Protein AF-0000000083604319 (afdb_homodimer)

Radius of gyration: 26.03 Å; Cα contacts (8 Å, |Δi|>4): 1119; chains: 2; bounding box: 72×64×85 Å

Sequence (550 aa):
MPCGKKTILCTVLVLCVCGFLLTYVRRVKETTIFVITPTYSRSTQQAELVRLCTVFNLAGNIHWIVIEDAMRSNKGLNDFLKSCGIPYTLLSAQTPSSNGRNTRHNVRGSAQRNAALTWLRQNYRPFQTKGVVFFGDDDNTYHPQLFNEMRSIKRGGTWPVGLLTNSQWEGCMTSVANRRKIAGFWTNWKPTRRFPIDMAAFAINLDIVLTHPNALFDYETVGEQEGLILSKLGFTNAFDLEPKADGCTKLLVWHTRSVQPDTSVSPPKTVANLIMPCGKKTILCTVLVLCVCGFLLTYVRRVKETTIFVITPTYSRSTQQAELVRLCTVFNLAGNIHWIVIEDAMRSNKGLNDFLKSCGIPYTLLSAQTPSSNGRNTRHNVRGSAQRNAALTWLRQNYRPFQTKGVVFFGDDDNTYHPQLFNEMRSIKRGGTWPVGLLTNSQWEGCMTSVANRRKIAGFWTNWKPTRRFPIDMAAFAINLDIVLTHPNALFDYETVGEQEGLILSKLGFTNAFDLEPKADGCTKLLVWHTRSVQPDTSVSPPKTVANLI

Foldseek 3Di:
DDDDDPPPDPPPPQPPDPPDRPPPPVPPAFAAEEEQEEDEDAPCLLVLQVLVLVLDVVLDRYEYEYEYQDPDDDPVVVVSVVVSPHRYHYHYFHQDQPPDDPSPFWDPPQRRVQVVLLVLLVPDAAPPHRYKYFYDYSNKHFASVVSVFRRPWDFKAFAKEADDVPDRIWTFADDPVDLFFTPAIDDPPPRPDQERHDSRTMMGTSNLSNVLSPQGFDGPDGPCSVVSSCVSSPDDGPRSHTYDPSSRPDHGMYPDHDDRDPPVDDDDPVVVVVD/DDDDPPPPCPPPPQPPDPPDRPPPPVPPAFAAEEEQEEDEDAPCLLVLQVLVLVLDVVLDRYEYEYEYQDPDDDPVVVVSVVVSPHHYHYHYFHQDQPPDDPSPFWDPPQRSVQVVLLVLLVPDAAPPHRYKYFYDYSNKHFASVVSVFRRPWDFKAFAKEADDVPDRIWTFADDPVDLFFTPAIDDPPPRPDQERHDRRTMMGTSNLSNVLSPQGFDGPDGPCSVVRSVVSSPDDGPRSHTYDPSSRPDHGMYPDHDDRDPPVDDPDPVVVVVD

Structure (mmCIF, N/CA/C/O backbone):
data_AF-0000000083604319-model_v1
#
loop_
_entity.id
_entity.type
_entity.pdbx_description
1 polymer 'Galactosylgalactosylxylosylprotein 3-beta-glucuronosyltransferase'
#
loop_
_atom_site.group_PDB
_atom_site.id
_atom_site.type_symbol
_atom_site.label_atom_id
_atom_site.label_alt_id
_atom_site.label_comp_id
_atom_site.label_asym_id
_atom_site.label_entity_id
_atom_site.label_seq_id
_atom_site.pdbx_PDB_ins_code
_atom_site.Cartn_x
_atom_site.Cartn_y
_atom_site.Cartn_z
_atom_site.occupancy
_atom_site.B_iso_or_equiv
_atom_site.auth_seq_id
_atom_site.auth_comp_id
_atom_site.auth_asym_id
_atom_site.auth_atom_id
_atom_site.pdbx_PDB_model_num
ATOM 1 N N . MET A 1 1 ? -36.031 26.781 -18.125 1 23.25 1 MET A N 1
ATOM 2 C CA . MET A 1 1 ? -35.031 27.719 -18.609 1 23.25 1 MET A CA 1
ATOM 3 C C . MET A 1 1 ? -33.75 26.984 -19.016 1 23.25 1 MET A C 1
ATOM 5 O O . MET A 1 1 ? -33.344 26.031 -18.359 1 23.25 1 MET A O 1
ATOM 9 N N . PRO A 1 2 ? -33.25 27.094 -20.297 1 26.97 2 PRO A N 1
ATOM 10 C CA . PRO A 1 2 ? -32.25 26.281 -21 1 26.97 2 PRO A CA 1
ATOM 11 C C . PRO A 1 2 ? -30.859 26.469 -20.453 1 26.97 2 PRO A C 1
ATOM 13 O O . PRO A 1 2 ? -30.531 27.547 -19.938 1 26.97 2 PRO A O 1
ATOM 16 N N . CYS A 1 3 ? -30.297 25.453 -19.875 1 24.52 3 CYS A N 1
ATOM 17 C CA . CYS A 1 3 ? -29.125 25.359 -19.016 1 24.52 3 CYS A CA 1
ATOM 18 C C . CYS A 1 3 ? -27.859 25.766 -19.781 1 24.52 3 CYS A C 1
ATOM 20 O O . CYS A 1 3 ? -27.562 25.203 -20.828 1 24.52 3 CYS A O 1
ATOM 22 N N . GLY A 1 4 ? -27.406 26.953 -19.844 1 22.02 4 GLY A N 1
ATOM 23 C CA . GLY A 1 4 ? -26.406 27.641 -20.641 1 22.02 4 GLY A CA 1
ATOM 24 C C . GLY A 1 4 ? -25 27.109 -20.438 1 22.02 4 GLY A C 1
ATOM 25 O O . GLY A 1 4 ? -24.562 26.922 -19.297 1 22.02 4 GLY A O 1
ATOM 26 N N . LYS A 1 5 ? -24.375 26.266 -21.344 1 25.2 5 LYS A N 1
ATOM 27 C CA . LYS A 1 5 ? -23.156 25.5 -21.562 1 25.2 5 LYS A CA 1
ATOM 28 C C . LYS A 1 5 ? -21.922 26.391 -21.531 1 25.2 5 LYS A C 1
ATOM 30 O O . LYS A 1 5 ? -21.703 27.172 -22.453 1 25.2 5 LYS A O 1
ATOM 35 N N . LYS A 1 6 ? -21.5 26.953 -20.562 1 25 6 LYS A N 1
ATOM 36 C CA . LYS A 1 6 ? -20.406 27.922 -20.625 1 25 6 LYS A CA 1
ATOM 37 C C . LYS A 1 6 ? -19.109 27.25 -21.078 1 25 6 LYS A C 1
ATOM 39 O O . LYS A 1 6 ? -18.609 26.344 -20.406 1 25 6 LYS A O 1
ATOM 44 N N . THR A 1 7 ? -18.781 27.109 -22.422 1 23.97 7 THR A N 1
ATOM 45 C CA . THR A 1 7 ? -17.656 26.641 -23.219 1 23.97 7 THR A CA 1
ATOM 46 C C . THR A 1 7 ? -16.422 27.484 -22.969 1 23.97 7 THR A C 1
ATOM 48 O O . THR A 1 7 ? -16.438 28.703 -23.172 1 23.97 7 THR A O 1
ATOM 51 N N . ILE A 1 8 ? -15.758 27.391 -22.062 1 24.5 8 ILE A N 1
ATOM 52 C CA . ILE A 1 8 ? -14.602 28.266 -21.891 1 24.5 8 ILE A CA 1
ATOM 53 C C . ILE A 1 8 ? -13.625 28.047 -23.047 1 24.5 8 ILE A C 1
ATOM 55 O O . ILE A 1 8 ? -13.188 26.922 -23.297 1 24.5 8 ILE A O 1
ATOM 59 N N . LEU A 1 9 ? -13.523 28.844 -24.156 1 26.89 9 LEU A N 1
ATOM 60 C CA . LEU A 1 9 ? -12.789 28.984 -25.406 1 26.89 9 LEU A CA 1
ATOM 61 C C . LEU A 1 9 ? -11.336 29.359 -25.156 1 26.89 9 LEU A C 1
ATOM 63 O O . LEU A 1 9 ? -11.055 30.391 -24.562 1 26.89 9 LEU A O 1
ATOM 67 N N . CYS A 1 10 ? -10.508 28.516 -24.781 1 26.03 10 CYS A N 1
ATOM 68 C CA . CYS A 1 10 ? -9.078 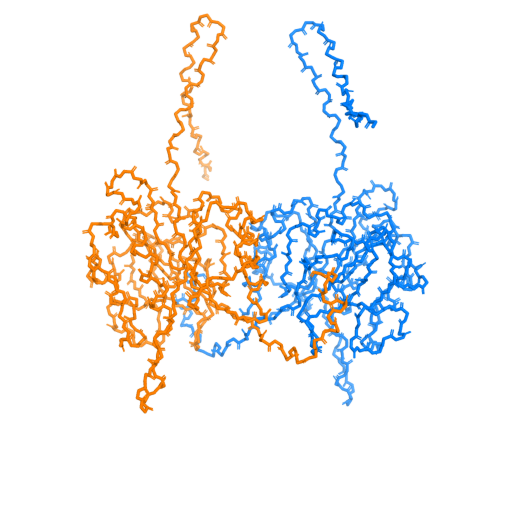28.797 -24.75 1 26.03 10 CYS A CA 1
ATOM 69 C C . CYS A 1 10 ? -8.578 29.219 -26.125 1 26.03 10 CYS A C 1
ATOM 71 O O . CYS A 1 10 ? -8.82 28.516 -27.125 1 26.03 10 CYS A O 1
ATOM 73 N N . THR A 1 11 ? -8.484 30.406 -26.344 1 29.75 11 THR A N 1
ATOM 74 C CA . THR A 1 11 ? -8.031 30.984 -27.594 1 29.75 11 THR A CA 1
ATOM 75 C C . THR A 1 11 ? -6.555 30.703 -27.828 1 29.75 11 THR A C 1
ATOM 77 O O . THR A 1 11 ? -5.711 31.062 -27 1 29.75 11 THR A O 1
ATOM 80 N N . VAL A 1 12 ? -6.242 29.562 -28.312 1 33.06 12 VAL A N 1
ATOM 81 C CA . VAL A 1 12 ? -4.93 29.266 -28.891 1 33.06 12 VAL A CA 1
ATOM 82 C C . VAL A 1 12 ? -4.621 30.266 -30 1 33.06 12 VAL A C 1
ATOM 84 O O . VAL A 1 12 ? -5.375 30.375 -30.969 1 33.06 12 VAL A O 1
ATOM 87 N N . LEU A 1 13 ? -4.121 31.344 -29.5 1 32.44 13 LEU A N 1
ATOM 88 C CA . LEU A 1 13 ? -3.643 32.219 -30.578 1 32.44 13 LEU A CA 1
ATOM 89 C C . LEU A 1 13 ? -2.479 31.547 -31.312 1 32.44 13 LEU A C 1
ATOM 91 O O . LEU A 1 13 ? -1.445 31.25 -30.703 1 32.44 13 LEU A O 1
ATOM 95 N N . VAL A 1 14 ? -2.816 30.734 -32.188 1 34.72 14 VAL A N 1
ATOM 96 C CA . VAL A 1 14 ? -1.882 30.172 -33.156 1 34.72 14 VAL A CA 1
ATOM 97 C C . VAL A 1 14 ? -1.368 31.266 -34.094 1 34.72 14 VAL A C 1
ATOM 99 O O . VAL A 1 14 ? -2.141 31.844 -34.844 1 34.72 14 VAL A O 1
ATOM 102 N N . LEU A 1 15 ? -0.472 32.062 -33.562 1 34.16 15 LEU A N 1
ATOM 103 C CA . LEU A 1 15 ? 0.145 32.875 -34.594 1 34.16 15 LEU A CA 1
ATOM 104 C C . LEU A 1 15 ? 0.947 32.031 -35.562 1 34.16 15 LEU A C 1
ATOM 106 O O . LEU A 1 15 ? 1.798 31.234 -35.156 1 34.16 15 LEU A O 1
ATOM 110 N N . CYS A 1 16 ? 0.302 31.656 -36.625 1 31.58 16 CYS A N 1
ATOM 111 C CA . CYS A 1 16 ? 0.825 30.969 -37.812 1 31.58 16 CYS A CA 1
ATOM 112 C C . CYS A 1 16 ? 1.952 31.781 -38.438 1 31.58 16 CYS A C 1
ATOM 114 O O . CYS A 1 16 ? 1.702 32.688 -39.25 1 31.58 16 CYS A O 1
ATOM 116 N N . VAL A 1 17 ? 2.92 32.375 -37.781 1 34.38 17 VAL A N 1
ATOM 117 C CA . VAL A 1 17 ? 3.928 32.812 -38.719 1 34.38 17 VAL A CA 1
ATOM 118 C C . VAL A 1 17 ? 4.523 31.609 -39.438 1 34.38 17 VAL A C 1
ATOM 120 O O . VAL A 1 17 ? 4.379 30.469 -39 1 34.38 17 VAL A O 1
ATOM 123 N N . CYS A 1 18 ? 5.715 31.5 -40.062 1 34.5 18 CYS A N 1
ATOM 124 C CA . CYS A 1 18 ? 6.301 30.297 -40.656 1 34.5 18 CYS A CA 1
ATOM 125 C C . CYS A 1 18 ? 6.145 29.094 -39.719 1 34.5 18 CYS A C 1
ATOM 127 O O . CYS A 1 18 ? 5.918 29.266 -38.531 1 34.5 18 CYS A O 1
ATOM 129 N N . GLY A 1 19 ? 6.27 27.703 -40.031 1 34.69 19 GLY A N 1
ATOM 130 C CA . GLY A 1 19 ? 5.844 26.375 -39.594 1 34.69 19 GLY A CA 1
ATOM 131 C C . GLY A 1 19 ? 6.023 26.172 -38.094 1 34.69 19 GLY A C 1
ATOM 132 O O . GLY A 1 19 ? 5.758 25.078 -37.562 1 34.69 19 GLY A O 1
ATOM 133 N N . PHE A 1 20 ? 6.922 26.797 -37.406 1 33.53 20 PHE A N 1
ATOM 134 C CA . PHE A 1 20 ? 7.301 26.406 -36.062 1 33.53 20 PHE A CA 1
ATOM 135 C C . PHE A 1 20 ? 6.258 26.875 -35.031 1 33.53 20 PHE A C 1
ATOM 137 O O . PHE A 1 20 ? 6.047 28.078 -34.875 1 33.53 20 PHE A O 1
ATOM 144 N N . LEU A 1 21 ? 5.156 26.141 -34.906 1 37 21 LEU A N 1
ATOM 145 C CA . LEU A 1 21 ? 4.238 26.375 -33.781 1 37 21 LEU A CA 1
ATOM 146 C C . LEU A 1 21 ? 4.984 26.391 -32.438 1 37 21 LEU A C 1
ATOM 148 O O . LEU A 1 21 ? 5.547 25.375 -32.031 1 37 21 LEU A O 1
ATOM 152 N N . LEU A 1 22 ? 5.574 27.531 -32.062 1 34.78 22 LEU A N 1
ATOM 153 C CA . LEU A 1 22 ? 6.027 27.641 -30.688 1 34.78 22 LEU A CA 1
ATOM 154 C C . LEU A 1 22 ? 4.848 27.594 -29.734 1 34.78 22 LEU A C 1
ATOM 156 O O . LEU A 1 22 ? 3.996 28.484 -29.734 1 34.78 22 LEU A O 1
ATOM 160 N N . THR A 1 23 ? 4.227 26.5 -29.516 1 37.06 23 THR A N 1
ATOM 161 C CA . THR A 1 23 ? 3.299 26.359 -28.391 1 37.06 23 THR A CA 1
ATOM 162 C C . THR A 1 23 ? 3.967 26.766 -27.078 1 37.06 23 THR A C 1
ATOM 164 O O . THR A 1 23 ? 4.984 26.188 -26.703 1 37.06 23 THR A O 1
ATOM 167 N N . TYR A 1 24 ? 4.07 28.031 -26.812 1 35.03 24 TYR A N 1
ATOM 168 C CA . TYR A 1 24 ? 4.449 28.453 -25.469 1 35.03 24 TYR A CA 1
ATOM 169 C C . TYR A 1 24 ? 3.586 27.766 -24.422 1 35.03 24 TYR A C 1
ATOM 171 O O . TYR A 1 24 ? 2.4 28.078 -24.281 1 35.03 24 TYR A O 1
ATOM 179 N N . VAL A 1 25 ? 3.705 26.531 -24.156 1 35.81 25 VAL A N 1
ATOM 180 C CA . VAL A 1 25 ? 3.152 25.875 -22.984 1 35.81 25 VAL A CA 1
ATOM 181 C C . VAL A 1 25 ? 3.697 26.547 -21.719 1 35.81 25 VAL A C 1
ATOM 183 O O . VAL A 1 25 ? 4.906 26.516 -21.469 1 35.81 25 VAL A O 1
ATOM 186 N N . ARG A 1 26 ? 3.242 27.672 -21.312 1 34.81 26 ARG A N 1
ATOM 187 C CA . ARG A 1 26 ? 3.598 28.109 -19.969 1 34.81 26 ARG A CA 1
ATOM 188 C C . ARG A 1 26 ? 3.479 26.969 -18.969 1 34.81 26 ARG A C 1
ATOM 190 O O . ARG A 1 26 ? 2.393 26.406 -18.766 1 34.81 26 ARG A O 1
ATOM 197 N N . ARG A 1 27 ? 4.457 26.297 -18.688 1 41.19 27 ARG A N 1
ATOM 198 C CA . ARG A 1 27 ? 4.547 25.25 -17.672 1 41.19 27 ARG A CA 1
ATOM 199 C C . ARG A 1 27 ? 4.156 25.797 -16.297 1 41.19 27 ARG A C 1
ATOM 201 O O . ARG A 1 27 ? 4.898 26.578 -15.695 1 41.19 27 ARG A O 1
ATOM 208 N N . VAL A 1 28 ? 2.926 26.406 -16.047 1 47.94 28 VAL A N 1
ATOM 209 C CA . VAL A 1 28 ? 2.527 26.719 -14.672 1 47.94 28 VAL A CA 1
ATOM 210 C C . VAL A 1 28 ? 3.172 25.719 -13.711 1 47.94 28 VAL A C 1
ATOM 212 O O . VAL A 1 28 ? 3.119 24.5 -13.938 1 47.94 28 VAL A O 1
ATOM 215 N N . LYS A 1 29 ? 4.117 26.281 -12.906 1 63.91 29 LYS A N 1
ATOM 216 C CA . LYS A 1 29 ? 4.859 25.469 -11.945 1 63.91 29 LYS A CA 1
ATOM 217 C C . LYS A 1 29 ? 3.91 24.703 -11.039 1 63.91 29 LYS A C 1
ATOM 219 O O . LYS A 1 29 ? 3.102 25.297 -10.32 1 63.91 29 LYS A O 1
ATOM 224 N N . GLU A 1 30 ? 3.668 23.5 -11.227 1 87.25 30 GLU A N 1
ATOM 225 C CA . GLU A 1 30 ? 2.811 22.594 -10.461 1 87.25 30 GLU A CA 1
ATOM 226 C C . GLU A 1 30 ? 3.203 22.578 -8.992 1 87.25 30 GLU A C 1
ATOM 228 O O . GLU A 1 30 ? 4.379 22.719 -8.648 1 87.25 30 GLU A O 1
ATOM 233 N N . THR A 1 31 ? 2.281 22.797 -8.031 1 97.19 31 THR A N 1
ATOM 234 C CA . THR A 1 31 ? 2.459 22.75 -6.582 1 97.19 31 THR A CA 1
ATOM 235 C C . THR A 1 31 ? 3.139 21.438 -6.168 1 97.19 31 THR A C 1
ATOM 237 O O . THR A 1 31 ? 2.686 20.359 -6.531 1 97.19 31 THR A O 1
ATOM 240 N N . THR A 1 32 ? 4.293 21.578 -5.477 1 98.5 32 THR A N 1
ATOM 241 C CA . THR A 1 32 ? 4.996 20.422 -4.949 1 98.5 32 THR A CA 1
ATOM 242 C C . THR A 1 32 ? 4.438 20.016 -3.59 1 98.5 32 THR A C 1
ATOM 244 O O . THR A 1 32 ? 4.18 20.875 -2.74 1 98.5 32 THR A O 1
ATOM 247 N N . ILE A 1 33 ? 4.172 18.781 -3.416 1 98.88 33 ILE A N 1
ATOM 248 C CA . ILE A 1 33 ? 3.812 18.297 -2.09 1 98.88 33 ILE A CA 1
ATOM 249 C C . ILE A 1 33 ? 5.055 17.766 -1.381 1 98.88 33 ILE A C 1
ATOM 251 O O . ILE A 1 33 ? 5.691 16.828 -1.849 1 98.88 33 ILE A O 1
ATOM 255 N N . PHE A 1 34 ? 5.449 18.391 -0.303 1 98.94 34 PHE A N 1
ATOM 256 C CA . PHE A 1 34 ? 6.512 17.906 0.574 1 98.94 34 PHE A CA 1
ATOM 257 C C . PHE A 1 34 ? 5.961 16.922 1.607 1 98.94 34 PHE A C 1
ATOM 259 O O . PHE A 1 34 ? 5.215 17.328 2.506 1 98.94 34 PHE A O 1
ATOM 266 N N . VAL A 1 35 ? 6.301 15.68 1.426 1 98.94 35 VAL A N 1
ATOM 267 C CA . VAL A 1 35 ? 5.797 14.672 2.357 1 98.94 35 VAL A CA 1
ATOM 268 C C . VAL A 1 35 ? 6.871 14.344 3.391 1 98.94 35 VAL A C 1
ATOM 270 O O . VAL A 1 35 ? 7.949 13.852 3.041 1 98.94 35 VAL A O 1
ATOM 273 N N . ILE A 1 36 ? 6.586 14.594 4.633 1 98.94 36 ILE A N 1
ATOM 274 C CA . ILE A 1 36 ? 7.473 14.305 5.754 1 98.94 36 ILE A CA 1
ATOM 275 C C . ILE A 1 36 ? 7.117 12.945 6.355 1 98.94 36 ILE A C 1
ATOM 277 O O . ILE A 1 36 ? 6.02 12.766 6.891 1 98.94 36 ILE A O 1
ATOM 281 N N . THR A 1 37 ? 8.039 12.008 6.289 1 98.75 37 THR A N 1
ATOM 282 C CA . THR A 1 37 ? 7.766 10.641 6.715 1 98.75 37 THR A CA 1
ATOM 283 C C . THR A 1 37 ? 8.82 10.156 7.707 1 98.75 37 THR A C 1
ATOM 285 O O . THR A 1 37 ? 9.898 9.719 7.309 1 98.75 37 THR A O 1
ATOM 288 N N . PRO A 1 38 ? 8.5 10.234 9.008 1 98 38 PRO A N 1
ATOM 289 C CA . PRO A 1 38 ? 9.344 9.5 9.961 1 98 38 PRO A CA 1
ATOM 290 C C . PRO A 1 38 ? 9.312 7.992 9.734 1 98 38 PRO A C 1
ATOM 292 O O . PRO A 1 38 ? 8.273 7.438 9.383 1 98 38 PRO A O 1
ATOM 295 N N . THR A 1 39 ? 10.406 7.332 9.891 1 96.94 39 THR A N 1
ATOM 296 C CA . THR A 1 39 ? 10.461 5.879 9.789 1 96.94 39 THR A CA 1
ATOM 297 C C . THR A 1 39 ? 11.531 5.312 10.719 1 96.94 39 THR A C 1
ATOM 299 O O . THR A 1 39 ? 12.281 6.066 11.336 1 96.94 39 THR A O 1
ATOM 302 N N . TYR A 1 40 ? 11.492 4.055 10.977 1 94 40 TYR A N 1
ATOM 303 C CA . TYR A 1 40 ? 12.469 3.354 11.805 1 94 40 TYR A CA 1
ATOM 304 C C . TYR A 1 40 ? 12.672 1.927 11.312 1 94 40 TYR A C 1
ATOM 306 O O . TYR A 1 40 ? 11.836 1.385 10.586 1 94 40 TYR A O 1
ATOM 314 N N . SER A 1 41 ? 13.75 1.366 11.703 1 91.25 41 SER A N 1
ATOM 315 C CA . SER A 1 41 ? 14.102 0.028 11.234 1 91.25 41 SER A CA 1
ATOM 316 C C . SER A 1 41 ? 13.195 -1.028 11.859 1 91.25 41 SER A C 1
ATOM 318 O O . SER A 1 41 ? 13.055 -1.081 13.086 1 91.25 41 SER A O 1
ATOM 320 N N . ARG A 1 42 ? 12.602 -1.762 11.016 1 90.5 42 ARG A N 1
ATOM 321 C CA . ARG A 1 42 ? 11.805 -2.924 11.391 1 90.5 42 ARG A CA 1
ATOM 322 C C . ARG A 1 42 ? 11.562 -3.832 10.188 1 90.5 42 ARG A C 1
ATOM 324 O O . ARG A 1 42 ? 11.805 -3.436 9.047 1 90.5 42 ARG A O 1
ATOM 331 N N . SER A 1 43 ? 11.047 -5.023 10.352 1 90.12 43 SER A N 1
ATOM 332 C CA . SER A 1 43 ? 10.938 -6.012 9.289 1 90.12 43 SER A CA 1
ATOM 333 C C . SER A 1 43 ? 9.992 -5.539 8.188 1 90.12 43 SER A C 1
ATOM 335 O O . SER A 1 43 ? 10.211 -5.828 7.008 1 90.12 43 SER A O 1
ATOM 337 N N . THR A 1 44 ? 8.977 -4.723 8.531 1 94.12 44 THR A N 1
ATOM 338 C CA . THR A 1 44 ? 7.953 -4.34 7.57 1 94.12 44 THR A CA 1
ATOM 339 C C . THR A 1 44 ? 8.312 -3.018 6.898 1 94.12 44 THR A C 1
ATOM 341 O O . THR A 1 44 ? 7.609 -2.566 5.992 1 94.12 44 THR A O 1
ATOM 344 N N . GLN A 1 45 ? 9.414 -2.355 7.289 1 94.19 45 GLN A N 1
ATOM 345 C CA . GLN A 1 45 ? 9.758 -1.012 6.832 1 94.19 45 GLN A CA 1
ATOM 346 C C . GLN A 1 45 ? 9.812 -0.948 5.309 1 94.19 45 GLN A C 1
ATOM 348 O O . GLN A 1 45 ? 9.195 -0.074 4.695 1 94.19 45 GLN A O 1
ATOM 353 N N . GLN A 1 46 ? 10.484 -1.898 4.746 1 94 46 GLN A N 1
ATOM 354 C CA . GLN A 1 46 ? 10.68 -1.852 3.303 1 94 46 GLN A CA 1
ATOM 355 C C . GLN A 1 46 ? 9.352 -1.977 2.562 1 94 46 GLN A C 1
ATOM 357 O O . GLN A 1 46 ? 9.078 -1.21 1.636 1 94 46 GLN A O 1
ATOM 362 N N . ALA A 1 47 ? 8.57 -2.926 2.938 1 96.06 47 ALA A N 1
ATOM 363 C CA . ALA A 1 47 ? 7.273 -3.131 2.303 1 96.06 47 ALA A CA 1
ATOM 364 C C . ALA A 1 47 ? 6.41 -1.876 2.402 1 96.06 47 ALA A C 1
ATOM 366 O O . ALA A 1 47 ? 5.75 -1.491 1.436 1 96.06 47 ALA A O 1
ATOM 367 N N . GLU A 1 48 ? 6.449 -1.242 3.52 1 97 48 GLU A N 1
ATOM 368 C CA . GLU A 1 48 ? 5.648 -0.045 3.756 1 97 48 GLU A CA 1
ATOM 369 C C . GLU A 1 48 ? 6.172 1.137 2.941 1 97 48 GLU A C 1
ATOM 371 O O . GLU A 1 48 ? 5.387 1.914 2.393 1 97 48 GLU A O 1
ATOM 376 N N . LEU A 1 49 ? 7.453 1.236 2.838 1 97.88 49 LEU A N 1
ATOM 377 C CA . LEU A 1 49 ? 8.039 2.311 2.045 1 97.88 49 LEU A CA 1
ATOM 378 C C . LEU A 1 49 ? 7.793 2.088 0.557 1 97.88 49 LEU A C 1
ATOM 380 O O . LEU A 1 49 ? 7.625 3.047 -0.2 1 97.88 49 LEU A O 1
ATOM 384 N N . VAL A 1 50 ? 7.727 0.865 0.09 1 97.94 50 VAL A N 1
ATOM 385 C CA . VAL A 1 50 ? 7.395 0.553 -1.296 1 97.94 50 VAL A CA 1
ATOM 386 C C . VAL A 1 50 ? 5.977 1.03 -1.608 1 97.94 50 VAL A C 1
ATOM 388 O O . VAL A 1 50 ? 5.723 1.583 -2.682 1 97.94 50 VAL A O 1
ATOM 391 N N . ARG A 1 51 ? 5.098 0.836 -0.685 1 98.12 51 ARG A N 1
ATOM 392 C CA . ARG A 1 51 ? 3.73 1.317 -0.867 1 98.12 51 ARG A CA 1
ATOM 393 C C . ARG A 1 51 ? 3.703 2.83 -1.062 1 98.12 51 ARG A C 1
ATOM 395 O O . ARG A 1 51 ? 3.008 3.334 -1.945 1 98.12 51 ARG A O 1
ATOM 402 N N . LEU A 1 52 ? 4.469 3.51 -0.254 1 98.62 52 LEU A N 1
ATOM 403 C CA . LEU A 1 52 ? 4.523 4.965 -0.372 1 98.62 52 LEU A CA 1
ATOM 404 C C . LEU A 1 52 ? 5.18 5.379 -1.683 1 98.62 52 LEU A C 1
ATOM 406 O O . LEU A 1 52 ? 4.688 6.277 -2.373 1 98.62 52 LEU A O 1
ATOM 410 N N . CYS A 1 53 ? 6.293 4.695 -1.954 1 98.38 53 CYS A N 1
ATOM 411 C CA . CYS A 1 53 ? 6.949 4.969 -3.229 1 98.38 53 CYS A CA 1
ATOM 412 C C . CYS A 1 53 ? 5.965 4.84 -4.387 1 98.38 53 CYS A C 1
ATOM 414 O O . CYS A 1 53 ? 5.926 5.699 -5.27 1 98.38 53 CYS A O 1
ATOM 416 N N . THR A 1 54 ? 5.188 3.863 -4.348 1 98.25 54 THR A N 1
ATOM 417 C CA . THR A 1 54 ? 4.238 3.57 -5.414 1 98.25 54 THR A CA 1
ATOM 418 C C . THR A 1 54 ? 3.188 4.672 -5.523 1 98.25 54 THR A C 1
ATOM 420 O O . THR A 1 54 ? 2.955 5.211 -6.609 1 98.25 54 THR A O 1
ATOM 423 N N . VAL A 1 55 ? 2.59 5.07 -4.457 1 98.56 55 VAL A N 1
ATOM 424 C CA . VAL A 1 55 ? 1.517 6.059 -4.508 1 98.56 55 VAL A CA 1
ATOM 425 C C . VAL A 1 55 ? 2.092 7.434 -4.844 1 98.56 55 VAL A C 1
ATOM 427 O O . VAL A 1 55 ? 1.454 8.227 -5.539 1 98.56 55 VAL A O 1
ATOM 430 N N . PHE A 1 56 ? 3.277 7.742 -4.422 1 98.56 56 PHE A N 1
ATOM 431 C CA . PHE A 1 56 ? 3.893 9.031 -4.723 1 98.56 56 PHE A CA 1
ATOM 432 C C . PHE A 1 56 ? 4.23 9.133 -6.203 1 98.56 56 PHE A C 1
ATOM 434 O O . PHE A 1 56 ? 4.109 10.211 -6.797 1 98.56 56 PHE A O 1
ATOM 441 N N . ASN A 1 57 ? 4.672 7.996 -6.746 1 97.94 57 ASN A N 1
ATOM 442 C CA . ASN A 1 57 ? 4.934 8 -8.18 1 97.94 57 ASN A CA 1
ATOM 443 C C . ASN A 1 57 ? 3.656 8.227 -8.984 1 97.94 57 ASN A C 1
ATOM 445 O O . ASN A 1 57 ? 3.674 8.906 -10.008 1 97.94 57 ASN A O 1
ATOM 449 N N . LEU A 1 58 ? 2.619 7.68 -8.531 1 96.88 58 LEU A N 1
ATOM 450 C CA . LEU A 1 58 ? 1.348 7.863 -9.227 1 96.88 58 LEU A CA 1
ATOM 451 C C . LEU A 1 58 ? 0.831 9.289 -9.047 1 96.88 58 LEU A C 1
ATOM 453 O O . LEU A 1 58 ? 0.268 9.867 -9.984 1 96.88 58 LEU A O 1
ATOM 457 N N . ALA A 1 59 ? 0.98 9.852 -7.848 1 96.69 59 ALA A N 1
ATOM 458 C CA . ALA A 1 59 ? 0.495 11.195 -7.543 1 96.69 59 ALA A CA 1
ATOM 459 C C . ALA A 1 59 ? 1.272 12.25 -8.32 1 96.69 59 ALA A C 1
ATOM 461 O O . ALA A 1 59 ? 0.69 13.211 -8.828 1 96.69 59 ALA A O 1
ATOM 462 N N . GLY A 1 60 ? 2.543 12.102 -8.398 1 96.44 60 GLY A N 1
ATOM 463 C CA . GLY A 1 60 ? 3.383 13.039 -9.125 1 96.44 60 GLY A CA 1
ATOM 464 C C . GLY A 1 60 ? 3.678 14.312 -8.344 1 96.44 60 GLY A C 1
ATOM 465 O O . GLY A 1 60 ? 2.945 14.656 -7.418 1 96.44 60 GLY A O 1
ATOM 466 N N . ASN A 1 61 ? 4.805 14.938 -8.656 1 97.38 61 ASN A N 1
ATOM 467 C CA . ASN A 1 61 ? 5.293 16.203 -8.125 1 97.38 61 ASN A CA 1
ATOM 468 C C . ASN A 1 61 ? 5.379 16.172 -6.598 1 97.38 61 ASN A C 1
ATOM 470 O O . ASN A 1 61 ? 4.848 17.047 -5.922 1 97.38 61 ASN A O 1
ATOM 474 N N . ILE A 1 62 ? 6.027 15.164 -6.141 1 98.44 62 ILE A N 1
ATOM 475 C CA . ILE A 1 62 ? 6.27 14.938 -4.719 1 98.44 62 ILE A CA 1
ATOM 476 C C . ILE A 1 62 ? 7.75 15.141 -4.406 1 98.44 62 ILE A C 1
ATOM 478 O O . ILE A 1 62 ? 8.617 14.734 -5.191 1 98.44 62 ILE A O 1
ATOM 482 N N . HIS A 1 63 ? 8.039 15.852 -3.381 1 98.81 63 HIS A N 1
ATOM 483 C CA . HIS A 1 63 ? 9.336 15.773 -2.713 1 98.81 63 HIS A CA 1
ATOM 484 C C . HIS A 1 63 ? 9.234 15 -1.402 1 98.81 63 HIS A C 1
ATOM 486 O O . HIS A 1 63 ? 8.57 15.445 -0.461 1 98.81 63 HIS A O 1
ATOM 492 N N . TRP A 1 64 ? 9.852 13.82 -1.357 1 98.88 64 TRP A N 1
ATOM 493 C CA . TRP A 1 64 ? 9.742 12.898 -0.232 1 98.88 64 TRP A CA 1
ATOM 494 C C . TRP A 1 64 ? 10.852 13.148 0.785 1 98.88 64 TRP A C 1
ATOM 496 O O . TRP A 1 64 ? 12.031 12.945 0.489 1 98.88 64 TRP A O 1
ATOM 506 N N . ILE A 1 65 ? 10.523 13.648 1.944 1 98.88 65 ILE A N 1
ATOM 507 C CA . ILE A 1 65 ? 11.477 13.852 3.029 1 98.88 65 ILE A CA 1
ATOM 508 C C . ILE A 1 65 ? 11.352 12.711 4.043 1 98.88 65 ILE A C 1
ATOM 510 O O . ILE A 1 65 ? 10.398 12.672 4.82 1 98.88 65 ILE A O 1
ATOM 514 N N . VAL A 1 66 ? 12.273 11.797 4.023 1 98.69 66 VAL A N 1
ATOM 515 C CA . VAL A 1 66 ? 12.266 10.633 4.898 1 98.69 66 VAL A CA 1
ATOM 516 C C . VAL A 1 66 ? 13.258 10.844 6.043 1 98.69 66 VAL A C 1
ATOM 518 O O . VAL A 1 66 ? 14.398 11.234 5.82 1 98.69 66 VAL A O 1
ATOM 521 N N . ILE A 1 67 ? 12.812 10.68 7.289 1 98.44 67 ILE A N 1
ATOM 522 C CA . ILE A 1 67 ? 13.68 10.844 8.453 1 98.44 67 ILE A CA 1
ATOM 523 C C . ILE A 1 67 ? 13.742 9.531 9.234 1 98.44 67 ILE A C 1
ATOM 525 O O . ILE A 1 67 ? 12.734 9.078 9.781 1 98.44 67 ILE A O 1
ATOM 529 N N . GLU A 1 68 ? 14.859 8.961 9.297 1 97.06 68 GLU A N 1
ATOM 530 C CA . GLU A 1 68 ? 15.039 7.73 10.062 1 97.06 68 GLU A CA 1
ATOM 531 C C . GLU A 1 68 ? 15.273 8.031 11.539 1 97.06 68 GLU A C 1
ATOM 533 O O . GLU A 1 68 ? 16.062 8.914 11.883 1 97.06 68 GLU A O 1
ATOM 538 N N . ASP A 1 69 ? 14.531 7.359 12.359 1 95.94 69 ASP A N 1
ATOM 539 C CA . ASP A 1 69 ? 14.766 7.438 13.797 1 95.94 69 ASP A CA 1
ATOM 540 C C . ASP A 1 69 ? 16.047 6.699 14.188 1 95.94 69 ASP A C 1
ATOM 542 O O . ASP A 1 69 ? 15.992 5.559 14.656 1 95.94 69 ASP A O 1
ATOM 546 N N . ALA A 1 70 ? 17.062 7.305 13.961 1 95 70 ALA A N 1
ATOM 547 C CA . ALA A 1 70 ? 18.406 6.77 14.195 1 95 70 ALA A CA 1
ATOM 548 C C . ALA A 1 70 ? 19.438 7.887 14.258 1 95 70 ALA A C 1
ATOM 550 O O . ALA A 1 70 ? 19.156 9.031 13.891 1 95 70 ALA A O 1
ATOM 551 N N . MET A 1 71 ? 20.594 7.59 14.758 1 93.69 71 MET A N 1
ATOM 552 C CA . MET A 1 71 ? 21.688 8.555 14.797 1 93.69 71 MET A CA 1
ATOM 553 C C . MET A 1 71 ? 22.219 8.836 13.398 1 93.69 71 MET A C 1
ATOM 555 O O . MET A 1 71 ? 22.547 9.984 13.078 1 93.69 71 MET A O 1
ATOM 559 N N . ARG A 1 72 ? 22.266 7.758 12.656 1 92.12 72 ARG A N 1
ATOM 560 C CA . ARG A 1 72 ? 22.688 7.852 11.266 1 92.12 72 ARG A CA 1
ATOM 561 C C . ARG A 1 72 ? 21.734 7.066 10.352 1 92.12 72 ARG A C 1
ATOM 563 O O . ARG A 1 72 ? 21.156 6.07 10.781 1 92.12 72 ARG A O 1
ATOM 570 N N . SER A 1 73 ? 21.719 7.609 9.125 1 85.56 73 SER A N 1
ATOM 571 C CA . SER A 1 73 ? 20.812 6.926 8.195 1 85.56 73 SER A CA 1
ATOM 572 C C . SER A 1 73 ? 21.438 5.645 7.66 1 85.56 73 SER A C 1
ATOM 574 O O . SER A 1 73 ? 22.672 5.488 7.688 1 85.56 73 SER A O 1
ATOM 576 N N . ASN A 1 74 ? 20.609 4.812 7.238 1 86.44 74 ASN A N 1
ATOM 577 C CA . ASN A 1 74 ? 20.953 3.486 6.73 1 86.44 74 ASN A CA 1
ATOM 578 C C . ASN A 1 74 ? 21.203 3.508 5.227 1 86.44 74 ASN A C 1
ATOM 580 O O . ASN A 1 74 ? 20.453 4.137 4.477 1 86.44 74 ASN A O 1
ATOM 584 N N . LYS A 1 75 ? 22.297 2.902 4.793 1 89.38 75 LYS A N 1
ATOM 585 C CA . LYS A 1 75 ? 22.641 2.834 3.377 1 89.38 75 LYS A CA 1
ATOM 586 C C . LYS A 1 75 ? 21.516 2.168 2.574 1 89.38 75 LYS A C 1
ATOM 588 O O . LYS A 1 75 ? 21.219 2.592 1.459 1 89.38 75 LYS A O 1
ATOM 593 N N . GLY A 1 76 ? 20.984 1.107 3.107 1 91.56 76 GLY A N 1
ATOM 594 C CA . GLY A 1 76 ? 19.891 0.414 2.447 1 91.56 76 GLY A CA 1
ATOM 595 C C . GLY A 1 76 ? 18.688 1.31 2.166 1 91.56 76 GLY A C 1
ATOM 596 O O . GLY A 1 76 ? 18.094 1.236 1.09 1 91.56 76 GLY A O 1
ATOM 597 N N . LEU A 1 77 ? 18.453 2.137 3.104 1 94.94 77 LEU A N 1
ATOM 598 C CA . LEU A 1 77 ? 17.344 3.066 2.945 1 94.94 77 LEU A CA 1
ATOM 599 C C . LEU A 1 77 ? 17.641 4.082 1.846 1 94.94 77 LEU A C 1
ATOM 601 O O . LEU A 1 77 ? 16.766 4.375 1.018 1 94.94 77 LEU A O 1
ATOM 605 N N . ASN A 1 78 ? 18.828 4.594 1.864 1 94.81 78 ASN A N 1
ATOM 606 C CA . ASN A 1 78 ? 19.219 5.531 0.817 1 94.81 78 ASN A CA 1
ATOM 607 C C . ASN A 1 78 ? 19.125 4.898 -0.567 1 94.81 78 ASN A C 1
ATOM 609 O O . ASN A 1 78 ? 18.656 5.531 -1.515 1 94.81 78 ASN A O 1
ATOM 613 N N . ASP A 1 79 ? 19.625 3.699 -0.697 1 94.69 79 ASP A N 1
ATOM 614 C CA . ASP A 1 79 ? 19.562 2.984 -1.969 1 94.69 79 ASP A CA 1
ATOM 615 C C . ASP A 1 79 ? 18.125 2.797 -2.432 1 94.69 79 ASP A C 1
ATOM 617 O O . ASP A 1 79 ? 17.812 2.951 -3.617 1 94.69 79 ASP A O 1
ATOM 621 N N . PHE A 1 80 ? 17.328 2.471 -1.554 1 95.38 80 PHE A N 1
ATOM 622 C CA . PHE A 1 80 ? 15.914 2.316 -1.873 1 95.38 80 PHE A CA 1
ATOM 623 C C . PHE A 1 80 ? 15.328 3.623 -2.396 1 95.38 80 PHE A C 1
ATOM 625 O O . PHE A 1 80 ? 14.656 3.639 -3.43 1 95.38 80 PHE A O 1
ATOM 632 N N . LEU A 1 81 ? 15.562 4.711 -1.663 1 96.81 81 LEU A N 1
ATOM 633 C CA . LEU A 1 81 ? 15 6.008 -2.039 1 96.81 81 LEU A CA 1
ATOM 634 C C . LEU A 1 81 ? 15.508 6.441 -3.412 1 96.81 81 LEU A C 1
ATOM 636 O O . LEU A 1 81 ? 14.758 7.004 -4.207 1 96.81 81 LEU A O 1
ATOM 640 N N . LYS A 1 82 ? 16.734 6.172 -3.68 1 96 82 LYS A N 1
ATOM 641 C CA . LYS A 1 82 ? 17.281 6.453 -5 1 96 82 LYS A CA 1
ATOM 642 C C . LYS A 1 82 ? 16.547 5.68 -6.086 1 96 82 LYS A C 1
ATOM 644 O O . LYS A 1 82 ? 16.203 6.238 -7.133 1 96 82 LYS A O 1
ATOM 649 N N . SER A 1 83 ? 16.219 4.484 -5.785 1 94.75 83 SER A N 1
ATOM 650 C CA . SER A 1 83 ? 15.586 3.619 -6.773 1 94.75 83 SER A CA 1
ATOM 651 C C . SER A 1 83 ? 14.117 3.977 -6.957 1 94.75 83 SER A C 1
ATOM 653 O O . SER A 1 83 ? 13.508 3.619 -7.969 1 94.75 83 SER A O 1
ATOM 655 N N . CYS A 1 84 ? 13.555 4.586 -5.961 1 95.56 84 CYS A N 1
ATOM 656 C CA . CYS A 1 84 ? 12.148 4.973 -6.012 1 95.56 84 CYS A CA 1
ATOM 657 C C . CYS A 1 84 ? 11.898 5.953 -7.148 1 95.56 84 CYS A C 1
ATOM 659 O O . CYS A 1 84 ? 10.805 5.98 -7.715 1 95.56 84 CYS A O 1
ATOM 661 N N . GLY A 1 85 ? 12.852 6.867 -7.418 1 95.06 85 GLY A N 1
ATOM 662 C CA . GLY A 1 85 ? 12.758 7.766 -8.555 1 95.06 85 GLY A CA 1
ATOM 663 C C . GLY A 1 85 ? 12 9.039 -8.25 1 95.06 85 GLY A C 1
ATOM 664 O O . GLY A 1 85 ? 11.617 9.773 -9.156 1 95.06 85 GLY A O 1
ATOM 665 N N . ILE A 1 86 ? 11.719 9.281 -7.062 1 96.69 86 ILE A N 1
ATOM 666 C CA . ILE A 1 86 ? 11.094 10.516 -6.59 1 96.69 86 ILE A CA 1
ATOM 667 C C . ILE A 1 86 ? 12.148 11.414 -5.953 1 96.69 86 ILE A C 1
ATOM 669 O O . ILE A 1 86 ? 13.039 10.938 -5.246 1 96.69 86 ILE A O 1
ATOM 673 N N . PRO A 1 87 ? 12.055 12.812 -6.34 1 98.31 87 PRO A N 1
ATOM 674 C CA . PRO A 1 87 ? 12.938 13.68 -5.551 1 98.31 87 PRO A CA 1
ATOM 675 C C . PRO A 1 87 ? 12.805 13.445 -4.047 1 98.31 87 PRO A C 1
ATOM 677 O O . PRO A 1 87 ? 11.688 13.32 -3.535 1 98.31 87 PRO A O 1
ATOM 680 N N . TYR A 1 88 ? 13.977 13.297 -3.371 1 98.56 88 TYR A N 1
ATOM 681 C CA . TYR A 1 88 ? 13.883 12.953 -1.958 1 98.56 88 TYR A CA 1
ATOM 682 C C . TYR A 1 88 ? 14.992 13.617 -1.155 1 98.56 88 TYR A C 1
ATOM 684 O O . TYR A 1 88 ? 15.961 14.125 -1.726 1 98.56 88 TYR A O 1
ATOM 692 N N . THR A 1 89 ? 14.766 13.773 0.102 1 98.62 89 THR A N 1
ATOM 693 C CA . THR A 1 89 ? 15.75 14.109 1.127 1 98.62 89 THR A CA 1
ATOM 694 C C . THR A 1 89 ? 15.734 13.078 2.25 1 98.62 89 THR A C 1
ATOM 696 O O . THR A 1 89 ? 14.672 12.727 2.766 1 98.62 89 THR A O 1
ATOM 699 N N . LEU A 1 90 ? 16.875 12.469 2.533 1 98.31 90 LEU A N 1
ATOM 700 C CA . LEU A 1 90 ? 17.016 11.508 3.627 1 98.31 90 LEU A CA 1
ATOM 701 C C . LEU A 1 90 ? 17.703 12.148 4.82 1 98.31 90 LEU A C 1
ATOM 703 O O . LEU A 1 90 ? 18.828 12.656 4.691 1 98.31 90 LEU A O 1
ATOM 707 N N . LEU A 1 91 ? 17.031 12.195 5.926 1 98.12 91 LEU A N 1
ATOM 708 C CA . LEU A 1 91 ? 17.562 12.734 7.176 1 98.12 91 LEU A CA 1
ATOM 709 C C . LEU A 1 91 ? 17.531 11.672 8.273 1 98.12 91 LEU A C 1
ATOM 711 O O . LEU A 1 91 ? 17 10.578 8.07 1 98.12 91 LEU A O 1
ATOM 715 N N . SER A 1 92 ? 18.172 11.898 9.359 1 97.38 92 SER A N 1
ATOM 716 C CA . SER A 1 92 ? 18.109 11.086 10.57 1 97.38 92 SER A CA 1
ATOM 717 C C . SER A 1 92 ? 17.953 11.961 11.812 1 97.38 92 SER A C 1
ATOM 719 O O . SER A 1 92 ? 18.516 13.047 11.891 1 97.38 92 SER A O 1
ATOM 721 N N . ALA A 1 93 ? 17.156 11.625 12.648 1 96.69 93 ALA A N 1
ATOM 722 C CA . ALA A 1 93 ? 16.938 12.242 13.953 1 96.69 93 ALA A CA 1
ATOM 723 C C . ALA A 1 93 ? 16.469 11.211 14.977 1 96.69 93 ALA A C 1
ATOM 725 O O . ALA A 1 93 ? 15.359 10.688 14.891 1 96.69 93 ALA A O 1
ATOM 726 N N . GLN A 1 94 ? 17.297 10.961 15.898 1 94.06 94 GLN A N 1
ATOM 727 C CA . GLN A 1 94 ? 17 9.938 16.891 1 94.06 94 GLN A CA 1
ATOM 728 C C . GLN A 1 94 ? 16.031 10.469 17.953 1 94.06 94 GLN A C 1
ATOM 730 O O . GLN A 1 94 ? 16.203 11.578 18.453 1 94.06 94 GLN A O 1
ATOM 735 N N . THR A 1 95 ? 14.992 9.695 18.172 1 91.5 95 THR A N 1
ATOM 736 C CA . THR A 1 95 ? 14.102 10.031 19.281 1 91.5 95 THR A CA 1
ATOM 737 C C . THR A 1 95 ? 14.875 10.086 20.609 1 91.5 95 THR A C 1
ATOM 739 O O . THR A 1 95 ? 15.641 9.172 20.922 1 91.5 95 THR A O 1
ATOM 742 N N . PRO A 1 96 ? 14.805 11.195 21.312 1 85.56 96 PRO A N 1
ATOM 743 C CA . PRO A 1 96 ? 15.539 11.297 22.578 1 85.56 96 PRO A CA 1
ATOM 744 C C . PRO A 1 96 ? 15.148 10.211 23.578 1 85.56 96 PRO A C 1
ATOM 746 O O . PRO A 1 96 ? 13.977 9.828 23.656 1 85.56 96 PRO A O 1
ATOM 749 N N . SER A 1 97 ? 16.234 9.516 24.062 1 74.75 97 SER A N 1
ATOM 750 C CA . SER A 1 97 ? 16.016 8.484 25.078 1 74.75 97 SER A CA 1
ATOM 751 C C . SER A 1 97 ? 15.445 9.078 26.359 1 74.75 97 SER A C 1
ATOM 753 O O . SER A 1 97 ? 15.75 10.219 26.703 1 74.75 97 SER A O 1
ATOM 755 N N . SER A 1 98 ? 14.359 8.82 26.734 1 58.22 98 SER A N 1
ATOM 756 C CA . SER A 1 98 ? 13.906 9.281 28.031 1 58.22 98 SER A CA 1
ATOM 757 C C . SER A 1 98 ? 14.898 8.914 29.125 1 58.22 98 SER A C 1
ATOM 759 O O . SER A 1 98 ? 15.281 7.754 29.266 1 58.22 98 SER A O 1
ATOM 761 N N . ASN A 1 99 ? 15.984 9.609 29.344 1 50.06 99 ASN A N 1
ATOM 762 C CA . ASN A 1 99 ? 16.797 9.219 30.5 1 50.06 99 ASN A CA 1
ATOM 763 C C . ASN A 1 99 ? 15.945 8.555 31.578 1 50.06 99 ASN A C 1
ATOM 765 O O . ASN A 1 99 ? 16.406 7.648 32.281 1 50.06 99 ASN A O 1
ATOM 769 N N . GLY A 1 100 ? 15.203 9.375 32.562 1 46.12 100 GLY A N 1
ATOM 770 C CA . GLY A 1 100 ? 14.617 8.977 33.812 1 46.12 100 GLY A CA 1
ATOM 771 C C . GLY A 1 100 ? 13.461 8.008 33.656 1 46.12 100 GLY A C 1
ATOM 772 O O . GLY A 1 100 ? 13.055 7.688 32.562 1 46.12 100 GLY A O 1
ATOM 773 N N . ARG A 1 101 ? 12.805 7.496 34.938 1 45.06 101 ARG A N 1
ATOM 774 C CA . ARG A 1 101 ? 11.844 6.457 35.312 1 45.06 101 ARG A CA 1
ATOM 775 C C . ARG A 1 101 ? 10.641 6.473 34.375 1 45.06 101 ARG A C 1
ATOM 777 O O . ARG A 1 101 ? 9.938 5.473 34.219 1 45.06 101 ARG A O 1
ATOM 784 N N . ASN A 1 102 ? 10 7.566 34.062 1 44.16 102 ASN A N 1
ATOM 785 C CA . ASN A 1 102 ? 8.672 7.473 33.469 1 44.16 102 ASN A CA 1
ATOM 786 C C . ASN A 1 102 ? 8.75 7.449 31.953 1 44.16 102 ASN A C 1
ATOM 788 O O . ASN A 1 102 ? 8.695 8.5 31.297 1 44.16 102 ASN A O 1
ATOM 792 N N . THR A 1 103 ? 9.461 6.66 31.25 1 46.47 103 THR A N 1
ATOM 793 C CA . THR A 1 103 ? 9.758 6.277 29.875 1 46.47 103 THR A CA 1
ATOM 794 C C . THR A 1 103 ? 8.477 6.211 29.047 1 46.47 103 THR A C 1
ATOM 796 O O . THR A 1 103 ? 8.523 6.004 27.828 1 46.47 103 THR A O 1
ATOM 799 N N . ARG A 1 104 ? 7.371 6.004 29.672 1 47.44 104 ARG A N 1
ATOM 800 C CA . ARG A 1 104 ? 6.121 5.559 29.062 1 47.44 104 ARG A CA 1
ATOM 801 C C . ARG A 1 104 ? 5.625 6.562 28.031 1 47.44 104 ARG A C 1
ATOM 803 O O . ARG A 1 104 ? 4.703 6.273 27.266 1 47.44 104 ARG A O 1
ATOM 810 N N . HIS A 1 105 ? 6.023 7.871 28.156 1 52.31 105 HIS A N 1
ATOM 811 C CA . HIS A 1 105 ? 5.188 8.75 27.344 1 52.31 105 HIS A CA 1
ATOM 812 C C . HIS A 1 105 ? 5.996 9.398 26.219 1 52.31 105 HIS A C 1
ATOM 814 O O . HIS A 1 105 ? 5.844 10.594 25.953 1 52.31 105 HIS A O 1
ATOM 820 N N . ASN A 1 106 ? 6.973 8.719 25.609 1 58.53 106 ASN A N 1
ATOM 821 C CA . ASN A 1 106 ? 7.762 9.359 24.562 1 58.53 106 ASN A CA 1
ATOM 822 C C . ASN A 1 106 ? 6.934 9.594 23.297 1 58.53 106 ASN A C 1
ATOM 824 O O . ASN A 1 106 ? 6.293 8.672 22.797 1 58.53 106 ASN A O 1
ATOM 828 N N . VAL A 1 107 ? 6.707 10.898 22.984 1 72.81 107 VAL A N 1
ATOM 829 C CA . VAL A 1 107 ? 6.094 11.32 21.734 1 72.81 107 VAL A CA 1
ATOM 830 C C . VAL A 1 107 ? 6.957 10.867 20.562 1 72.81 107 VAL A C 1
ATOM 832 O O . VAL A 1 107 ? 8.094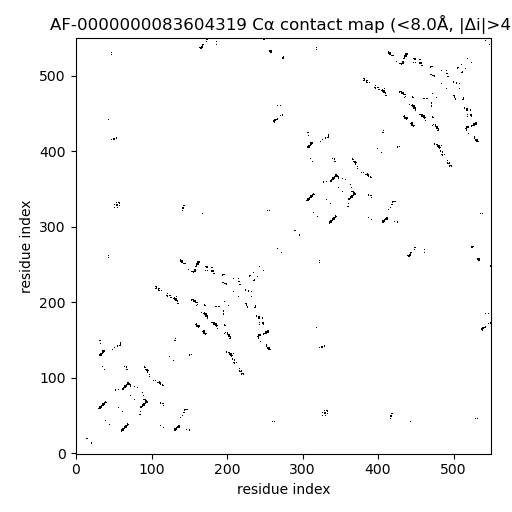 11.32 20.406 1 72.81 107 VAL A O 1
ATOM 835 N N . ARG A 1 108 ? 6.465 9.859 19.969 1 81.88 108 ARG A N 1
ATOM 836 C CA . ARG A 1 108 ? 7.199 9.367 18.812 1 81.88 108 ARG A CA 1
ATOM 837 C C . ARG A 1 108 ? 7.012 10.281 17.609 1 81.88 108 ARG A C 1
ATOM 839 O O . ARG A 1 108 ? 5.949 10.891 17.438 1 81.88 108 ARG A O 1
ATOM 846 N N . GLY A 1 109 ? 8.102 10.531 16.875 1 92.31 109 GLY A N 1
ATOM 847 C CA . GLY A 1 109 ? 8 11.195 15.586 1 92.31 109 GLY A CA 1
ATOM 848 C C . GLY A 1 109 ? 8.336 12.672 15.648 1 92.31 109 GLY A C 1
ATOM 849 O O . GLY A 1 109 ? 8.625 13.289 14.625 1 92.31 109 GLY A O 1
ATOM 850 N N . SER A 1 110 ? 8.336 13.281 16.891 1 94.5 110 SER A N 1
ATOM 851 C CA . SER A 1 110 ? 8.555 14.719 17.016 1 94.5 110 SER A CA 1
ATOM 852 C C . SER A 1 110 ? 9.938 15.117 16.516 1 94.5 110 SER A C 1
ATOM 854 O O . SER A 1 110 ? 10.07 16.078 15.742 1 94.5 110 SER A O 1
ATOM 856 N N . ALA A 1 111 ? 10.914 14.312 16.969 1 95.5 111 ALA A N 1
ATOM 857 C CA . ALA A 1 111 ? 12.281 14.625 16.547 1 95.5 111 ALA A CA 1
ATOM 858 C C . ALA A 1 111 ? 12.414 14.57 15.023 1 95.5 111 ALA A C 1
ATOM 860 O O . ALA A 1 111 ? 13.047 15.438 14.422 1 95.5 111 ALA A O 1
ATOM 861 N N . GLN A 1 112 ? 11.867 13.609 14.438 1 97.56 112 GLN A N 1
ATOM 862 C CA . GLN A 1 112 ? 11.93 13.406 12.992 1 97.56 112 GLN A CA 1
ATOM 863 C C . GLN A 1 112 ? 11.188 14.516 12.25 1 97.56 112 GLN A C 1
ATOM 865 O O . GLN A 1 112 ? 11.727 15.102 11.305 1 97.56 112 GLN A O 1
ATOM 870 N N . ARG A 1 113 ? 10 14.852 12.664 1 98.31 113 ARG A N 1
ATOM 871 C CA . ARG A 1 113 ? 9.219 15.906 12.023 1 98.31 113 ARG A CA 1
ATOM 872 C C . ARG A 1 113 ? 9.914 17.266 12.148 1 98.31 113 ARG A C 1
ATOM 874 O O . ARG A 1 113 ? 9.945 18.047 11.195 1 98.31 113 ARG A O 1
ATOM 881 N N . ASN A 1 114 ? 10.469 17.5 13.32 1 98.19 114 ASN A N 1
ATOM 882 C CA . ASN A 1 114 ? 11.18 18.75 13.531 1 98.19 114 ASN A CA 1
ATOM 883 C C . ASN A 1 114 ? 12.406 18.859 12.625 1 98.19 114 ASN A C 1
ATOM 885 O O . ASN A 1 114 ? 12.719 19.938 12.117 1 98.19 114 ASN A O 1
ATOM 889 N N . ALA A 1 115 ? 13.109 17.75 12.492 1 98.31 115 ALA A N 1
ATOM 890 C CA . ALA A 1 115 ? 14.258 17.75 11.586 1 98.31 115 ALA A CA 1
ATOM 891 C C . ALA A 1 115 ? 13.836 18.109 10.164 1 98.31 115 ALA A C 1
ATOM 893 O O . ALA A 1 115 ? 14.523 18.859 9.484 1 98.31 115 ALA A O 1
ATOM 894 N N . ALA A 1 116 ? 12.773 17.625 9.742 1 98.88 116 ALA A N 1
ATOM 895 C CA . ALA A 1 116 ? 12.266 17.906 8.406 1 98.88 116 ALA A CA 1
ATOM 896 C C . ALA A 1 116 ? 11.844 19.375 8.281 1 98.88 116 ALA A C 1
ATOM 898 O O . ALA A 1 116 ? 12.133 20.031 7.281 1 98.88 116 ALA A O 1
ATOM 899 N N . LEU A 1 117 ? 11.141 19.891 9.273 1 98.88 117 LEU A N 1
ATOM 900 C CA . LEU A 1 117 ? 10.719 21.297 9.266 1 98.88 117 LEU A CA 1
ATOM 901 C C . LEU A 1 117 ? 11.922 22.219 9.211 1 98.88 117 LEU A C 1
ATOM 903 O O . LEU A 1 117 ? 11.922 23.203 8.469 1 98.88 117 LEU A O 1
ATOM 907 N N . THR A 1 118 ? 12.906 21.891 10.023 1 98.69 118 THR A N 1
ATOM 908 C CA . THR A 1 118 ? 14.141 22.656 10.008 1 98.69 118 THR A CA 1
ATOM 909 C C . THR A 1 118 ? 14.789 22.625 8.625 1 98.69 118 THR A C 1
ATOM 911 O O . THR A 1 118 ? 15.211 23.656 8.102 1 98.69 118 THR A O 1
ATOM 914 N N . TRP A 1 119 ? 14.859 21.469 8.055 1 98.88 119 TRP A N 1
ATOM 915 C CA . TRP A 1 119 ? 15.43 21.312 6.723 1 98.88 119 TRP A CA 1
ATOM 916 C C . TRP A 1 119 ? 14.688 22.156 5.707 1 98.88 119 TRP A C 1
ATOM 918 O O . TRP A 1 119 ? 15.305 22.828 4.875 1 98.88 119 TRP A O 1
ATOM 928 N N . LEU A 1 120 ? 13.414 22.172 5.723 1 98.88 120 LEU A N 1
ATOM 929 C CA . LEU A 1 120 ? 12.602 22.969 4.812 1 98.88 120 LEU A CA 1
ATOM 930 C C . LEU A 1 120 ? 12.953 24.453 4.949 1 98.88 120 LEU A C 1
ATOM 932 O O . LEU A 1 120 ? 13.133 25.141 3.947 1 98.88 120 LEU A O 1
ATOM 936 N N . ARG A 1 121 ? 13.023 24.938 6.145 1 98.75 121 ARG A N 1
ATOM 937 C CA . ARG A 1 121 ? 13.258 26.359 6.422 1 98.75 121 ARG A CA 1
ATOM 938 C C . ARG A 1 121 ? 14.68 26.766 6.023 1 98.75 121 ARG A C 1
ATOM 940 O O . ARG A 1 121 ? 14.945 27.938 5.797 1 98.75 121 ARG A O 1
ATOM 947 N N . GLN A 1 122 ? 15.562 25.797 5.996 1 98.56 122 GLN A N 1
ATOM 948 C CA . GLN A 1 122 ? 16.938 26.062 5.582 1 98.56 122 GLN A CA 1
ATOM 949 C C . GLN A 1 122 ? 17.062 26.047 4.062 1 98.56 122 GLN A C 1
ATOM 951 O O . GLN A 1 122 ? 1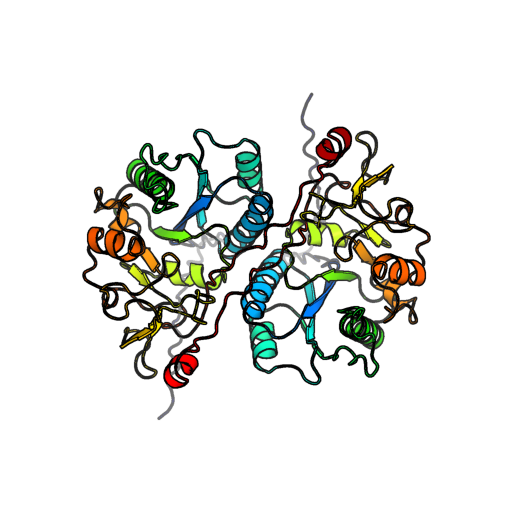7.953 26.703 3.508 1 98.56 122 GLN A O 1
ATOM 956 N N . ASN A 1 123 ? 16.172 25.391 3.396 1 98.62 123 ASN A N 1
ATOM 957 C CA . ASN A 1 123 ? 16.406 25.125 1.98 1 98.62 123 ASN A CA 1
ATOM 958 C C . ASN A 1 123 ? 15.398 25.875 1.104 1 98.62 123 ASN A C 1
ATOM 960 O O . ASN A 1 123 ? 15.562 25.938 -0.116 1 98.62 123 ASN A O 1
ATOM 964 N N . TYR A 1 124 ? 14.398 26.469 1.711 1 98.31 124 TYR A N 1
ATOM 965 C CA . TYR A 1 124 ? 13.391 27.203 0.955 1 98.31 124 TYR A CA 1
ATOM 966 C C . TYR A 1 124 ? 13.133 28.578 1.576 1 98.31 124 TYR A C 1
ATOM 968 O O . TYR A 1 124 ? 13.336 28.766 2.777 1 98.31 124 TYR A O 1
ATOM 976 N N . ARG A 1 125 ? 12.672 29.484 0.713 1 98.12 125 ARG A N 1
ATOM 977 C CA . ARG A 1 125 ? 12.289 30.828 1.138 1 98.12 125 ARG A CA 1
ATOM 978 C C . ARG A 1 125 ? 10.805 31.094 0.877 1 98.12 125 ARG A C 1
ATOM 980 O O . ARG A 1 125 ? 10.25 30.594 -0.107 1 98.12 125 ARG A O 1
ATOM 987 N N . PRO A 1 126 ? 10.172 31.859 1.797 1 97.94 126 PRO A N 1
ATOM 988 C CA . PRO A 1 126 ? 8.742 32.125 1.627 1 97.94 126 PRO A CA 1
ATOM 989 C C . PRO A 1 126 ? 8.414 32.719 0.254 1 97.94 126 PRO A C 1
ATOM 991 O O . PRO A 1 126 ? 9.172 33.531 -0.271 1 97.94 126 PRO A O 1
ATOM 994 N N . PHE A 1 127 ? 7.387 32.188 -0.333 1 96.88 127 PHE A N 1
ATOM 995 C CA . PHE A 1 127 ? 6.727 32.75 -1.518 1 96.88 127 PHE A CA 1
ATOM 996 C C . PHE A 1 127 ? 7.594 32.531 -2.756 1 96.88 127 PHE A C 1
ATOM 998 O O . PHE A 1 127 ? 7.418 33.25 -3.758 1 96.88 127 PHE A O 1
ATOM 1005 N N . GLN A 1 128 ? 8.516 31.641 -2.717 1 97 128 GLN A N 1
ATOM 1006 C CA . GLN A 1 128 ? 9.359 31.359 -3.869 1 97 128 GLN A CA 1
ATOM 1007 C C . GLN A 1 128 ? 8.977 30.047 -4.531 1 97 128 GLN A C 1
ATOM 1009 O O . GLN A 1 128 ? 9.188 29.859 -5.734 1 97 128 GLN A O 1
ATOM 1014 N N . THR A 1 129 ? 8.492 29.156 -3.734 1 96.81 129 THR A N 1
ATOM 1015 C CA . THR A 1 129 ? 8.094 27.844 -4.211 1 96.81 129 THR A CA 1
ATOM 1016 C C . THR A 1 129 ? 6.648 27.547 -3.832 1 96.81 129 THR A C 1
ATOM 1018 O O . THR A 1 129 ? 6.254 27.719 -2.678 1 96.81 129 THR A O 1
ATOM 1021 N N . LYS A 1 130 ? 5.891 27.219 -4.836 1 97.62 130 LYS A N 1
ATOM 1022 C CA . LYS A 1 130 ? 4.547 26.734 -4.531 1 97.62 130 LYS A CA 1
ATOM 1023 C C . LYS A 1 130 ? 4.578 25.328 -3.957 1 97.62 130 LYS A C 1
ATOM 1025 O O . LYS A 1 130 ? 4.977 24.375 -4.641 1 97.62 130 LYS A O 1
ATOM 1030 N N . GLY A 1 131 ? 4.191 25.188 -2.67 1 98.56 131 GLY A N 1
ATOM 1031 C CA . GLY A 1 131 ? 4.293 23.891 -2.041 1 98.56 131 GLY A CA 1
ATOM 1032 C C . GLY A 1 131 ? 3.307 23.688 -0.904 1 98.56 131 GLY A C 1
ATOM 1033 O O . GLY A 1 131 ? 2.732 24.656 -0.401 1 98.56 131 GLY A O 1
ATOM 1034 N N . VAL A 1 132 ? 3.047 22.484 -0.582 1 98.88 132 VAL A N 1
ATOM 1035 C CA . VAL A 1 132 ? 2.244 22.047 0.555 1 98.88 132 VAL A CA 1
ATOM 1036 C C . VAL A 1 132 ? 3.027 21.016 1.375 1 98.88 132 VAL A C 1
ATOM 1038 O O . VAL A 1 132 ? 3.703 20.156 0.815 1 98.88 132 VAL A O 1
ATOM 1041 N N . VAL A 1 133 ? 2.971 21.141 2.68 1 98.94 133 VAL A N 1
ATOM 1042 C CA . VAL A 1 133 ? 3.668 20.25 3.588 1 98.94 133 VAL A CA 1
ATOM 1043 C C . VAL A 1 133 ? 2.674 19.266 4.207 1 98.94 133 VAL A C 1
ATOM 1045 O O . VAL A 1 133 ? 1.642 19.672 4.742 1 98.94 133 VAL A O 1
ATOM 1048 N N . PHE A 1 134 ? 2.939 18.062 4.094 1 98.94 134 PHE A N 1
ATOM 1049 C CA . PHE A 1 134 ? 2.082 17 4.59 1 98.94 134 PHE A CA 1
ATOM 1050 C C . PHE A 1 134 ? 2.873 16.031 5.457 1 98.94 134 PHE A C 1
ATOM 1052 O O . PHE A 1 134 ? 3.975 15.609 5.09 1 98.94 134 PHE A O 1
ATOM 1059 N N . PHE A 1 135 ? 2.391 15.695 6.633 1 98.69 135 PHE A N 1
ATOM 1060 C CA . PHE A 1 135 ? 2.98 14.695 7.516 1 98.69 135 PHE A CA 1
ATOM 1061 C C . PHE A 1 135 ? 2.391 13.32 7.238 1 98.69 135 PHE A C 1
ATOM 1063 O O . PHE A 1 135 ? 1.28 13.008 7.676 1 98.69 135 PHE A O 1
ATOM 1070 N N . GLY A 1 136 ? 3.125 12.523 6.523 1 98.31 136 GLY A N 1
ATOM 1071 C CA . GLY A 1 136 ? 2.652 11.211 6.102 1 98.31 136 GLY A CA 1
ATOM 1072 C C . GLY A 1 136 ? 3.385 10.062 6.773 1 98.31 136 GLY A C 1
ATOM 1073 O O . GLY A 1 136 ? 4.555 9.812 6.48 1 98.31 136 GLY A O 1
ATOM 1074 N N . ASP A 1 137 ? 2.699 9.281 7.59 1 97.19 137 ASP A N 1
ATOM 1075 C CA . ASP A 1 137 ? 3.273 8.117 8.258 1 97.19 137 ASP A CA 1
ATOM 1076 C C . ASP A 1 137 ? 3.639 7.031 7.242 1 97.19 137 ASP A C 1
ATOM 1078 O O . ASP A 1 137 ? 2.941 6.848 6.242 1 97.19 137 ASP A O 1
ATOM 1082 N N . ASP A 1 138 ? 4.66 6.281 7.539 1 97.5 138 ASP A N 1
ATOM 1083 C CA . ASP A 1 138 ? 5.211 5.34 6.566 1 97.5 138 ASP A CA 1
ATOM 1084 C C . ASP A 1 138 ? 4.348 4.09 6.461 1 97.5 138 ASP A C 1
ATOM 1086 O O . ASP A 1 138 ? 4.492 3.307 5.52 1 97.5 138 ASP A O 1
ATOM 1090 N N . ASP A 1 139 ? 3.381 3.867 7.406 1 95.94 139 ASP A N 1
ATOM 1091 C CA . ASP A 1 139 ? 2.617 2.623 7.359 1 95.94 139 ASP A CA 1
ATOM 1092 C C . ASP A 1 139 ? 1.15 2.889 7.031 1 95.94 139 ASP A C 1
ATOM 1094 O O . ASP A 1 139 ? 0.347 1.958 6.953 1 95.94 139 ASP A O 1
ATOM 1098 N N . ASN A 1 140 ? 0.741 4.176 6.773 1 97.44 140 ASN A N 1
ATOM 1099 C CA . ASN A 1 140 ? -0.625 4.492 6.367 1 97.44 140 ASN A CA 1
ATOM 1100 C C . ASN A 1 140 ? -0.882 4.098 4.914 1 97.44 140 ASN A C 1
ATOM 1102 O O . ASN A 1 140 ? 0.059 3.842 4.16 1 97.44 140 ASN A O 1
ATOM 1106 N N . THR A 1 141 ? -2.105 3.947 4.586 1 97.88 141 THR A N 1
ATOM 1107 C CA . THR A 1 141 ? -2.537 3.809 3.199 1 97.88 141 THR A CA 1
ATOM 1108 C C . THR A 1 141 ? -3.078 5.133 2.668 1 97.88 141 THR A C 1
ATOM 1110 O O . THR A 1 141 ? -3.887 5.789 3.328 1 97.88 141 THR A O 1
ATOM 1113 N N . TYR A 1 142 ? -2.641 5.559 1.494 1 98.38 142 TYR A N 1
ATOM 1114 C CA . TYR A 1 142 ? -3.062 6.812 0.876 1 98.38 142 TYR A CA 1
ATOM 1115 C C . TYR A 1 142 ? -3.617 6.57 -0.522 1 98.38 142 TYR A C 1
ATOM 1117 O O . TYR A 1 142 ? -3.031 5.824 -1.31 1 98.38 142 TYR A O 1
ATOM 1125 N N . HIS A 1 143 ? -4.719 7.141 -0.73 1 98 143 HIS A N 1
ATOM 1126 C CA . HIS A 1 143 ? -5.207 7.25 -2.1 1 98 143 HIS A CA 1
ATOM 1127 C C . HIS A 1 143 ? -4.504 8.375 -2.848 1 98 143 HIS A C 1
ATOM 1129 O O . HIS A 1 143 ? -4.328 9.469 -2.305 1 98 143 HIS A O 1
ATOM 1135 N N . PRO A 1 144 ? -4.141 8.18 -4.121 1 97.31 144 PRO A N 1
ATOM 1136 C CA . PRO A 1 144 ? -3.418 9.227 -4.844 1 97.31 144 PRO A CA 1
ATOM 1137 C C . PRO A 1 144 ? -4.215 10.523 -4.957 1 97.31 144 PRO A C 1
ATOM 1139 O O . PRO A 1 144 ? -3.633 11.609 -5.027 1 97.31 144 PRO A O 1
ATOM 1142 N N . GLN A 1 145 ? -5.492 10.477 -4.984 1 96.88 145 GLN A N 1
ATOM 1143 C CA . GLN A 1 145 ? -6.355 11.648 -5.086 1 96.88 145 GLN A CA 1
ATOM 1144 C C . GLN A 1 145 ? -6.09 12.625 -3.949 1 96.88 145 GLN A C 1
ATOM 1146 O O . GLN A 1 145 ? -6.258 13.836 -4.113 1 96.88 145 GLN A O 1
ATOM 1151 N N . LEU A 1 146 ? -5.699 12.078 -2.842 1 98.38 146 LEU A N 1
ATOM 1152 C CA . LEU A 1 146 ? -5.406 12.938 -1.696 1 98.38 146 LEU A CA 1
ATOM 1153 C C . LEU A 1 146 ? -4.367 13.992 -2.059 1 98.38 146 LEU A C 1
ATOM 1155 O O . LEU A 1 146 ? -4.562 15.18 -1.782 1 98.38 146 LEU A O 1
ATOM 1159 N N . PHE A 1 147 ? -3.365 13.586 -2.711 1 98.38 147 PHE A N 1
ATOM 1160 C CA . PHE A 1 147 ? -2.252 14.469 -3.045 1 98.38 147 PHE A CA 1
ATOM 1161 C C . PHE A 1 147 ? -2.66 15.477 -4.109 1 98.38 147 PHE A C 1
ATOM 1163 O O . PHE A 1 147 ? -2.229 16.625 -4.078 1 98.38 147 PHE A O 1
ATOM 1170 N N . ASN A 1 148 ? -3.494 15.078 -4.988 1 96.88 148 ASN A N 1
ATOM 1171 C CA . ASN A 1 148 ? -4.023 16 -5.984 1 96.88 148 ASN A CA 1
ATOM 1172 C C . ASN A 1 148 ? -4.832 17.125 -5.332 1 96.88 148 ASN A C 1
ATOM 1174 O O . ASN A 1 148 ? -4.676 18.297 -5.684 1 96.88 148 ASN A O 1
ATOM 1178 N N . GLU A 1 149 ? -5.566 16.75 -4.391 1 97.5 149 GLU A N 1
ATOM 1179 C CA . GLU A 1 149 ? -6.41 17.75 -3.74 1 97.5 149 GLU A CA 1
ATOM 1180 C C . GLU A 1 149 ? -5.582 18.688 -2.855 1 97.5 149 GLU A C 1
ATOM 1182 O O . GLU A 1 149 ? -5.93 19.859 -2.684 1 97.5 149 GLU A O 1
ATOM 1187 N N . MET A 1 150 ? -4.516 18.219 -2.338 1 98.44 150 MET A N 1
ATOM 1188 C CA . MET A 1 150 ? -3.631 19.031 -1.507 1 98.44 150 MET A CA 1
ATOM 1189 C C . MET A 1 150 ? -3.107 20.234 -2.281 1 98.44 150 MET A C 1
ATOM 1191 O O . MET A 1 150 ? -2.844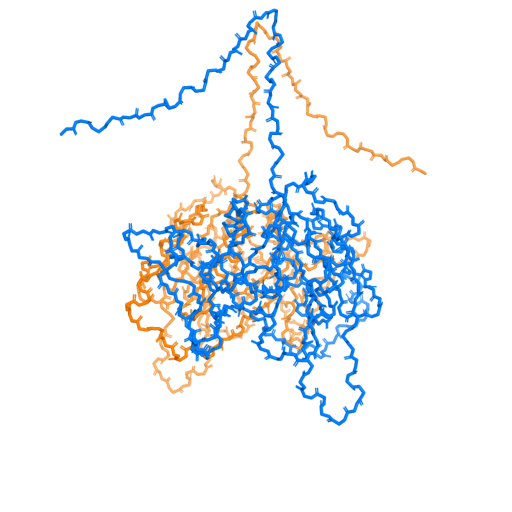 21.281 -1.698 1 98.44 150 MET A O 1
ATOM 1195 N N . ARG A 1 151 ? -2.975 20.094 -3.543 1 98.06 151 ARG A N 1
ATOM 1196 C CA . ARG A 1 151 ? -2.287 21.078 -4.359 1 98.06 151 ARG A CA 1
ATOM 1197 C C . ARG A 1 151 ? -3.082 22.375 -4.426 1 98.06 151 ARG A C 1
ATOM 1199 O O . ARG A 1 151 ? -2.541 23.422 -4.793 1 98.06 151 ARG A O 1
ATOM 1206 N N . SER A 1 152 ? -4.324 22.344 -4.078 1 97.38 152 SER A N 1
ATOM 1207 C CA . SER A 1 152 ? -5.156 23.547 -4.145 1 97.38 152 SER A CA 1
ATOM 1208 C C . SER A 1 152 ? -5.242 24.234 -2.789 1 97.38 152 SER A C 1
ATOM 1210 O O . SER A 1 152 ? -5.91 25.266 -2.652 1 97.38 152 SER A O 1
ATOM 1212 N N . ILE A 1 153 ? -4.602 23.703 -1.793 1 98.5 153 ILE A N 1
ATOM 1213 C CA . ILE A 1 153 ? -4.652 24.266 -0.45 1 98.5 153 ILE A CA 1
ATOM 1214 C C . ILE A 1 153 ? -4.051 25.672 -0.457 1 98.5 153 ILE A C 1
ATOM 1216 O O . ILE A 1 153 ? -2.938 25.875 -0.95 1 98.5 153 ILE A O 1
ATOM 1220 N N . LYS A 1 154 ? -4.793 26.609 0.072 1 98 154 LYS A N 1
ATOM 1221 C CA . LYS A 1 154 ? -4.32 27.984 0.152 1 98 154 LYS A CA 1
ATOM 1222 C C . LYS A 1 154 ? -3.539 28.219 1.441 1 98 154 LYS A C 1
ATOM 1224 O O . LYS A 1 154 ? -2.439 28.781 1.413 1 98 154 LYS A O 1
ATOM 1229 N N . ARG A 1 155 ? -4.102 27.859 2.586 1 98.19 155 ARG A N 1
ATOM 1230 C CA . ARG A 1 155 ? -3.428 28 3.873 1 98.19 155 ARG A CA 1
ATOM 1231 C C . ARG A 1 155 ? -3.199 26.641 4.516 1 98.19 155 ARG A C 1
ATOM 1233 O O . ARG A 1 155 ? -2.055 26.234 4.73 1 98.19 155 ARG A O 1
ATOM 1240 N N . GLY A 1 156 ? -4.273 25.984 4.805 1 98.75 156 GLY A N 1
ATOM 1241 C CA . GLY A 1 156 ? -4.309 24.656 5.375 1 98.75 156 GLY A CA 1
ATOM 1242 C C . GLY A 1 156 ? -5.559 23.875 5.004 1 98.75 156 GLY A C 1
ATOM 1243 O O . GLY A 1 156 ? -6.641 24.453 4.887 1 98.75 156 GLY A O 1
ATOM 1244 N N . GLY A 1 157 ? -5.434 22.609 4.801 1 98.88 157 GLY A N 1
ATOM 1245 C CA . GLY A 1 157 ? -6.555 21.734 4.484 1 98.88 157 GLY A CA 1
ATOM 1246 C C . GLY A 1 157 ? -6.676 20.547 5.418 1 98.88 157 GLY A C 1
ATOM 1247 O O . GLY A 1 157 ? -5.719 20.203 6.117 1 98.88 157 GLY A O 1
ATOM 1248 N N . THR A 1 158 ? -7.887 20 5.465 1 98.75 158 THR A N 1
ATOM 1249 C CA . THR A 1 158 ? -8.148 18.844 6.301 1 98.75 158 THR A CA 1
ATOM 1250 C C . THR A 1 158 ? -9.078 17.859 5.598 1 98.75 158 THR A C 1
ATOM 1252 O O . THR A 1 158 ? -9.75 18.219 4.629 1 98.75 158 THR A O 1
ATOM 1255 N N . TRP A 1 159 ? -9.094 16.641 6.059 1 97.88 159 TRP A N 1
ATOM 1256 C CA . TRP A 1 159 ? -9.914 15.555 5.527 1 97.88 159 TRP A CA 1
ATOM 1257 C C . TRP A 1 159 ? -10.117 14.469 6.578 1 97.88 159 TRP A C 1
ATOM 1259 O O . TRP A 1 159 ? -9.398 14.422 7.578 1 97.88 159 TRP A O 1
ATOM 1269 N N . PRO A 1 160 ? -11.102 13.625 6.379 1 96.44 160 PRO A N 1
ATOM 1270 C CA . PRO A 1 160 ? -11.281 12.516 7.32 1 96.44 160 PRO A CA 1
ATOM 1271 C C . PRO A 1 160 ? -10.242 11.414 7.141 1 96.44 160 PRO A C 1
ATOM 1273 O O . PRO A 1 160 ? -9.727 11.219 6.039 1 96.44 160 PRO A O 1
ATOM 1276 N N . VAL A 1 161 ? -9.945 10.758 8.242 1 95.88 161 VAL A N 1
ATOM 1277 C CA . VAL A 1 161 ? -9.016 9.641 8.258 1 95.88 161 VAL A CA 1
ATOM 1278 C C . VAL A 1 161 ? -9.734 8.375 8.703 1 95.88 161 VAL A C 1
ATOM 1280 O O . VAL A 1 161 ? -10.523 8.398 9.656 1 95.88 161 VAL A O 1
ATOM 1283 N N . GLY A 1 162 ? -9.477 7.273 7.965 1 93.31 162 GLY A N 1
ATOM 1284 C CA . GLY A 1 162 ? -10.102 6.004 8.305 1 93.31 162 GLY A CA 1
ATOM 1285 C C . GLY A 1 162 ? -9.242 5.145 9.219 1 93.31 162 GLY A C 1
ATOM 1286 O O . GLY A 1 162 ? -8.039 5.398 9.367 1 93.31 162 GLY A O 1
ATOM 1287 N N . LEU A 1 163 ? -9.914 4.117 9.875 1 90 163 LEU A N 1
ATOM 1288 C CA . LEU A 1 163 ? -9.297 3.053 10.656 1 90 163 LEU A CA 1
ATOM 1289 C C . LEU A 1 163 ? -8.594 3.619 11.883 1 90 163 LEU A C 1
ATOM 1291 O O . LEU A 1 163 ? -7.449 3.252 12.18 1 90 163 LEU A O 1
ATOM 1295 N N . LEU A 1 164 ? -9.227 4.445 12.5 1 83.31 164 LEU A N 1
ATOM 1296 C CA . LEU A 1 164 ? -8.688 4.922 13.773 1 83.31 164 LEU A CA 1
ATOM 1297 C C . LEU A 1 164 ? -9.141 4.031 14.922 1 83.31 164 LEU A C 1
ATOM 1299 O O . LEU A 1 164 ? -10.18 3.371 14.828 1 83.31 164 LEU A O 1
ATOM 1303 N N . THR A 1 165 ? -8.328 3.939 15.906 1 74.19 165 THR A N 1
ATOM 1304 C CA . THR A 1 165 ? -8.656 3.121 17.062 1 74.19 165 THR A CA 1
ATOM 1305 C C . THR A 1 165 ? -10.016 3.512 17.641 1 74.19 165 THR A C 1
ATOM 1307 O O . THR A 1 165 ? -10.281 4.691 17.875 1 74.19 165 THR A O 1
ATOM 1310 N N . ASN A 1 166 ? -10.883 2.604 17.781 1 74.75 166 ASN A N 1
ATOM 1311 C CA . ASN A 1 166 ? -12.211 2.707 18.359 1 74.75 166 ASN A CA 1
ATOM 1312 C C . ASN A 1 166 ? -13.156 3.516 17.484 1 74.75 166 ASN A C 1
ATOM 1314 O O . ASN A 1 166 ? -14.18 4.012 17.938 1 74.75 166 ASN A O 1
ATOM 1318 N N . SER A 1 167 ? -12.703 3.754 16.312 1 79.75 167 SER A N 1
ATOM 1319 C CA . SER A 1 167 ? -13.57 4.449 15.359 1 79.75 167 SER A CA 1
ATOM 1320 C C . SER A 1 167 ? -13.266 4.043 13.922 1 79.75 167 SER A C 1
ATOM 1322 O O . SER A 1 167 ? -12.102 3.873 13.562 1 79.75 167 SER A O 1
ATOM 1324 N N . GLN A 1 168 ? -14.289 3.957 13.125 1 84.56 168 GLN A N 1
ATOM 1325 C CA . GLN A 1 168 ? -14.078 3.664 11.711 1 84.56 168 GLN A CA 1
ATOM 1326 C C . GLN A 1 168 ? -13.336 4.805 11.023 1 84.56 168 GLN A C 1
ATOM 1328 O O . GLN A 1 168 ? -12.508 4.566 10.141 1 84.56 168 GLN A O 1
ATOM 1333 N N . TRP A 1 169 ? -13.711 5.996 11.445 1 90 169 TRP A N 1
ATOM 1334 C CA . TRP A 1 169 ? -13.023 7.168 10.914 1 90 169 TRP A CA 1
ATOM 1335 C C . TRP A 1 169 ? -13.133 8.344 11.875 1 90 169 TRP A C 1
ATOM 1337 O O . TRP A 1 169 ? -13.875 8.289 12.859 1 90 169 TRP A O 1
ATOM 1347 N N . GLU A 1 170 ? -12.32 9.43 11.617 1 92.31 170 GLU A N 1
ATOM 1348 C CA . GLU A 1 170 ? -12.344 10.719 12.32 1 92.31 170 GLU A CA 1
ATOM 1349 C C . GLU A 1 170 ? -12.016 11.867 11.367 1 92.31 170 GLU A C 1
ATOM 1351 O O . GLU A 1 170 ? -11.203 11.711 10.453 1 92.31 170 GLU A O 1
ATOM 1356 N N . GLY A 1 171 ? -12.727 13.008 11.656 1 94.5 171 GLY A N 1
ATOM 1357 C CA . GLY A 1 171 ? -12.336 14.164 10.867 1 94.5 171 GLY A CA 1
ATOM 1358 C C . GLY A 1 171 ? -13.5 15.094 10.562 1 94.5 171 GLY A C 1
ATOM 1359 O O . GLY A 1 171 ? -14.523 15.055 11.242 1 94.5 171 GLY A O 1
ATOM 1360 N N . CYS A 1 172 ? -13.297 15.938 9.602 1 96 172 CYS A N 1
ATOM 1361 C CA . CYS A 1 172 ? -14.211 17.031 9.289 1 96 172 CYS A CA 1
ATOM 1362 C C . CYS A 1 172 ? -15.477 16.5 8.609 1 96 172 CYS A C 1
ATOM 1364 O O . CYS A 1 172 ? -15.445 15.461 7.961 1 96 172 CYS A O 1
ATOM 1366 N N . MET A 1 173 ? -16.5 17.219 8.781 1 95 173 MET A N 1
ATOM 1367 C CA . MET A 1 173 ? -17.797 17.016 8.141 1 95 173 MET A CA 1
ATOM 1368 C C . MET A 1 173 ? -18.281 18.312 7.488 1 95 173 MET A C 1
ATOM 1370 O O . MET A 1 173 ? -18.016 19.406 7.992 1 95 173 MET A O 1
ATOM 1374 N N . THR A 1 174 ? -18.906 18.141 6.387 1 95.38 174 THR A N 1
ATOM 1375 C CA . THR A 1 174 ? -19.547 19.266 5.719 1 95.38 174 THR A CA 1
ATOM 1376 C C . THR A 1 174 ? -21.016 18.969 5.457 1 95.38 174 THR A C 1
ATOM 1378 O O . THR A 1 174 ? -21.453 17.828 5.574 1 95.38 174 THR A O 1
ATOM 1381 N N . SER A 1 175 ? -21.766 20.016 5.168 1 92.19 175 SER A N 1
ATOM 1382 C CA . SER A 1 175 ? -23.172 19.844 4.812 1 92.19 175 SER A CA 1
ATOM 1383 C C . SER A 1 175 ? -23.328 19.594 3.316 1 92.19 175 SER A C 1
ATOM 1385 O O . SER A 1 175 ? -22.5 20.031 2.518 1 92.19 175 SER A O 1
ATOM 1387 N N . VAL A 1 176 ? -24.422 18.953 2.965 1 91.06 176 VAL A N 1
ATOM 1388 C CA . VAL A 1 176 ? -24.734 18.688 1.563 1 91.06 176 VAL A CA 1
ATOM 1389 C C . VAL A 1 176 ? -24.938 20 0.821 1 91.06 176 VAL A C 1
ATOM 1391 O O . VAL A 1 176 ? -24.578 20.125 -0.353 1 91.06 176 VAL A O 1
ATOM 1394 N N . ALA A 1 177 ? -25.438 21.016 1.545 1 92.69 177 ALA A N 1
ATOM 1395 C CA . ALA A 1 177 ? -25.75 22.312 0.954 1 92.69 177 ALA A CA 1
ATOM 1396 C C . ALA A 1 177 ? -24.469 23.094 0.665 1 92.69 177 ALA A C 1
ATOM 1398 O O . ALA A 1 177 ? -24.453 23.969 -0.199 1 92.69 177 ALA A O 1
ATOM 1399 N N . ASN A 1 178 ? -23.422 22.812 1.424 1 94.56 178 ASN A N 1
ATOM 1400 C CA . ASN A 1 178 ? -22.172 23.562 1.266 1 94.56 178 ASN A CA 1
ATOM 1401 C C . ASN A 1 178 ? -20.953 22.703 1.583 1 94.56 178 ASN A C 1
ATOM 1403 O O . ASN A 1 178 ? -20.547 22.594 2.74 1 94.56 178 ASN A O 1
ATOM 1407 N N . ARG A 1 179 ? -20.312 22.219 0.62 1 94.12 179 ARG A N 1
ATOM 1408 C CA . ARG A 1 179 ? -19.172 21.312 0.766 1 94.12 179 ARG A CA 1
ATOM 1409 C C . ARG A 1 179 ? -17.875 22.094 0.908 1 94.12 179 ARG A C 1
ATOM 1411 O O . ARG A 1 179 ? -16.797 21.516 1.074 1 94.12 179 ARG A O 1
ATOM 1418 N N . ARG A 1 180 ? -17.969 23.359 0.942 1 95.38 180 ARG A N 1
ATOM 1419 C CA . ARG A 1 180 ? -16.766 24.188 0.979 1 95.38 180 ARG A CA 1
ATOM 1420 C C . ARG A 1 180 ? -16.516 24.719 2.383 1 95.38 180 ARG A C 1
ATOM 1422 O O . ARG A 1 180 ? -15.516 25.422 2.621 1 95.38 180 ARG A O 1
ATOM 1429 N N . LYS A 1 181 ? -17.438 24.344 3.246 1 95.75 181 LYS A N 1
ATOM 1430 C CA . LYS A 1 181 ? -17.328 24.828 4.617 1 95.75 181 LYS A CA 1
ATOM 1431 C C . LYS A 1 181 ? -17.484 23.688 5.621 1 95.75 181 LYS A C 1
ATOM 1433 O O . LYS A 1 181 ? -18.406 22.875 5.496 1 95.75 181 LYS A O 1
ATOM 1438 N N . ILE A 1 182 ? -16.594 23.688 6.586 1 97 182 ILE A N 1
ATOM 1439 C CA . ILE A 1 182 ? -16.656 22.656 7.621 1 97 182 ILE A CA 1
ATOM 1440 C C . ILE A 1 182 ? -17.828 22.953 8.562 1 97 182 ILE A C 1
ATOM 1442 O O . ILE A 1 182 ? -17.938 24.062 9.086 1 97 182 ILE A O 1
ATOM 1446 N N . ALA A 1 183 ? -18.641 21.938 8.789 1 95 183 ALA A N 1
ATOM 1447 C CA . ALA A 1 183 ? -19.797 22.062 9.664 1 95 183 ALA A CA 1
ATOM 1448 C C . ALA A 1 183 ? -19.516 21.484 11.047 1 95 183 ALA A C 1
ATOM 1450 O O . ALA A 1 183 ? -20.172 21.812 12.023 1 95 183 ALA A O 1
ATOM 1451 N N . GLY A 1 184 ? -18.578 20.609 11.078 1 94.12 184 GLY A N 1
ATOM 1452 C CA . GLY A 1 184 ? -18.234 19.969 12.328 1 94.12 184 GLY A CA 1
ATOM 1453 C C . GLY A 1 184 ? -17.172 18.891 12.172 1 94.12 184 GLY A C 1
ATOM 1454 O O . GLY A 1 184 ? -16.594 18.734 11.086 1 94.12 184 GLY A O 1
ATOM 1455 N N . PHE A 1 185 ? -16.891 18.234 13.328 1 93.5 185 PHE A N 1
ATOM 1456 C CA . PHE A 1 185 ? -15.93 17.141 13.344 1 93.5 185 PHE A CA 1
ATOM 1457 C C . PHE A 1 185 ? -16.516 15.93 14.055 1 93.5 185 PHE A C 1
ATOM 1459 O O . PHE A 1 185 ? -17.219 16.062 15.047 1 93.5 185 PHE A O 1
ATOM 1466 N N . TRP A 1 186 ? -16.156 14.781 13.477 1 92.06 186 TRP A N 1
ATOM 1467 C CA . TRP A 1 186 ? -16.453 13.523 14.148 1 92.06 186 TRP A CA 1
ATOM 1468 C C . TRP A 1 186 ? -15.195 12.945 14.789 1 92.06 186 TRP A C 1
ATOM 1470 O O . TRP A 1 186 ? -14.148 12.844 14.148 1 92.06 186 TRP A O 1
ATOM 1480 N N . THR A 1 187 ? -15.273 12.625 16.062 1 89.25 187 THR A N 1
ATOM 1481 C CA . THR A 1 187 ? -14.203 11.961 16.797 1 89.25 187 THR A CA 1
ATOM 1482 C C . THR A 1 187 ? -14.75 11.273 18.047 1 89.25 187 THR A C 1
ATOM 1484 O O . THR A 1 187 ? -15.742 11.727 18.641 1 89.25 187 THR A O 1
ATOM 1487 N N . ASN A 1 188 ? -14.062 10.203 18.375 1 84.06 188 ASN A N 1
ATOM 1488 C CA . ASN A 1 188 ? -14.43 9.5 19.594 1 84.06 188 ASN A CA 1
ATOM 1489 C C . ASN A 1 188 ? -13.5 9.867 20.75 1 84.06 188 ASN A C 1
ATOM 1491 O O . ASN A 1 188 ? -13.641 9.344 21.859 1 84.06 188 ASN A O 1
ATOM 1495 N N . TRP A 1 189 ? -12.648 10.711 20.5 1 82.69 189 TRP A N 1
ATOM 1496 C CA . TRP A 1 189 ? -11.656 11.07 21.516 1 82.69 189 TRP A CA 1
ATOM 1497 C C . TRP A 1 189 ? -11.617 12.586 21.719 1 82.69 189 TRP A C 1
ATOM 1499 O O . TRP A 1 189 ? -11.266 13.328 20.797 1 82.69 189 TRP A O 1
ATOM 1509 N N . LYS A 1 190 ? -11.945 13.094 22.875 1 85.62 190 LYS A N 1
ATOM 1510 C CA . LYS A 1 190 ? -11.938 14.5 23.25 1 85.62 190 LYS A CA 1
ATOM 1511 C C . LYS A 1 190 ? -12.547 15.367 22.141 1 85.62 190 LYS A C 1
ATOM 1513 O O . LYS A 1 190 ? -11.859 16.188 21.547 1 85.62 190 LYS A O 1
ATOM 1518 N N . PRO A 1 191 ? -13.773 15.258 21.984 1 85.81 191 PRO A N 1
ATOM 1519 C CA . PRO A 1 191 ? -14.43 15.898 20.828 1 85.81 191 PRO A CA 1
ATOM 1520 C C . PRO A 1 191 ? -14.43 17.422 20.938 1 85.81 191 PRO A C 1
ATOM 1522 O O . PRO A 1 191 ? -14.664 18.109 19.938 1 85.81 191 PRO A O 1
ATOM 1525 N N . THR A 1 192 ? -14.125 18.016 22.047 1 89.31 192 THR A N 1
ATOM 1526 C CA . THR A 1 192 ? -14.234 19.453 22.219 1 89.31 192 THR A CA 1
ATOM 1527 C C . THR A 1 192 ? -12.883 20.125 22.016 1 89.31 192 THR A C 1
ATOM 1529 O O . THR A 1 192 ? -12.766 21.359 22.109 1 89.31 192 THR A O 1
ATOM 1532 N N . ARG A 1 193 ? -11.914 19.312 21.75 1 90.94 193 ARG A N 1
ATOM 1533 C CA . ARG A 1 193 ? -10.602 19.922 21.547 1 90.94 193 ARG A CA 1
ATOM 1534 C C . ARG A 1 193 ? -10.586 20.781 20.297 1 90.94 193 ARG A C 1
ATOM 1536 O O . ARG A 1 193 ? -11.359 20.562 19.359 1 90.94 193 ARG A O 1
ATOM 1543 N N . ARG A 1 194 ? -9.711 21.766 20.25 1 93.88 194 ARG A N 1
ATOM 1544 C CA . ARG A 1 194 ? -9.648 22.781 19.188 1 93.88 194 ARG A CA 1
ATOM 1545 C C . ARG A 1 194 ? -9.359 22.125 17.844 1 93.88 194 ARG A C 1
ATOM 1547 O O . ARG A 1 194 ? -9.805 22.625 16.797 1 93.88 194 ARG A O 1
ATOM 1554 N N . PHE A 1 195 ? -8.562 21.094 17.859 1 96.31 195 PHE A N 1
ATOM 1555 C CA . PHE A 1 195 ? -8.195 20.391 16.625 1 96.31 195 PHE A CA 1
ATOM 1556 C C . PHE A 1 195 ? -8.422 18.891 16.766 1 96.31 195 PHE A C 1
ATOM 1558 O O . PHE A 1 195 ? -7.477 18.125 16.984 1 96.31 195 PHE A O 1
ATOM 1565 N N . PRO A 1 196 ? -9.633 18.453 16.562 1 94.12 196 PRO A N 1
ATOM 1566 C CA . PRO A 1 196 ? -9.953 17.016 16.703 1 94.12 196 PRO A CA 1
ATOM 1567 C C . PRO A 1 196 ? -9.641 16.219 15.438 1 94.12 196 PRO A C 1
ATOM 1569 O O . PRO A 1 196 ? -10.547 15.641 14.828 1 94.12 196 PRO A O 1
ATOM 1572 N N . ILE A 1 197 ? -8.406 16.25 15.039 1 94.06 197 ILE A N 1
ATOM 1573 C CA . ILE A 1 197 ? -7.988 15.609 13.797 1 94.06 197 ILE A CA 1
ATOM 1574 C C . ILE A 1 197 ? -6.723 14.797 14.039 1 94.06 197 ILE A C 1
ATOM 1576 O O . ILE A 1 197 ? -6.004 15.031 15.016 1 94.06 197 ILE A O 1
ATOM 1580 N N . ASP A 1 198 ? -6.52 13.836 13.258 1 93.31 198 ASP A N 1
ATOM 1581 C CA . ASP A 1 198 ? -5.34 12.977 13.25 1 93.31 198 ASP A CA 1
ATOM 1582 C C . ASP A 1 198 ? -4.168 13.656 12.555 1 93.31 198 ASP A C 1
ATOM 1584 O O . ASP A 1 198 ? -4.355 14.609 11.797 1 93.31 198 ASP A O 1
ATOM 1588 N N . MET A 1 199 ? -2.996 13.188 12.797 1 95.19 199 MET A N 1
ATOM 1589 C CA . MET A 1 199 ? -1.795 13.742 12.188 1 95.19 199 MET A CA 1
ATOM 1590 C C . MET A 1 199 ? -1.867 13.641 10.664 1 95.19 199 MET A C 1
ATOM 1592 O O . MET A 1 199 ? -1.396 14.531 9.953 1 95.19 199 MET A O 1
ATOM 1596 N N . ALA A 1 200 ? -2.445 12.633 10.141 1 97.25 200 ALA A N 1
ATOM 1597 C CA . ALA A 1 200 ? -2.527 12.414 8.695 1 97.25 200 ALA A CA 1
ATOM 1598 C C . ALA A 1 200 ? -3.742 13.125 8.109 1 97.25 200 ALA A C 1
ATOM 1600 O O . ALA A 1 200 ? -4.09 12.914 6.941 1 97.25 200 ALA A O 1
ATOM 1601 N N . ALA A 1 201 ? -4.371 14.055 8.875 1 97.94 201 ALA A N 1
ATOM 1602 C CA . ALA A 1 201 ? -5.648 14.617 8.453 1 97.94 201 ALA A CA 1
ATOM 1603 C C . ALA A 1 201 ? -5.477 16.062 7.977 1 97.94 201 ALA A C 1
ATOM 1605 O O . ALA A 1 201 ? -6.465 16.766 7.773 1 97.94 201 ALA A O 1
ATOM 1606 N N . PHE A 1 202 ? -4.234 16.516 7.848 1 98.75 202 PHE A N 1
ATOM 1607 C CA . PHE A 1 202 ? -4.102 17.906 7.422 1 98.75 202 PHE A CA 1
ATOM 1608 C C . PHE A 1 202 ? -2.789 18.125 6.676 1 98.75 202 PHE A C 1
ATOM 1610 O O . PHE A 1 202 ? -1.869 17.312 6.781 1 98.75 202 PHE A O 1
ATOM 1617 N N . ALA A 1 203 ? -2.754 19.109 5.93 1 98.88 203 ALA A N 1
ATOM 1618 C CA . ALA A 1 203 ? -1.572 19.641 5.25 1 98.88 203 ALA A CA 1
ATOM 1619 C C . ALA A 1 203 ? -1.562 21.156 5.254 1 98.88 203 ALA A C 1
ATOM 1621 O O . ALA A 1 203 ? -2.607 21.797 5.414 1 98.88 203 ALA A O 1
ATOM 1622 N N . ILE A 1 204 ? -0.381 21.719 5.137 1 98.88 204 ILE A N 1
ATOM 1623 C CA . ILE A 1 204 ? -0.214 23.156 5.332 1 98.88 204 ILE A CA 1
ATOM 1624 C C . ILE A 1 204 ? 0.568 23.75 4.16 1 98.88 204 ILE A C 1
ATOM 1626 O O . ILE A 1 204 ? 1.551 23.156 3.703 1 98.88 204 ILE A O 1
ATOM 1630 N N . ASN A 1 205 ? 0.125 24.844 3.732 1 98.88 205 ASN A N 1
ATOM 1631 C CA . ASN A 1 205 ? 0.875 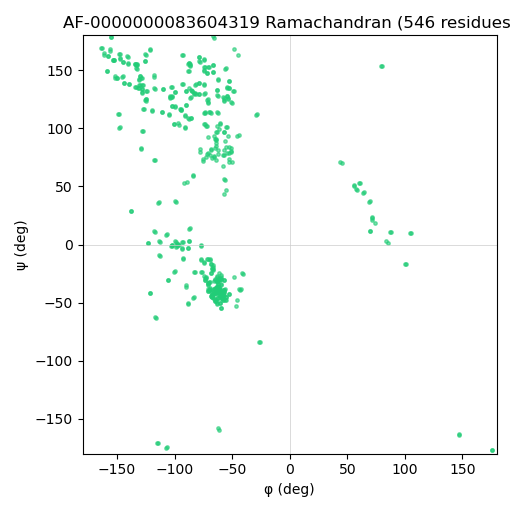25.578 2.729 1 98.88 205 ASN A CA 1
ATOM 1632 C C . ASN A 1 205 ? 2.322 25.797 3.158 1 98.88 205 ASN A C 1
ATOM 1634 O O . ASN A 1 205 ? 2.584 26.188 4.301 1 98.88 205 ASN A O 1
ATOM 1638 N N . LEU A 1 206 ? 3.246 25.562 2.24 1 98.88 206 LEU A N 1
ATOM 1639 C CA . LEU A 1 206 ? 4.672 25.688 2.525 1 98.88 206 LEU A CA 1
ATOM 1640 C C . LEU A 1 206 ? 5.004 27.094 3.033 1 98.88 206 LEU A C 1
ATOM 1642 O O . LEU A 1 206 ? 5.793 27.234 3.969 1 98.88 206 LEU A O 1
ATOM 1646 N N . ASP A 1 207 ? 4.426 28.125 2.508 1 98.81 207 ASP A N 1
ATOM 1647 C CA . ASP A 1 207 ? 4.727 29.5 2.898 1 98.81 207 ASP A CA 1
ATOM 1648 C C . ASP A 1 207 ? 4.355 29.75 4.359 1 98.81 207 ASP A C 1
ATOM 1650 O O . ASP A 1 207 ? 5.016 30.531 5.051 1 98.81 207 ASP A O 1
ATOM 1654 N N . ILE A 1 208 ? 3.27 29.125 4.777 1 98.88 208 ILE A N 1
ATOM 1655 C CA . ILE A 1 208 ? 2.875 29.266 6.176 1 98.88 208 ILE A CA 1
ATOM 1656 C C . ILE A 1 208 ? 3.932 28.625 7.074 1 98.88 208 ILE A C 1
ATOM 1658 O O . ILE A 1 208 ? 4.316 29.203 8.094 1 98.88 208 ILE A O 1
ATOM 1662 N N . VAL A 1 209 ? 4.41 27.484 6.695 1 98.88 209 VAL A N 1
ATOM 1663 C CA . VAL A 1 209 ? 5.465 26.797 7.445 1 98.88 209 VAL A CA 1
ATOM 1664 C C . VAL A 1 209 ? 6.707 27.688 7.504 1 98.88 209 VAL A C 1
ATOM 1666 O O . VAL A 1 209 ? 7.301 27.875 8.57 1 98.88 209 VAL A O 1
ATOM 1669 N N . LEU A 1 210 ? 7.043 28.266 6.387 1 98.81 210 LEU A N 1
ATOM 1670 C CA . LEU A 1 210 ? 8.281 29.031 6.27 1 98.81 210 LEU A CA 1
ATOM 1671 C C . LEU A 1 210 ? 8.172 30.359 6.988 1 98.81 210 LEU A C 1
ATOM 1673 O O . LEU A 1 210 ? 9.172 30.906 7.48 1 98.81 210 LEU A O 1
ATOM 1677 N N . THR A 1 211 ? 7.035 30.938 7.078 1 98.62 211 THR A N 1
ATOM 1678 C CA . THR A 1 211 ? 6.863 32.25 7.707 1 98.62 211 THR A CA 1
ATOM 1679 C C . THR A 1 211 ? 6.617 32.094 9.203 1 98.62 211 THR A C 1
ATOM 1681 O O . THR A 1 211 ? 6.484 33.094 9.922 1 98.62 211 THR A O 1
ATOM 1684 N N . HIS A 1 212 ? 6.535 30.906 9.727 1 98.56 212 HIS A N 1
ATOM 1685 C CA . HIS A 1 212 ? 6.465 30.594 11.148 1 98.56 212 HIS A CA 1
ATOM 1686 C C . HIS A 1 212 ? 7.664 29.766 11.602 1 98.56 212 HIS A C 1
ATOM 1688 O O . HIS A 1 212 ? 7.523 28.594 11.953 1 98.56 212 HIS A O 1
ATOM 1694 N N . PRO A 1 213 ? 8.75 30.328 11.695 1 97.31 213 PRO A N 1
ATOM 1695 C CA . PRO A 1 213 ? 10.008 29.609 11.859 1 97.31 213 PRO A CA 1
ATOM 1696 C C . PRO A 1 213 ? 10.109 28.891 13.211 1 97.31 213 PRO A C 1
ATOM 1698 O O . PRO A 1 213 ? 10.898 27.953 13.359 1 97.31 213 PRO A O 1
ATOM 1701 N N . ASN A 1 214 ? 9.305 29.281 14.188 1 97.12 214 ASN A N 1
ATOM 1702 C CA . ASN A 1 214 ? 9.414 28.703 15.523 1 97.12 214 ASN A CA 1
ATOM 1703 C C . ASN A 1 214 ? 8.391 27.594 15.742 1 97.12 214 ASN A C 1
ATOM 1705 O O . ASN A 1 214 ? 8.359 26.969 16.812 1 97.12 214 ASN A O 1
ATOM 1709 N N . ALA A 1 215 ? 7.562 27.328 14.75 1 98.19 215 ALA A N 1
ATOM 1710 C CA . ALA A 1 215 ? 6.543 26.297 14.883 1 98.19 215 ALA A CA 1
ATOM 1711 C C . ALA A 1 215 ? 7.164 24.906 14.805 1 98.19 215 ALA A C 1
ATOM 1713 O O . ALA A 1 215 ? 7.52 24.438 13.719 1 98.19 215 ALA A O 1
ATOM 1714 N N . LEU A 1 216 ? 7.293 24.25 15.984 1 97.5 216 LEU A N 1
ATOM 1715 C CA . LEU A 1 216 ? 7.855 22.906 16.109 1 97.5 216 LEU A CA 1
ATOM 1716 C C . LEU A 1 216 ? 6.996 22.031 17.016 1 97.5 216 LEU A C 1
ATOM 1718 O O . LEU A 1 216 ? 6.234 22.547 17.828 1 97.5 216 LEU A O 1
ATOM 1722 N N . PHE A 1 217 ? 7.156 20.734 16.75 1 96.25 217 PHE A N 1
ATOM 1723 C CA . PHE A 1 217 ? 6.57 19.781 17.672 1 96.25 217 PHE A CA 1
ATOM 1724 C C . PHE A 1 217 ? 7.328 19.766 19 1 96.25 217 PHE A C 1
ATOM 1726 O O . PHE A 1 217 ? 8.508 20.141 19.047 1 96.25 217 PHE A O 1
ATOM 1733 N N . ASP A 1 218 ? 6.637 19.422 19.969 1 91.12 218 ASP A N 1
ATOM 1734 C CA . ASP A 1 218 ? 7.332 19.281 21.234 1 91.12 218 ASP A CA 1
ATOM 1735 C C . ASP A 1 218 ? 7.496 17.812 21.625 1 91.12 218 ASP A C 1
ATOM 1737 O O . ASP A 1 218 ? 7.258 16.922 20.797 1 91.12 218 ASP A O 1
ATOM 1741 N N . TYR A 1 219 ? 8 17.594 22.781 1 85.25 219 TYR A N 1
ATOM 1742 C CA . TYR A 1 219 ? 8.305 16.234 23.219 1 85.25 219 TYR A CA 1
ATOM 1743 C C . TYR A 1 219 ? 7.477 15.859 24.438 1 85.25 219 TYR A C 1
ATOM 1745 O O . TYR A 1 219 ? 7.727 14.828 25.078 1 85.25 219 TYR A O 1
ATOM 1753 N N . GLU A 1 220 ? 6.496 16.672 24.766 1 79.06 220 GLU A N 1
ATOM 1754 C CA . GLU A 1 220 ? 5.773 16.5 26.031 1 79.06 220 GLU A CA 1
ATOM 1755 C C . GLU A 1 220 ? 4.281 16.281 25.781 1 79.06 220 GLU A C 1
ATOM 1757 O O . GLU A 1 220 ? 3.646 15.477 26.469 1 79.06 220 GLU A O 1
ATOM 1762 N N . THR A 1 221 ? 3.748 16.984 24.906 1 74.12 221 THR A N 1
ATOM 1763 C CA . THR A 1 221 ? 2.314 16.953 24.641 1 74.12 221 THR A CA 1
ATOM 1764 C C . THR A 1 221 ? 1.925 15.648 23.938 1 74.12 221 THR A C 1
ATOM 1766 O O . THR A 1 221 ? 2.168 15.477 22.75 1 74.12 221 THR A O 1
ATOM 1769 N N . VAL A 1 222 ? 1.355 14.742 24.75 1 69.62 222 VAL A N 1
ATOM 1770 C CA . VAL A 1 222 ? 0.936 13.453 24.203 1 69.62 222 VAL A CA 1
ATOM 1771 C C . VAL A 1 222 ? -0.47 13.578 23.609 1 69.62 222 VAL A C 1
ATOM 1773 O O . VAL A 1 222 ? -1.361 14.148 24.25 1 69.62 222 VAL A O 1
ATOM 1776 N N . GLY A 1 223 ? -0.641 13.203 22.453 1 69.19 223 GLY A N 1
ATOM 1777 C CA . GLY A 1 223 ? -1.95 13.07 21.828 1 69.19 223 GLY A CA 1
ATOM 1778 C C . GLY A 1 223 ? -2.479 14.375 21.266 1 69.19 223 GLY A C 1
ATOM 1779 O O . GLY A 1 223 ? -3.562 14.406 20.672 1 69.19 223 GLY A O 1
ATOM 1780 N N . GLU A 1 224 ? -1.709 15.398 21.344 1 82.88 224 GLU A N 1
ATOM 1781 C CA . GLU A 1 224 ? -2.221 16.672 20.844 1 82.88 224 GLU A CA 1
ATOM 1782 C C . GLU A 1 224 ? -1.148 17.422 20.062 1 82.88 224 GLU A C 1
ATOM 1784 O O . GLU A 1 224 ? -1.103 18.656 20.094 1 82.88 224 GLU A O 1
ATOM 1789 N N . GLN A 1 225 ? -0.287 16.625 19.5 1 90.81 225 GLN A N 1
ATOM 1790 C CA . GLN A 1 225 ? 0.761 17.219 18.688 1 90.81 225 GLN A CA 1
ATOM 1791 C C . GLN A 1 225 ? 0.169 17.969 17.484 1 90.81 225 GLN A C 1
ATOM 1793 O O . GLN A 1 225 ? 0.706 18.984 17.062 1 90.81 225 GLN A O 1
ATOM 1798 N N . GLU A 1 226 ? -0.95 17.484 17.031 1 93.62 226 GLU A N 1
ATOM 1799 C CA . GLU A 1 226 ? -1.632 18.109 15.891 1 93.62 226 GLU A CA 1
ATOM 1800 C C . GLU A 1 226 ? -2.074 19.531 16.219 1 93.62 226 GLU A C 1
ATOM 1802 O O . GLU A 1 226 ? -1.792 20.453 15.461 1 93.62 226 GLU A O 1
ATOM 1807 N N . GLY A 1 227 ? -2.773 19.641 17.375 1 94.88 227 GLY A N 1
ATOM 1808 C CA . GLY A 1 227 ? -3.234 20.953 17.766 1 94.88 227 GLY A CA 1
ATOM 1809 C C . GLY A 1 227 ? -2.102 21.922 18.078 1 94.88 227 GLY A C 1
ATOM 1810 O O . GLY A 1 227 ? -2.182 23.109 17.75 1 94.88 227 GLY A O 1
ATOM 1811 N N . LEU A 1 228 ? -1.098 21.406 18.672 1 94.88 228 LEU A N 1
ATOM 1812 C CA . LEU A 1 228 ? 0.064 22.219 19.016 1 94.88 228 LEU A CA 1
ATOM 1813 C C . LEU A 1 228 ? 0.68 22.828 17.766 1 94.88 228 LEU A C 1
ATOM 1815 O O . LEU A 1 228 ? 0.854 24.047 17.688 1 94.88 228 LEU A O 1
ATOM 1819 N N . ILE A 1 229 ? 1.015 22.016 16.797 1 97.81 229 ILE A N 1
ATOM 1820 C CA . ILE A 1 229 ? 1.725 22.5 15.609 1 97.81 229 ILE A CA 1
ATOM 1821 C C . ILE A 1 229 ? 0.824 23.438 14.812 1 97.81 229 ILE A C 1
ATOM 1823 O O . ILE A 1 229 ? 1.285 24.453 14.289 1 97.81 229 ILE A O 1
ATOM 1827 N N . LEU A 1 230 ? -0.44 23.109 14.688 1 98.31 230 LEU A N 1
ATOM 1828 C CA . LEU A 1 230 ? -1.366 23.938 13.93 1 98.31 230 LEU A CA 1
ATOM 1829 C C . LEU A 1 230 ? -1.54 25.312 14.594 1 98.31 230 LEU A C 1
ATOM 1831 O O . LEU A 1 230 ? -1.582 26.328 13.914 1 98.31 230 LEU A O 1
ATOM 1835 N N . SER A 1 231 ? -1.647 25.312 15.891 1 97.56 231 SER A N 1
ATOM 1836 C CA . SER A 1 231 ? -1.739 26.578 16.609 1 97.56 231 SER A CA 1
ATOM 1837 C C . SER A 1 231 ? -0.498 27.438 16.391 1 97.56 231 SER A C 1
ATOM 1839 O O . SER A 1 231 ? -0.605 28.641 16.125 1 97.56 231 SER A O 1
ATOM 1841 N N . LYS A 1 232 ? 0.578 26.812 16.453 1 97.94 232 LYS A N 1
ATOM 1842 C CA . LYS A 1 232 ? 1.839 27.531 16.266 1 97.94 232 LYS A CA 1
ATOM 1843 C C . LYS A 1 232 ? 1.967 28.047 14.844 1 97.94 232 LYS A C 1
ATOM 1845 O O . LYS A 1 232 ? 2.705 29 14.586 1 97.94 232 LYS A O 1
ATOM 1850 N N . LEU A 1 233 ? 1.266 27.469 13.969 1 98.56 233 LEU A N 1
ATOM 1851 C CA . LEU A 1 233 ? 1.309 27.875 12.57 1 98.56 233 LEU A CA 1
ATOM 1852 C C . LEU A 1 233 ? 0.228 28.906 12.258 1 98.56 233 LEU A C 1
ATOM 1854 O O . LEU A 1 233 ? 0.03 29.281 11.102 1 98.56 233 LEU A O 1
ATOM 1858 N N . GLY A 1 234 ? -0.491 29.281 13.211 1 97.94 234 GLY A N 1
ATOM 1859 C CA . GLY A 1 234 ? -1.353 30.438 13.062 1 97.94 234 GLY A CA 1
ATOM 1860 C C . GLY A 1 234 ? -2.818 30.078 12.898 1 97.94 234 GLY A C 1
ATOM 1861 O O . GLY A 1 234 ? -3.646 30.938 12.617 1 97.94 234 GLY A O 1
ATOM 1862 N N . PHE A 1 235 ? -3.152 28.828 13.117 1 98.44 235 PHE A N 1
ATOM 1863 C CA . PHE A 1 235 ? -4.555 28.438 13.055 1 98.44 235 PHE A CA 1
ATOM 1864 C C . PHE A 1 235 ? -5.203 28.516 14.43 1 98.44 235 PHE A C 1
ATOM 1866 O O . PHE A 1 235 ? -4.602 28.109 15.43 1 98.44 235 PHE A O 1
ATOM 1873 N N . THR A 1 236 ? -6.379 29.016 14.438 1 97.94 236 THR A N 1
ATOM 1874 C CA . THR A 1 236 ? -7.066 29.188 15.711 1 97.94 236 THR A CA 1
ATOM 1875 C C . THR A 1 236 ? -7.746 27.891 16.141 1 97.94 236 THR A C 1
ATOM 1877 O O . THR A 1 236 ? -7.703 27.516 17.312 1 97.94 236 THR A O 1
ATOM 1880 N N . ASN A 1 237 ? -8.383 27.281 15.289 1 97.19 237 ASN A N 1
ATOM 1881 C CA . ASN A 1 237 ? -9.016 25.984 15.469 1 97.19 237 ASN A CA 1
ATOM 1882 C C . ASN A 1 237 ? -9.18 25.25 14.133 1 97.19 237 ASN A C 1
ATOM 1884 O O . ASN A 1 237 ? -8.836 25.781 13.078 1 97.19 237 ASN A O 1
ATOM 1888 N N . ALA A 1 238 ? -9.711 24.062 14.188 1 97.56 238 ALA A N 1
ATOM 1889 C CA . ALA A 1 238 ? -9.773 23.219 13.008 1 97.56 238 ALA A CA 1
ATOM 1890 C C . ALA A 1 238 ? -10.727 23.797 11.961 1 97.56 238 ALA A C 1
ATOM 1892 O O . ALA A 1 238 ? -10.633 23.453 10.773 1 97.56 238 ALA A O 1
ATOM 1893 N N . PHE A 1 239 ? -11.625 24.656 12.312 1 97.5 239 PHE A N 1
ATOM 1894 C CA . PHE A 1 239 ? -12.602 25.25 11.398 1 97.5 239 PHE A CA 1
ATOM 1895 C C . PHE A 1 239 ? -11.922 26.25 10.461 1 97.5 239 PHE A C 1
ATOM 1897 O O . PHE A 1 239 ? -12.508 26.656 9.461 1 97.5 239 PHE A O 1
ATOM 1904 N N . ASP A 1 240 ? -10.672 26.609 10.766 1 97.81 240 ASP A N 1
ATOM 1905 C CA . ASP A 1 240 ? -9.883 27.484 9.914 1 97.81 240 ASP A CA 1
ATOM 1906 C C . ASP A 1 240 ? -9.398 26.75 8.664 1 97.81 240 ASP A C 1
ATOM 1908 O O . ASP A 1 240 ? -8.945 27.391 7.703 1 97.81 240 ASP A O 1
ATOM 1912 N N . LEU A 1 241 ? -9.477 25.438 8.703 1 98.62 241 LEU A N 1
ATOM 1913 C CA . LEU A 1 241 ? -8.914 24.641 7.625 1 98.62 241 LEU A CA 1
ATOM 1914 C C . LEU A 1 241 ? -9.922 24.469 6.492 1 98.62 241 LEU A C 1
ATOM 1916 O O . LEU A 1 241 ? -11.133 24.578 6.711 1 98.62 241 LEU A O 1
ATOM 1920 N N . GLU A 1 242 ? -9.367 24.25 5.297 1 98.62 242 GLU A N 1
ATOM 1921 C CA . GLU A 1 242 ? -10.188 23.969 4.117 1 98.62 242 GLU A CA 1
ATOM 1922 C C . GLU A 1 242 ? -10.594 22.5 4.055 1 98.62 242 GLU A C 1
ATOM 1924 O O . GLU A 1 242 ? -9.758 21.609 4.199 1 98.62 242 GLU A O 1
ATOM 1929 N N . PRO A 1 243 ? -11.922 22.234 3.848 1 98.19 243 PRO A N 1
ATOM 1930 C CA . PRO A 1 243 ? -12.32 20.844 3.674 1 98.19 243 PRO A CA 1
ATOM 1931 C C . PRO A 1 243 ? -11.859 20.25 2.34 1 98.19 243 PRO A C 1
ATOM 1933 O O . PRO A 1 243 ? -12.156 20.812 1.282 1 98.19 243 PRO A O 1
ATOM 1936 N N . LYS A 1 244 ? -11.133 19.219 2.396 1 98.12 244 LYS A N 1
ATOM 1937 C CA . LYS A 1 244 ? -10.68 18.5 1.213 1 98.12 244 LYS A CA 1
ATOM 1938 C C . LYS A 1 244 ? -11.273 17.094 1.167 1 98.12 244 LYS A C 1
ATOM 1940 O O . LYS A 1 244 ? -12.297 16.828 1.805 1 98.12 244 LYS A O 1
ATOM 1945 N N . ALA A 1 245 ? -10.781 16.25 0.21 1 97.19 245 ALA A N 1
ATOM 1946 C CA . ALA A 1 245 ? -11.344 14.922 -0.026 1 97.19 245 ALA A CA 1
ATOM 1947 C C . ALA A 1 245 ? -12.812 15.016 -0.438 1 97.19 245 ALA A C 1
ATOM 1949 O O . ALA A 1 245 ? -13.672 14.367 0.163 1 97.19 245 ALA A O 1
ATOM 1950 N N . ASP A 1 246 ? -13.031 15.812 -1.439 1 95.44 246 ASP A N 1
ATOM 1951 C CA . ASP A 1 246 ? -14.367 16.062 -1.979 1 95.44 246 ASP A CA 1
ATOM 1952 C C . ASP A 1 246 ? -15.297 16.609 -0.903 1 95.44 246 ASP A C 1
ATOM 1954 O O . ASP A 1 246 ? -16.391 16.062 -0.683 1 95.44 246 ASP A O 1
ATOM 1958 N N . GLY A 1 247 ? -14.781 17.625 -0.177 1 96.06 247 GLY A N 1
ATOM 1959 C CA . GLY A 1 247 ? -15.586 18.25 0.87 1 96.06 247 GLY A CA 1
ATOM 1960 C C . GLY A 1 247 ? -15.828 17.328 2.053 1 96.06 247 GLY A C 1
ATOM 1961 O O . GLY A 1 247 ? -16.938 17.25 2.568 1 96.06 247 GLY A O 1
ATOM 1962 N N . CYS A 1 248 ? -14.852 16.547 2.396 1 96.38 248 CYS A N 1
ATOM 1963 C CA . CYS A 1 248 ? -14.859 15.672 3.561 1 96.38 248 CYS A CA 1
ATOM 1964 C C . CYS A 1 248 ? -15.812 14.492 3.35 1 96.38 248 CYS A C 1
ATOM 1966 O O . CYS A 1 248 ? -16.312 13.914 4.316 1 96.38 248 CYS A O 1
ATOM 1968 N N . THR A 1 249 ? -16.109 14.117 2.084 1 94.69 249 THR A N 1
ATOM 1969 C CA . THR A 1 249 ? -17.078 13.055 1.832 1 94.69 249 THR A CA 1
ATOM 1970 C C . THR A 1 249 ? -16.375 11.75 1.474 1 94.69 249 THR A C 1
ATOM 1972 O O . THR A 1 249 ? -17.031 10.727 1.249 1 94.69 249 THR A O 1
ATOM 1975 N N . LYS A 1 250 ? -15.086 11.812 1.448 1 94.69 250 LYS A N 1
ATOM 1976 C CA . LYS A 1 250 ? -14.328 10.633 1.055 1 94.69 250 LYS A CA 1
ATOM 1977 C C . LYS A 1 250 ? -13.219 10.328 2.064 1 94.69 250 LYS A C 1
ATOM 1979 O O . LYS A 1 250 ? -12.648 11.242 2.658 1 94.69 250 LYS A O 1
ATOM 1984 N N . LEU A 1 251 ? -13 9.078 2.238 1 95.25 251 LEU A N 1
ATOM 1985 C CA . LEU A 1 251 ? -11.773 8.633 2.891 1 95.25 251 LEU A CA 1
ATOM 1986 C C . LEU A 1 251 ? -10.672 8.406 1.869 1 95.25 251 LEU A C 1
ATOM 1988 O O . LEU A 1 251 ? -10.828 7.609 0.941 1 95.25 251 LEU A O 1
ATOM 1992 N N . LEU A 1 252 ? -9.617 9.164 2.066 1 97.5 252 LEU A N 1
ATOM 1993 C CA . LEU A 1 252 ? -8.508 9.039 1.126 1 97.5 252 LEU A CA 1
ATOM 1994 C C . LEU A 1 252 ? -7.215 8.68 1.853 1 97.5 252 LEU A C 1
ATOM 1996 O O . LEU A 1 252 ? -6.156 8.57 1.229 1 97.5 252 LEU A O 1
ATOM 2000 N N . VAL A 1 253 ? -7.273 8.523 3.141 1 97.94 253 VAL A N 1
ATOM 2001 C CA . VAL A 1 253 ? -6.164 8.062 3.965 1 97.94 253 VAL A CA 1
ATOM 2002 C C . VAL A 1 253 ? -6.695 7.176 5.09 1 97.94 253 VAL A C 1
ATOM 2004 O O . VAL A 1 253 ? -7.758 7.449 5.656 1 97.94 253 VAL A O 1
ATOM 2007 N N . TRP A 1 254 ? -6.012 6.09 5.395 1 96.56 254 TRP A N 1
ATOM 2008 C CA . TRP A 1 254 ? -6.355 5.145 6.449 1 96.56 254 TRP A CA 1
ATOM 2009 C C . TRP A 1 254 ? -5.16 4.891 7.363 1 96.56 254 TRP A C 1
ATOM 2011 O O . TRP A 1 254 ? -4.031 4.738 6.891 1 96.56 254 TRP A O 1
ATOM 2021 N N . HIS A 1 255 ? -5.395 4.926 8.602 1 94.5 255 HIS A N 1
ATOM 2022 C CA . HIS A 1 255 ? -4.375 4.625 9.602 1 94.5 255 HIS A CA 1
ATOM 2023 C C . HIS A 1 255 ? -4.117 3.125 9.688 1 94.5 255 HIS A C 1
ATOM 2025 O O . HIS A 1 255 ? -4.422 2.498 10.711 1 94.5 255 HIS A O 1
ATOM 2031 N N . THR A 1 256 ? -3.502 2.605 8.719 1 94.19 256 THR A N 1
ATOM 2032 C CA . THR A 1 256 ? -3.16 1.188 8.688 1 94.19 256 THR A CA 1
ATOM 2033 C C . THR A 1 256 ? -1.821 0.94 9.383 1 94.19 256 THR A C 1
ATOM 2035 O O . THR A 1 256 ? -1.039 1.872 9.578 1 94.19 256 THR A O 1
ATOM 2038 N N . ARG A 1 257 ? -1.698 -0.258 9.836 1 89.5 257 ARG A N 1
ATOM 2039 C CA . ARG A 1 257 ? -0.431 -0.774 10.344 1 89.5 257 ARG A CA 1
ATOM 2040 C C . ARG A 1 257 ? -0.209 -2.215 9.898 1 89.5 257 ARG A C 1
ATOM 2042 O O . ARG A 1 257 ? -1.148 -3.014 9.867 1 89.5 257 ARG A O 1
ATOM 2049 N N . SER A 1 258 ? 0.991 -2.471 9.531 1 88 258 SER A N 1
ATOM 2050 C CA . SER A 1 258 ? 1.306 -3.846 9.156 1 88 258 SER A CA 1
ATOM 2051 C C . SER A 1 258 ? 1.593 -4.699 10.391 1 88 258 SER A C 1
ATOM 2053 O O . SER A 1 258 ? 2.258 -4.25 11.32 1 88 258 SER A O 1
ATOM 2055 N N . VAL A 1 259 ? 1.05 -5.879 10.336 1 86.19 259 VAL A N 1
ATOM 2056 C CA . VAL A 1 259 ? 1.404 -6.863 11.352 1 86.19 259 VAL A CA 1
ATOM 2057 C C . VAL A 1 259 ? 2.891 -7.199 11.25 1 86.19 259 VAL A C 1
ATOM 2059 O O . VAL A 1 259 ? 3.418 -7.387 10.148 1 86.19 259 VAL A O 1
ATOM 2062 N N . GLN A 1 260 ? 3.539 -7.203 12.391 1 77.81 260 GLN A N 1
ATOM 2063 C CA . GLN A 1 260 ? 4.945 -7.59 12.414 1 77.81 260 GLN A CA 1
ATOM 2064 C C . GLN A 1 260 ? 5.098 -9.094 12.594 1 77.81 260 GLN A C 1
ATOM 2066 O O . GLN A 1 260 ? 4.785 -9.641 13.656 1 77.81 260 GLN A O 1
ATOM 2071 N N . PRO A 1 261 ? 5.531 -9.688 11.453 1 75.12 261 PRO A N 1
ATOM 2072 C CA . PRO A 1 261 ? 5.691 -11.133 11.609 1 75.12 261 PRO A CA 1
ATOM 2073 C C . PRO A 1 261 ? 6.898 -11.5 12.469 1 75.12 261 PRO A C 1
ATOM 2075 O O . PRO A 1 261 ? 7.809 -10.688 12.641 1 75.12 261 PRO A O 1
ATOM 2078 N N . ASP A 1 262 ? 6.75 -12.656 13.227 1 73 262 ASP A N 1
ATOM 2079 C CA . ASP A 1 262 ? 7.93 -13.203 13.891 1 73 262 ASP A CA 1
ATOM 2080 C C . ASP A 1 262 ? 8.969 -13.664 12.867 1 73 262 ASP A C 1
ATOM 2082 O O . ASP A 1 262 ? 8.773 -14.672 12.188 1 73 262 ASP A O 1
ATOM 2086 N N . THR A 1 263 ? 9.938 -12.859 12.57 1 66.38 263 THR A N 1
ATOM 2087 C CA . THR A 1 263 ? 10.953 -13.18 11.578 1 66.38 263 THR A CA 1
ATOM 2088 C C . THR A 1 263 ? 12.227 -13.688 12.25 1 66.38 263 THR A C 1
ATOM 2090 O O . THR A 1 263 ? 13.328 -13.305 11.859 1 66.38 263 THR A O 1
ATOM 2093 N N . SER A 1 264 ? 12.062 -14.391 13.242 1 63.94 264 SER A N 1
ATOM 2094 C CA . SER A 1 264 ? 13.18 -14.789 14.086 1 63.94 264 SER A CA 1
ATOM 2095 C C . SER A 1 264 ? 14.172 -15.656 13.32 1 63.94 264 SER A C 1
ATOM 2097 O O . SER A 1 264 ? 15.359 -15.703 13.664 1 63.94 264 SER A O 1
ATOM 2099 N N . VAL A 1 265 ? 13.703 -16.375 12.297 1 61.97 265 VAL A N 1
ATOM 2100 C CA . VAL A 1 265 ? 14.656 -17.25 11.609 1 61.97 265 VAL A CA 1
ATOM 2101 C C . VAL A 1 265 ? 15.203 -16.531 10.375 1 61.97 265 VAL A C 1
ATOM 2103 O O . VAL A 1 265 ? 14.445 -16.109 9.5 1 61.97 265 VAL A O 1
ATOM 2106 N N . SER A 1 266 ? 16.453 -16.047 10.547 1 62.09 266 SER A N 1
ATOM 2107 C CA . SER A 1 266 ? 17.109 -15.422 9.406 1 62.09 266 SER A CA 1
ATOM 2108 C C . SER A 1 266 ? 17.812 -16.469 8.531 1 62.09 266 SER A C 1
ATOM 2110 O O . SER A 1 266 ? 18.391 -17.422 9.039 1 62.09 266 SER A O 1
ATOM 2112 N N . PRO A 1 267 ? 17.516 -16.281 7.203 1 58.31 267 PRO A N 1
ATOM 2113 C CA . PRO A 1 267 ? 18.297 -17.188 6.359 1 58.31 267 PRO A CA 1
ATOM 2114 C C . PRO A 1 267 ? 19.812 -17.078 6.598 1 58.31 267 PRO A C 1
ATOM 2116 O O . PRO A 1 267 ? 20.281 -16.047 7.105 1 58.31 267 PRO A O 1
ATOM 2119 N N . PRO A 1 268 ? 20.516 -18.203 6.344 1 56.31 268 PRO A N 1
ATOM 2120 C CA . PRO A 1 268 ? 21.984 -18.078 6.383 1 56.31 268 PRO A CA 1
ATOM 2121 C C . PRO A 1 268 ? 22.5 -16.953 5.488 1 56.31 268 PRO A C 1
ATOM 2123 O O . PRO A 1 268 ? 21.875 -16.609 4.484 1 56.31 268 PRO A O 1
ATOM 2126 N N . LYS A 1 269 ? 23.5 -16.219 5.945 1 52.81 269 LYS A N 1
ATOM 2127 C CA . LYS A 1 269 ? 24.109 -15.07 5.281 1 52.81 269 LYS A CA 1
ATOM 2128 C C . LYS A 1 269 ? 24.312 -15.336 3.793 1 52.81 269 LYS A C 1
ATOM 2130 O O . LYS A 1 269 ? 24.156 -14.43 2.969 1 52.81 269 LYS A O 1
ATOM 2135 N N . THR A 1 270 ? 24.719 -16.594 3.48 1 45.53 270 THR A N 1
ATOM 2136 C CA . THR A 1 270 ? 24.953 -16.984 2.098 1 45.53 270 THR A CA 1
ATOM 2137 C C . THR A 1 270 ? 23.688 -16.828 1.262 1 45.53 270 THR A C 1
ATOM 2139 O O . THR A 1 270 ? 23.766 -16.516 0.072 1 45.53 270 THR A O 1
ATOM 2142 N N . VAL A 1 271 ? 22.656 -16.953 1.92 1 50.16 271 VAL A N 1
ATOM 2143 C CA . VAL A 1 271 ? 21.344 -16.891 1.27 1 50.16 271 VAL A CA 1
ATOM 2144 C C . VAL A 1 271 ? 20.844 -15.453 1.267 1 50.16 271 VAL A C 1
ATOM 2146 O O . VAL A 1 271 ? 20.281 -14.984 0.273 1 50.16 271 VAL A O 1
ATOM 2149 N N . ALA A 1 272 ? 21.203 -14.742 2.383 1 53.22 272 ALA A N 1
ATOM 2150 C CA . ALA A 1 272 ? 20.719 -13.367 2.566 1 53.22 272 ALA A CA 1
ATOM 2151 C C . ALA A 1 272 ? 21.297 -12.445 1.493 1 53.22 272 ALA A C 1
ATOM 2153 O O . ALA A 1 272 ? 20.609 -11.516 1.047 1 53.22 272 ALA A O 1
ATOM 2154 N N . ASN A 1 273 ? 22.5 -12.766 1.057 1 48.75 273 ASN A N 1
ATOM 2155 C CA . ASN A 1 273 ? 23.188 -11.914 0.09 1 48.75 273 ASN A CA 1
ATOM 2156 C C . ASN A 1 273 ? 22.641 -12.117 -1.321 1 48.75 273 ASN A C 1
ATOM 2158 O O . ASN A 1 273 ? 23.094 -11.461 -2.264 1 48.75 273 ASN A O 1
ATOM 2162 N N . LEU A 1 274 ? 21.734 -12.984 -1.312 1 48.84 274 LEU A N 1
ATOM 2163 C CA . LEU A 1 274 ? 21.234 -13.258 -2.65 1 48.84 274 LEU A CA 1
ATOM 2164 C C . LEU A 1 274 ? 20.016 -12.383 -2.965 1 48.84 274 LEU A C 1
ATOM 2166 O O . LEU A 1 274 ? 19.547 -12.367 -4.102 1 48.84 274 LEU A O 1
ATOM 2170 N N . ILE A 1 275 ? 19.547 -11.766 -1.886 1 52.41 275 ILE A N 1
ATOM 2171 C CA . ILE A 1 275 ? 18.5 -10.789 -2.148 1 52.41 275 ILE A CA 1
ATOM 2172 C C . ILE A 1 275 ? 18.953 -9.398 -1.707 1 52.41 275 ILE A C 1
ATOM 2174 O O . ILE A 1 275 ? 19.656 -9.266 -0.703 1 52.41 275 ILE A O 1
ATOM 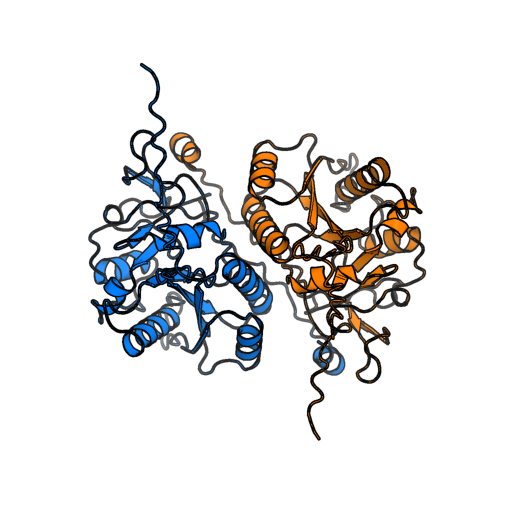2178 N N . MET B 1 1 ? 37.344 0.836 -18.891 1 23.64 1 MET B N 1
ATOM 2179 C CA . MET B 1 1 ? 36.688 0.088 -19.969 1 23.64 1 MET B CA 1
ATOM 2180 C C . MET B 1 1 ? 35.375 0.723 -20.344 1 23.64 1 MET B C 1
ATOM 2182 O O . MET B 1 1 ? 34.562 1.085 -19.484 1 23.64 1 MET B O 1
ATOM 2186 N N . PRO B 1 2 ? 35.125 1.229 -21.609 1 26.22 2 PRO B N 1
ATOM 2187 C CA . PRO B 1 2 ? 34.125 2.223 -22.031 1 26.22 2 PRO B CA 1
ATOM 2188 C C . PRO B 1 2 ? 32.719 1.664 -22.062 1 26.22 2 PRO B C 1
ATOM 2190 O O . PRO B 1 2 ? 32.531 0.462 -22.266 1 26.22 2 PRO B O 1
ATOM 2193 N N . CYS B 1 3 ? 31.875 2.139 -21.188 1 25.05 3 CYS B N 1
ATOM 2194 C CA . CYS B 1 3 ? 30.547 1.744 -20.766 1 25.05 3 CYS B CA 1
ATOM 2195 C C . CYS B 1 3 ? 29.594 1.695 -21.953 1 25.05 3 CYS B C 1
ATOM 2197 O O . CYS B 1 3 ? 29.391 2.695 -22.641 1 25.05 3 CYS B O 1
ATOM 2199 N N . GLY B 1 4 ? 29.422 0.679 -22.656 1 22.39 4 GLY B N 1
ATOM 2200 C CA . GLY B 1 4 ? 28.828 0.477 -23.969 1 22.39 4 GLY B CA 1
ATOM 2201 C C . GLY B 1 4 ? 27.312 0.651 -23.984 1 22.39 4 GLY B C 1
ATOM 2202 O O . GLY B 1 4 ? 26.609 -0.014 -23.219 1 22.39 4 GLY B O 1
ATOM 2203 N N . LYS B 1 5 ? 26.672 1.857 -24.266 1 25.77 5 LYS B N 1
ATOM 2204 C CA . LYS B 1 5 ? 25.375 2.504 -24.391 1 25.77 5 LYS B CA 1
ATOM 2205 C C . LYS B 1 5 ? 24.469 1.732 -25.344 1 25.77 5 LYS B C 1
ATOM 2207 O O . LYS B 1 5 ? 24.719 1.701 -26.547 1 25.77 5 LYS B O 1
ATOM 2212 N N . LYS B 1 6 ? 23.953 0.671 -25.047 1 26.69 6 LYS B N 1
ATOM 2213 C CA . LYS B 1 6 ? 23.234 -0.092 -26.062 1 26.69 6 LYS B CA 1
ATOM 2214 C C . LYS B 1 6 ? 22.016 0.674 -26.562 1 26.69 6 LYS B C 1
ATOM 2216 O O . LYS B 1 6 ? 21.125 1.006 -25.781 1 26.69 6 LYS B O 1
ATOM 2221 N N . THR B 1 7 ? 22.047 1.57 -27.688 1 24.7 7 THR B N 1
ATOM 2222 C CA . THR B 1 7 ? 21.156 2.408 -28.484 1 24.7 7 THR B CA 1
ATOM 2223 C C . THR B 1 7 ? 20.094 1.566 -29.172 1 24.7 7 THR B C 1
ATOM 2225 O O . THR B 1 7 ? 20.406 0.641 -29.922 1 24.7 7 THR B O 1
ATOM 2228 N N . ILE B 1 8 ? 19.156 1.217 -28.625 1 25.91 8 ILE B N 1
ATOM 2229 C CA . ILE B 1 8 ? 18.141 0.492 -29.375 1 25.91 8 ILE B CA 1
ATOM 2230 C C . ILE B 1 8 ? 17.672 1.326 -30.562 1 25.91 8 ILE B C 1
ATOM 2232 O O . ILE B 1 8 ? 17.234 2.467 -30.406 1 25.91 8 ILE B O 1
ATOM 2236 N N . LEU B 1 9 ? 18.172 1.141 -31.781 1 27.48 9 LEU B N 1
ATOM 2237 C CA . LEU B 1 9 ? 18 1.788 -33.062 1 27.48 9 LEU B CA 1
ATOM 2238 C C . LEU B 1 9 ? 16.641 1.439 -33.656 1 27.48 9 LEU B C 1
ATOM 2240 O O . LEU B 1 9 ? 16.328 0.264 -33.875 1 27.48 9 LEU B O 1
ATOM 2244 N N . CYS B 1 10 ? 15.609 1.956 -33.219 1 27.5 10 CYS B N 1
ATOM 2245 C CA . CYS B 1 10 ? 14.328 1.898 -33.906 1 27.5 10 CYS B CA 1
ATOM 2246 C C . CYS B 1 10 ? 14.477 2.418 -35.344 1 27.5 10 CYS B C 1
ATOM 2248 O O . CYS B 1 10 ? 14.992 3.518 -35.562 1 27.5 10 CYS B O 1
ATOM 2250 N N . THR B 1 11 ? 14.688 1.52 -36.156 1 29.69 11 THR B N 1
ATOM 2251 C CA . THR B 1 11 ? 14.789 1.925 -37.531 1 29.69 11 THR B CA 1
ATOM 2252 C C . THR B 1 11 ? 13.438 2.41 -38.062 1 29.69 11 THR B C 1
ATOM 2254 O O . THR B 1 11 ? 12.453 1.676 -38.031 1 29.69 11 THR B O 1
ATOM 2257 N N . VAL B 1 12 ? 13.164 3.594 -37.781 1 34.41 12 VAL B N 1
ATOM 2258 C CA . VAL B 1 12 ? 12.078 4.312 -38.438 1 34.41 12 VAL B CA 1
ATOM 2259 C C . VAL B 1 12 ? 12.305 4.309 -39.938 1 34.41 12 VAL B C 1
ATOM 2261 O O . VAL B 1 12 ? 13.336 4.777 -40.438 1 34.41 12 VAL B O 1
ATOM 2264 N N . LEU B 1 13 ? 11.898 3.166 -40.438 1 33.06 13 LEU B N 1
ATOM 2265 C CA . LEU B 1 13 ? 11.891 3.332 -41.906 1 33.06 13 LEU B CA 1
ATOM 2266 C C . LEU B 1 13 ? 10.867 4.383 -42.312 1 33.06 13 LEU B C 1
ATOM 2268 O O . LEU B 1 13 ? 9.672 4.242 -42.031 1 33.06 13 LEU B O 1
ATOM 2272 N N . VAL B 1 14 ? 11.328 5.527 -42.25 1 35.12 14 VAL B N 1
ATOM 2273 C CA . VAL B 1 14 ? 10.594 6.672 -42.781 1 35.12 14 VAL B CA 1
ATOM 2274 C C . VAL B 1 14 ? 10.5 6.574 -44.281 1 35.12 14 VAL B C 1
ATOM 2276 O O . VAL B 1 14 ? 11.523 6.621 -44.969 1 35.12 14 VAL B O 1
ATOM 2279 N N . LEU B 1 15 ? 9.641 5.68 -44.719 1 34.91 15 LEU B N 1
ATOM 2280 C CA . LEU B 1 15 ? 9.414 5.887 -46.156 1 34.91 15 LEU B CA 1
ATOM 2281 C C . LEU B 1 15 ? 8.742 7.23 -46.406 1 34.91 15 LEU B C 1
ATOM 2283 O O . LEU B 1 15 ? 7.707 7.535 -45.812 1 34.91 15 LEU B O 1
ATOM 2287 N N . CYS B 1 16 ? 9.586 8.195 -46.594 1 32.53 16 CYS B N 1
ATOM 2288 C CA . CYS B 1 16 ? 9.242 9.539 -47.031 1 32.53 16 CYS B CA 1
ATOM 2289 C C . CYS B 1 16 ? 8.453 9.508 -48.344 1 32.53 16 CYS B C 1
ATOM 2291 O O . CYS B 1 16 ? 9.031 9.406 -49.406 1 32.53 16 CYS B O 1
ATOM 2293 N N . VAL B 1 17 ? 7.406 8.68 -48.562 1 34.56 17 VAL B N 1
ATOM 2294 C CA . VAL B 1 17 ? 6.727 9.125 -49.75 1 34.56 17 VAL B CA 1
ATOM 2295 C C . VAL B 1 17 ? 6.191 10.539 -49.562 1 34.56 17 VAL B C 1
ATOM 2297 O O . VAL B 1 17 ? 6.09 11.023 -48.438 1 34.56 17 VAL B O 1
ATOM 2300 N N . CYS B 1 18 ? 5.184 11.156 -50.281 1 34.75 18 CYS B N 1
ATOM 2301 C CA . CYS B 1 18 ? 4.641 12.492 -50.031 1 34.75 18 CYS B CA 1
ATOM 2302 C C . CYS B 1 18 ? 4.312 12.703 -48.562 1 34.75 18 CYS B C 1
ATOM 2304 O O . CYS B 1 18 ? 4.133 11.742 -47.812 1 34.75 18 CYS B O 1
ATOM 2306 N N . GLY B 1 19 ? 3.977 13.836 -47.75 1 35.56 19 GLY B N 1
ATOM 2307 C CA . GLY B 1 19 ? 3.932 14.492 -46.469 1 35.56 19 GLY B CA 1
ATOM 2308 C C . GLY B 1 19 ? 3.49 13.57 -45.344 1 35.56 19 GLY B C 1
ATOM 2309 O O . GLY B 1 19 ? 3.498 13.953 -44.188 1 35.56 19 GLY B O 1
ATOM 2310 N N . PHE B 1 20 ? 2.564 12.672 -45.469 1 34.12 20 PHE B N 1
ATOM 2311 C CA . PHE B 1 20 ? 1.896 11.961 -44.406 1 34.12 20 PHE B CA 1
ATOM 2312 C C . PHE B 1 20 ? 2.779 10.844 -43.844 1 34.12 20 PHE B C 1
ATOM 2314 O O . PHE B 1 20 ? 3.141 9.922 -44.594 1 34.12 20 PHE B O 1
ATOM 2321 N N . LEU B 1 21 ? 3.695 11.172 -42.938 1 37.41 21 LEU B N 1
ATOM 2322 C CA . LEU B 1 21 ? 4.414 10.148 -42.188 1 37.41 21 LEU B CA 1
ATOM 2323 C C . LEU B 1 21 ? 3.445 9.172 -41.531 1 37.41 21 LEU B C 1
ATOM 2325 O O . LEU B 1 21 ? 2.67 9.555 -40.656 1 37.41 21 LEU B O 1
ATOM 2329 N N . LEU B 1 22 ? 2.975 8.148 -42.25 1 34.59 22 LEU B N 1
ATOM 2330 C CA . LEU B 1 22 ? 2.285 7.062 -41.562 1 34.59 22 LEU B CA 1
ATOM 2331 C C . LEU B 1 22 ? 3.242 6.301 -40.656 1 34.59 22 LEU B C 1
ATOM 2333 O O . LEU B 1 22 ? 4.199 5.684 -41.125 1 34.59 22 LEU B O 1
ATOM 2337 N N . THR B 1 23 ? 3.604 6.801 -39.562 1 37.56 23 THR B N 1
ATOM 2338 C CA . THR B 1 23 ? 4.273 6.004 -38.531 1 37.56 23 THR B CA 1
ATOM 2339 C C . THR B 1 23 ? 3.443 4.777 -38.188 1 37.56 23 THR B C 1
ATOM 2341 O O . THR B 1 23 ? 2.299 4.902 -37.75 1 37.56 23 THR B O 1
ATOM 2344 N N . TYR B 1 24 ? 3.471 3.75 -38.969 1 35.09 24 TYR B N 1
ATOM 2345 C CA . TYR B 1 24 ? 2.906 2.473 -38.562 1 35.09 24 TYR B CA 1
ATOM 2346 C C . TYR B 1 24 ? 3.479 2.045 -37.219 1 35.09 24 TYR B C 1
ATOM 2348 O O . TYR B 1 24 ? 4.652 1.677 -37.125 1 35.09 24 TYR B O 1
ATOM 2356 N N . VAL B 1 25 ? 3.166 2.641 -36.156 1 35.91 25 VAL B N 1
ATOM 2357 C CA . VAL B 1 25 ? 3.414 2.121 -34.812 1 35.91 25 VAL B CA 1
ATOM 2358 C C . VAL B 1 25 ? 2.744 0.758 -34.656 1 35.91 25 VAL B C 1
ATOM 2360 O O . VAL B 1 25 ? 1.518 0.65 -34.719 1 35.91 25 VAL B O 1
ATOM 2363 N N . ARG B 1 26 ? 3.248 -0.289 -35.156 1 34.53 26 ARG B N 1
ATOM 2364 C CA . ARG B 1 26 ? 2.723 -1.585 -34.75 1 34.53 26 ARG B CA 1
ATOM 2365 C C . ARG B 1 26 ? 2.564 -1.649 -33.219 1 34.53 26 ARG B C 1
ATOM 2367 O O . ARG B 1 26 ? 3.547 -1.54 -32.5 1 34.53 26 ARG B O 1
ATOM 2374 N N . ARG B 1 27 ? 1.509 -1.357 -32.719 1 40.97 27 ARG B N 1
ATOM 2375 C CA . ARG B 1 27 ? 1.149 -1.502 -31.297 1 40.97 27 ARG B CA 1
ATOM 2376 C C . ARG B 1 27 ? 1.332 -2.941 -30.828 1 40.97 27 ARG B C 1
ATOM 2378 O O . ARG B 1 27 ? 0.561 -3.826 -31.219 1 40.97 27 ARG B O 1
ATOM 2385 N N . VAL B 1 28 ? 2.555 -3.615 -30.953 1 47.41 28 VAL B N 1
ATOM 2386 C CA . VAL B 1 28 ? 2.736 -4.914 -30.297 1 47.41 28 VAL B CA 1
ATOM 2387 C C . VAL B 1 28 ? 1.859 -5 -29.062 1 47.41 28 VAL B C 1
ATOM 2389 O O . VAL B 1 28 ? 1.866 -4.09 -28.219 1 47.41 28 VAL B O 1
ATOM 2392 N N . LYS B 1 29 ? 0.847 -5.91 -29.172 1 63.19 29 LYS B N 1
ATOM 2393 C CA . LYS B 1 29 ? -0.115 -6.102 -28.094 1 63.19 29 LYS B CA 1
ATOM 2394 C C . LYS B 1 29 ? 0.592 -6.422 -26.781 1 63.19 29 LYS B C 1
ATOM 2396 O O . LYS B 1 29 ? 1.301 -7.426 -26.672 1 63.19 29 LYS B O 1
ATOM 2401 N N . GLU B 1 30 ? 0.776 -5.562 -25.891 1 87.19 30 GLU B N 1
ATOM 2402 C CA . GLU B 1 30 ? 1.409 -5.684 -24.578 1 87.19 30 GLU B CA 1
ATOM 2403 C C . GLU B 1 30 ? 0.761 -6.789 -23.75 1 87.19 30 GLU B C 1
ATOM 2405 O O . GLU B 1 30 ? -0.438 -7.047 -23.891 1 87.19 30 GLU B O 1
ATOM 2410 N N . THR B 1 31 ? 1.521 -7.742 -23.188 1 97.19 31 THR B N 1
ATOM 2411 C CA . THR B 1 31 ? 1.088 -8.828 -22.312 1 97.19 31 THR B CA 1
ATOM 2412 C C . THR B 1 31 ? 0.235 -8.305 -21.172 1 97.19 31 THR B C 1
ATOM 2414 O O . THR B 1 31 ? 0.651 -7.391 -20.453 1 97.19 31 THR B O 1
ATOM 2417 N N . THR B 1 32 ? -1.014 -8.82 -21.078 1 98.5 32 THR B N 1
ATOM 2418 C CA . THR B 1 32 ? -1.899 -8.461 -19.969 1 98.5 32 THR B CA 1
ATOM 2419 C C . THR B 1 32 ? -1.627 -9.336 -18.75 1 98.5 32 THR B C 1
ATOM 2421 O O . THR B 1 32 ? -1.453 -10.555 -18.875 1 98.5 32 THR B O 1
ATOM 2424 N N . ILE B 1 33 ? -1.501 -8.742 -17.641 1 98.88 33 ILE B N 1
ATOM 2425 C CA . ILE B 1 33 ? -1.424 -9.523 -16.406 1 98.88 33 ILE B CA 1
ATOM 2426 C C . ILE B 1 33 ? -2.814 -9.648 -15.781 1 98.88 33 ILE B C 1
ATOM 2428 O O . ILE B 1 33 ? -3.436 -8.641 -15.422 1 98.88 33 ILE B O 1
ATOM 2432 N N . PHE B 1 34 ? -3.342 -10.828 -15.703 1 98.94 34 PHE B N 1
ATOM 2433 C CA . PHE B 1 34 ? -4.578 -11.133 -14.992 1 98.94 34 PHE B CA 1
ATOM 2434 C C . PHE B 1 34 ? -4.305 -11.398 -13.516 1 98.94 34 PHE B C 1
ATOM 2436 O O . PHE B 1 34 ? -3.695 -12.406 -13.164 1 98.94 34 PHE B O 1
ATOM 2443 N N . VAL B 1 35 ? -4.715 -10.461 -12.703 1 98.94 35 VAL B N 1
ATOM 2444 C CA . VAL B 1 35 ? -4.473 -10.625 -11.273 1 98.94 35 VAL B CA 1
ATOM 2445 C C . VAL B 1 35 ? -5.738 -11.141 -10.586 1 98.94 35 VAL B C 1
ATOM 2447 O O . VAL B 1 35 ? -6.777 -10.469 -10.602 1 98.94 35 VAL B O 1
ATOM 2450 N N . ILE B 1 36 ? -5.652 -12.289 -9.992 1 98.94 36 ILE B N 1
ATOM 2451 C CA . ILE B 1 36 ? -6.746 -12.914 -9.258 1 98.94 36 ILE B CA 1
ATOM 2452 C C . ILE B 1 36 ? -6.621 -12.594 -7.773 1 98.94 36 ILE B C 1
ATOM 2454 O O . ILE B 1 36 ? -5.656 -13 -7.121 1 98.94 36 ILE B O 1
ATOM 2458 N N . THR B 1 37 ? -7.594 -11.883 -7.242 1 98.75 37 THR B N 1
ATOM 2459 C CA . THR B 1 37 ? -7.52 -11.406 -5.863 1 98.75 37 THR B CA 1
ATOM 2460 C C . THR B 1 37 ? -8.773 -11.805 -5.086 1 98.75 37 THR B C 1
ATOM 2462 O O . THR B 1 37 ? -9.797 -11.125 -5.164 1 98.75 37 THR B O 1
ATOM 2465 N N . PRO B 1 38 ? -8.688 -12.898 -4.32 1 98 38 PRO B N 1
ATOM 2466 C CA . PRO B 1 38 ? -9.742 -13.125 -3.334 1 98 38 PRO B CA 1
ATOM 2467 C C . PRO B 1 38 ? -9.805 -12.023 -2.273 1 98 38 PRO B C 1
ATOM 2469 O O . PRO B 1 38 ? -8.773 -11.5 -1.861 1 98 38 PRO B O 1
ATOM 2472 N N . THR B 1 39 ? -10.961 -11.648 -1.856 1 96.94 39 THR B N 1
ATOM 2473 C CA . THR B 1 39 ? -11.125 -10.672 -0.783 1 96.94 39 THR B CA 1
ATOM 2474 C C . THR B 1 39 ? -12.383 -10.969 0.029 1 96.94 39 THR B C 1
ATOM 2476 O O . THR B 1 39 ? -13.164 -11.852 -0.329 1 96.94 39 THR B O 1
ATOM 2479 N N . TYR B 1 40 ? -12.508 -10.406 1.172 1 94 40 TYR B N 1
ATOM 2480 C CA . TYR B 1 40 ? -13.664 -10.539 2.045 1 94 40 TYR B CA 1
ATOM 2481 C C . TYR B 1 40 ? -13.906 -9.266 2.84 1 94 40 TYR B C 1
ATOM 2483 O O . TYR B 1 40 ? -13 -8.438 2.984 1 94 40 TYR B O 1
ATOM 2491 N N . SER B 1 41 ? -15.078 -9.133 3.312 1 91.25 41 SER B N 1
ATOM 2492 C CA . SER B 1 41 ? -15.445 -7.914 4.027 1 91.25 41 SER B CA 1
ATOM 2493 C C . SER B 1 41 ? -14.766 -7.844 5.387 1 91.25 41 SER B C 1
ATOM 2495 O O . SER B 1 41 ? -14.836 -8.789 6.176 1 91.25 41 SER B O 1
ATOM 2497 N N . ARG B 1 42 ? -14.102 -6.777 5.57 1 90.44 42 ARG B N 1
ATOM 2498 C CA . ARG B 1 42 ? -13.492 -6.43 6.848 1 90.44 42 ARG B CA 1
ATOM 2499 C C . ARG B 1 42 ? -13.117 -4.953 6.891 1 90.44 42 ARG B C 1
ATOM 2501 O O . ARG B 1 42 ? -13.109 -4.277 5.859 1 90.44 42 ARG B O 1
ATOM 2508 N N . SER B 1 43 ? -12.75 -4.402 8.008 1 90.06 43 SER B N 1
ATOM 2509 C CA . SER B 1 43 ? -12.547 -2.967 8.18 1 90.06 43 SER B CA 1
ATOM 2510 C C . SER B 1 43 ? -11.383 -2.473 7.328 1 90.06 43 SER B C 1
ATOM 2512 O O . SER B 1 43 ? -11.406 -1.35 6.82 1 90.06 43 SER B O 1
ATOM 2514 N N . THR B 1 44 ? -10.367 -3.336 7.074 1 94.06 44 THR B N 1
ATOM 2515 C CA . THR B 1 44 ? -9.164 -2.904 6.383 1 94.06 44 THR B CA 1
ATOM 2516 C C . THR B 1 44 ? -9.273 -3.154 4.883 1 94.06 44 THR B C 1
ATOM 2518 O O . THR B 1 44 ? -8.391 -2.775 4.113 1 94.06 44 THR B O 1
ATOM 2521 N N . GLN B 1 45 ? -10.367 -3.768 4.398 1 94.19 45 GLN B N 1
ATOM 2522 C CA . GLN B 1 45 ? -10.5 -4.203 3.012 1 94.19 45 GLN B CA 1
ATOM 2523 C C . GLN B 1 45 ? -10.281 -3.039 2.047 1 94.19 45 GLN B C 1
ATOM 2525 O O . GLN B 1 45 ? -9.492 -3.145 1.106 1 94.19 45 GLN B O 1
ATOM 2530 N N . GLN B 1 46 ? -10.93 -1.956 2.346 1 94 46 GLN B N 1
ATOM 2531 C CA . GLN B 1 46 ? -10.867 -0.831 1.419 1 94 46 GLN B CA 1
ATOM 2532 C C . GLN B 1 46 ? -9.445 -0.287 1.314 1 94 46 GLN B C 1
ATOM 2534 O O . GLN B 1 46 ? -8.945 -0.045 0.213 1 94 46 GLN B O 1
ATOM 2539 N N . ALA B 1 47 ? -8.828 -0.067 2.42 1 96.06 47 ALA B N 1
ATOM 2540 C CA . ALA B 1 47 ? -7.465 0.446 2.434 1 96.06 47 ALA B CA 1
ATOM 2541 C C . ALA B 1 47 ? -6.523 -0.474 1.658 1 96.06 47 ALA B C 1
ATOM 2543 O O . ALA B 1 47 ? -5.672 -0.004 0.902 1 96.06 47 ALA B O 1
ATOM 2544 N N . GLU B 1 48 ? -6.695 -1.736 1.817 1 97.06 48 GLU B N 1
ATOM 2545 C CA . GLU B 1 48 ? -5.848 -2.723 1.156 1 97.06 48 GLU B CA 1
ATOM 2546 C C . GLU B 1 48 ? -6.113 -2.758 -0.347 1 97.06 48 GLU B C 1
ATOM 2548 O O . GLU B 1 48 ? -5.176 -2.869 -1.145 1 97.06 48 GLU B O 1
ATOM 2553 N N . LEU B 1 49 ? -7.344 -2.629 -0.714 1 97.88 49 LEU B N 1
ATOM 2554 C CA . LEU B 1 49 ? -7.688 -2.609 -2.131 1 97.88 49 LEU B CA 1
ATOM 2555 C C . LEU B 1 49 ? -7.195 -1.326 -2.793 1 97.88 49 LEU B C 1
ATOM 2557 O O . LEU B 1 49 ? -6.816 -1.333 -3.967 1 97.88 49 LEU B O 1
ATOM 2561 N N . VAL B 1 50 ? -7.156 -0.219 -2.102 1 97.94 50 VAL B N 1
ATOM 2562 C CA . VAL B 1 50 ? -6.613 1.033 -2.617 1 97.94 50 VAL B CA 1
ATOM 2563 C C . VAL B 1 50 ? -5.129 0.863 -2.93 1 97.94 50 VAL B C 1
ATOM 2565 O O . VAL B 1 50 ? -4.645 1.348 -3.955 1 97.94 50 VAL B O 1
ATOM 2568 N N . ARG B 1 51 ? -4.449 0.173 -2.072 1 98.06 51 ARG B N 1
ATOM 2569 C CA . ARG B 1 51 ? -3.037 -0.097 -2.318 1 98.06 51 ARG B CA 1
ATOM 2570 C C . ARG B 1 51 ? -2.846 -0.872 -3.619 1 98.06 51 ARG B C 1
ATOM 2572 O O . ARG B 1 51 ? -1.965 -0.547 -4.418 1 98.06 51 ARG B O 1
ATOM 2579 N N . LEU B 1 52 ? -3.676 -1.853 -3.811 1 98.56 52 LEU B N 1
ATOM 2580 C CA . LEU B 1 52 ? -3.58 -2.645 -5.031 1 98.56 52 LEU B CA 1
ATOM 2581 C C . LEU B 1 52 ? -3.957 -1.812 -6.25 1 98.56 52 LEU B C 1
ATOM 2583 O O . LEU B 1 52 ? -3.273 -1.86 -7.277 1 98.56 52 LEU B O 1
ATOM 2587 N N . CYS B 1 53 ? -5.062 -1.082 -6.066 1 98.38 53 CYS B N 1
ATOM 2588 C CA . CYS B 1 53 ? -5.453 -0.192 -7.152 1 98.38 53 CYS B CA 1
ATOM 2589 C C . CYS B 1 53 ? -4.297 0.711 -7.562 1 98.38 53 CYS B C 1
ATOM 2591 O O . CYS B 1 53 ? -4.027 0.876 -8.758 1 98.38 53 CYS B O 1
ATOM 2593 N N . THR B 1 54 ? -3.625 1.215 -6.637 1 98.25 54 THR B N 1
ATOM 2594 C CA . THR B 1 54 ? -2.531 2.152 -6.875 1 98.25 54 THR B CA 1
ATOM 2595 C C . THR B 1 54 ? -1.388 1.473 -7.621 1 98.25 54 THR B C 1
ATOM 2597 O O . THR B 1 54 ? -0.924 1.975 -8.648 1 98.25 54 THR B O 1
ATOM 2600 N N . VAL B 1 55 ? -0.955 0.336 -7.195 1 98.56 55 VAL B N 1
ATOM 2601 C CA . VAL B 1 55 ? 0.193 -0.323 -7.809 1 98.56 55 VAL B CA 1
ATOM 2602 C C . VAL B 1 55 ? -0.191 -0.846 -9.188 1 98.56 55 VAL B C 1
ATOM 2604 O O . VAL B 1 55 ? 0.628 -0.839 -10.109 1 98.56 55 VAL B O 1
ATOM 2607 N N . PHE B 1 56 ? -1.396 -1.264 -9.398 1 98.56 56 PHE B N 1
ATOM 2608 C CA . PHE B 1 56 ? -1.833 -1.762 -10.703 1 98.56 56 PHE B CA 1
ATOM 2609 C C . PHE B 1 56 ? -1.894 -0.632 -11.719 1 98.56 56 PHE B C 1
ATOM 2611 O O . PHE B 1 56 ? -1.575 -0.831 -12.891 1 98.56 56 PHE B O 1
ATOM 2618 N N . ASN B 1 57 ? -2.336 0.528 -11.219 1 97.94 57 ASN B N 1
ATOM 2619 C CA . ASN B 1 57 ? -2.338 1.677 -12.125 1 97.94 57 ASN B CA 1
ATOM 2620 C C . ASN B 1 57 ? -0.923 2.057 -12.547 1 97.94 57 ASN B C 1
ATOM 2622 O O . ASN B 1 57 ? -0.702 2.453 -13.695 1 97.94 57 ASN B O 1
ATOM 2626 N N . LEU B 1 58 ? -0.031 1.95 -11.672 1 96.88 58 LEU B N 1
ATOM 2627 C CA . LEU B 1 58 ? 1.353 2.271 -12 1 96.88 58 LEU B CA 1
ATOM 2628 C C . LEU B 1 58 ? 1.95 1.217 -12.922 1 96.88 58 LEU B C 1
ATOM 2630 O O . LEU B 1 58 ? 2.719 1.543 -13.836 1 96.88 58 LEU B O 1
ATOM 2634 N N . ALA B 1 59 ? 1.636 -0.063 -12.68 1 96.69 59 ALA B N 1
ATOM 2635 C CA . ALA B 1 59 ? 2.174 -1.168 -13.469 1 96.69 59 ALA B CA 1
ATOM 2636 C C . ALA B 1 59 ? 1.642 -1.132 -14.898 1 96.69 59 ALA B C 1
ATOM 2638 O O . ALA B 1 59 ? 2.385 -1.377 -15.852 1 96.69 59 ALA B O 1
ATOM 2639 N N . GLY B 1 60 ? 0.393 -0.882 -15.047 1 96.5 60 GLY B N 1
ATOM 2640 C CA . GLY B 1 60 ? -0.22 -0.811 -16.359 1 96.5 60 GLY B CA 1
ATOM 2641 C C . GLY B 1 60 ? -0.534 -2.174 -16.953 1 96.5 60 GLY B C 1
ATOM 2642 O O . GLY B 1 60 ? 0.052 -3.18 -16.547 1 96.5 60 GLY B O 1
ATOM 2643 N N . ASN B 1 61 ? -1.532 -2.219 -17.828 1 97.44 61 ASN B N 1
ATOM 2644 C CA . ASN B 1 61 ? -1.988 -3.373 -18.594 1 97.44 61 ASN B CA 1
ATOM 2645 C C . ASN B 1 61 ? -2.35 -4.543 -17.688 1 97.44 61 ASN B C 1
ATOM 2647 O O . ASN B 1 61 ? -1.87 -5.66 -17.891 1 97.44 61 ASN B O 1
ATOM 2651 N N . ILE B 1 62 ? -3.148 -4.23 -16.734 1 98.44 62 ILE B N 1
ATOM 2652 C CA . ILE B 1 62 ? -3.656 -5.188 -15.758 1 98.44 62 ILE B CA 1
ATOM 2653 C C . ILE B 1 62 ? -5.145 -5.426 -15.992 1 98.44 62 ILE B C 1
ATOM 2655 O O . ILE B 1 62 ? -5.891 -4.492 -16.297 1 98.44 62 ILE B O 1
ATOM 2659 N N . HIS B 1 63 ? -5.555 -6.641 -15.992 1 98.81 63 HIS B N 1
ATOM 2660 C CA . HIS B 1 63 ? -6.949 -7.008 -15.766 1 98.81 63 HIS B CA 1
ATOM 2661 C C . HIS B 1 63 ? -7.148 -7.57 -14.367 1 98.81 63 HIS B C 1
ATOM 2663 O O . HIS B 1 63 ? -6.629 -8.641 -14.039 1 98.81 63 HIS B O 1
ATOM 2669 N N . TRP B 1 64 ? -7.863 -6.828 -13.516 1 98.88 64 TRP B N 1
ATOM 2670 C CA . TRP B 1 64 ? -8.039 -7.156 -12.109 1 98.88 64 TRP B CA 1
ATOM 2671 C C . TRP B 1 64 ? -9.281 -8.016 -11.898 1 98.88 64 TRP B C 1
ATOM 2673 O O . TRP B 1 64 ? -10.406 -7.555 -12.125 1 98.88 64 TRP B O 1
ATOM 2683 N N . ILE B 1 65 ? -9.117 -9.258 -11.539 1 98.88 65 ILE B N 1
ATOM 2684 C CA . ILE B 1 65 ? -10.227 -10.148 -11.219 1 98.88 65 ILE B CA 1
ATOM 2685 C C . ILE B 1 65 ? -10.383 -10.266 -9.703 1 98.88 65 ILE B C 1
ATOM 2687 O O . ILE B 1 65 ? -9.586 -10.93 -9.047 1 98.88 65 ILE B O 1
ATOM 2691 N N . VAL B 1 66 ? -11.359 -9.609 -9.172 1 98.69 66 VAL B N 1
ATOM 2692 C CA . VAL B 1 66 ? -11.609 -9.586 -7.734 1 98.69 66 VAL B CA 1
ATOM 2693 C C . VAL B 1 66 ? -12.766 -10.531 -7.395 1 98.69 66 VAL B C 1
ATOM 2695 O O . VAL B 1 66 ? -13.812 -10.492 -8.039 1 98.69 66 VAL B O 1
ATOM 2698 N N . ILE B 1 67 ? -12.57 -11.445 -6.449 1 98.44 67 ILE B N 1
ATOM 2699 C CA . ILE B 1 67 ? -13.609 -12.383 -6.039 1 98.44 67 ILE B CA 1
ATOM 2700 C C . ILE B 1 67 ? -13.922 -12.195 -4.559 1 98.44 67 ILE B C 1
ATOM 2702 O O . ILE B 1 67 ? -13.07 -12.438 -3.699 1 98.44 67 ILE B O 1
ATOM 2706 N N . GLU B 1 68 ? -15.078 -11.789 -4.27 1 97.06 68 GLU B N 1
ATOM 2707 C CA . GLU B 1 68 ? -15.5 -11.617 -2.881 1 97.06 68 GLU B CA 1
ATOM 2708 C C . GLU B 1 68 ? -15.969 -12.945 -2.283 1 97.06 68 GLU B C 1
ATOM 2710 O O . GLU B 1 68 ? -16.719 -13.688 -2.916 1 97.06 68 GLU B O 1
ATOM 2715 N N . ASP B 1 69 ? -15.438 -13.25 -1.139 1 95.94 69 ASP B N 1
ATOM 2716 C CA . ASP B 1 69 ? -15.922 -14.406 -0.39 1 95.94 69 ASP B CA 1
ATOM 2717 C C . ASP B 1 69 ? -17.312 -14.148 0.194 1 95.94 69 ASP B C 1
ATOM 2719 O O . ASP B 1 69 ? -17.438 -13.82 1.377 1 95.94 69 ASP B O 1
ATOM 2723 N N . ALA B 1 70 ? -18.219 -14.258 -0.598 1 95 70 ALA B N 1
ATOM 2724 C CA . ALA B 1 70 ? -19.609 -13.992 -0.276 1 95 70 ALA B CA 1
ATOM 2725 C C . ALA B 1 70 ? -20.547 -14.633 -1.3 1 95 70 ALA B C 1
ATOM 2727 O O . ALA B 1 70 ? -20.094 -15.07 -2.365 1 95 70 ALA B O 1
ATOM 2728 N N . MET B 1 71 ? -21.781 -14.758 -0.971 1 93.81 71 MET B N 1
ATOM 2729 C CA . MET B 1 71 ? -22.781 -15.289 -1.897 1 93.81 71 MET B CA 1
ATOM 2730 C C . MET B 1 71 ? -23.016 -14.312 -3.047 1 93.81 71 MET B C 1
ATOM 2732 O O . MET B 1 71 ? -23.188 -14.727 -4.195 1 93.81 71 MET B O 1
ATOM 2736 N N . ARG B 1 72 ? -23.047 -13.062 -2.639 1 92.19 72 ARG B N 1
ATOM 2737 C CA . ARG B 1 72 ? -23.188 -11.984 -3.615 1 92.19 72 ARG B CA 1
ATOM 2738 C C . ARG B 1 72 ? -22.188 -10.875 -3.365 1 92.19 72 ARG B C 1
ATOM 2740 O O . ARG B 1 72 ? -21.781 -10.633 -2.225 1 92.19 72 ARG B O 1
ATOM 2747 N N . SER B 1 73 ? -21.875 -10.242 -4.52 1 85.69 73 SER B N 1
ATOM 2748 C CA . SER B 1 73 ? -20.891 -9.18 -4.367 1 85.69 73 SER B CA 1
ATOM 2749 C C . SER B 1 73 ? -21.516 -7.914 -3.793 1 85.69 73 SER B C 1
ATOM 2751 O O . SER B 1 73 ? -22.734 -7.727 -3.883 1 85.69 73 SER B O 1
ATOM 2753 N N . ASN B 1 74 ? -20.719 -7.148 -3.23 1 86.5 74 ASN B N 1
ATOM 2754 C CA . ASN B 1 74 ? -21.078 -5.91 -2.551 1 86.5 74 ASN B CA 1
ATOM 2755 C C . ASN B 1 74 ? -21.047 -4.719 -3.506 1 86.5 74 ASN B C 1
ATOM 2757 O O . ASN B 1 74 ? -20.125 -4.586 -4.316 1 86.5 74 ASN B O 1
ATOM 2761 N N . LYS B 1 75 ? -22.094 -3.904 -3.479 1 89.44 75 LYS B N 1
ATOM 2762 C CA . LYS B 1 75 ? -22.172 -2.719 -4.328 1 89.44 75 LYS B CA 1
ATOM 2763 C C . LYS B 1 75 ? -21 -1.776 -4.082 1 89.44 75 LYS B C 1
ATOM 2765 O O . LYS B 1 75 ? -20.469 -1.189 -5.023 1 89.44 75 LYS B O 1
ATOM 2770 N N . GLY B 1 76 ? -20.656 -1.596 -2.84 1 91.56 76 GLY B N 1
ATOM 2771 C CA . GLY B 1 76 ? -19.531 -0.748 -2.492 1 91.56 76 GLY B CA 1
ATOM 2772 C C . GLY B 1 76 ? -18.234 -1.179 -3.154 1 91.56 76 GLY B C 1
ATOM 2773 O O . GLY B 1 76 ? -17.469 -0.34 -3.629 1 91.56 76 GLY B O 1
ATOM 2774 N N . LEU B 1 77 ? -18.094 -2.441 -3.203 1 94.94 77 LEU B N 1
ATOM 2775 C CA . LEU B 1 77 ? -16.891 -2.984 -3.834 1 94.94 77 LEU B CA 1
ATOM 2776 C C . LEU B 1 77 ? -16.906 -2.715 -5.336 1 94.94 77 LEU B C 1
ATOM 2778 O O . LEU B 1 77 ? -15.883 -2.316 -5.902 1 94.94 77 LEU B O 1
ATOM 2782 N N . ASN B 1 78 ? -18.031 -2.936 -5.938 1 94.81 78 ASN B N 1
ATOM 2783 C CA . ASN B 1 78 ? -18.156 -2.652 -7.363 1 94.81 78 ASN B CA 1
ATOM 2784 C C . ASN B 1 78 ? -17.875 -1.182 -7.668 1 94.81 78 ASN B C 1
ATOM 2786 O O . ASN B 1 78 ? -17.188 -0.863 -8.641 1 94.81 78 ASN B O 1
ATOM 2790 N N . ASP B 1 79 ? -18.438 -0.304 -6.891 1 94.62 79 ASP B N 1
ATOM 2791 C CA . ASP B 1 79 ? -18.219 1.129 -7.07 1 94.62 79 ASP B CA 1
ATOM 2792 C C . ASP B 1 79 ? -16.734 1.481 -6.941 1 94.62 79 ASP B C 1
ATOM 2794 O O . ASP B 1 79 ? -16.219 2.293 -7.711 1 94.62 79 ASP B O 1
ATOM 2798 N N . PHE B 1 80 ? -16.141 0.916 -6.027 1 95.38 80 PHE B N 1
ATOM 2799 C CA . PHE B 1 80 ? -14.711 1.139 -5.848 1 95.38 80 PHE B CA 1
ATOM 2800 C C . PHE B 1 80 ? -13.938 0.701 -7.082 1 95.38 80 PHE B C 1
ATOM 2802 O O . PHE B 1 80 ? -13.086 1.443 -7.582 1 95.38 80 PHE B O 1
ATOM 2809 N N . LEU B 1 81 ? -14.195 -0.526 -7.547 1 96.81 81 LEU B N 1
ATOM 2810 C CA . LEU B 1 81 ? -13.469 -1.069 -8.688 1 96.81 81 LEU B CA 1
ATOM 2811 C C . LEU B 1 81 ? -13.688 -0.21 -9.93 1 96.81 81 LEU B C 1
ATOM 2813 O O . LEU B 1 81 ? -12.758 0.005 -10.711 1 96.81 81 LEU B O 1
ATOM 2817 N N . LYS B 1 82 ? -14.859 0.274 -10.094 1 96.06 82 LYS B N 1
ATOM 2818 C CA . LYS B 1 82 ? -15.148 1.188 -11.195 1 96.06 82 LYS B CA 1
ATOM 2819 C C . LYS B 1 82 ? -14.297 2.451 -11.094 1 96.06 82 LYS B C 1
ATOM 2821 O O . LYS B 1 82 ? -13.734 2.904 -12.094 1 96.06 82 LYS B O 1
ATOM 2826 N N . SER B 1 83 ? -14.141 2.922 -9.922 1 94.75 83 SER B N 1
ATOM 2827 C CA . SER B 1 83 ? -13.422 4.172 -9.719 1 94.75 83 SER B CA 1
ATOM 2828 C C . SER B 1 83 ? -11.914 3.971 -9.844 1 94.75 83 SER B C 1
ATOM 2830 O O . SER B 1 83 ? -11.172 4.93 -10.062 1 94.75 83 SER B O 1
ATOM 2832 N N . CYS B 1 84 ? -11.492 2.771 -9.633 1 95.5 84 CYS B N 1
ATOM 2833 C CA . CYS B 1 84 ? -10.07 2.453 -9.719 1 95.5 84 CYS B CA 1
ATOM 2834 C C . CYS B 1 84 ? -9.531 2.727 -11.117 1 95.5 84 CYS B C 1
ATOM 2836 O O . CYS B 1 84 ? -8.359 3.074 -11.281 1 95.5 84 CYS B O 1
ATOM 2838 N N . GLY B 1 85 ? -10.344 2.453 -12.172 1 95.06 85 GLY B N 1
ATOM 2839 C CA . GLY B 1 85 ? -9.977 2.793 -13.531 1 95.06 85 GLY B CA 1
ATOM 2840 C C . GLY B 1 85 ? -9.172 1.707 -14.219 1 95.06 85 GLY B C 1
ATOM 2841 O O . GLY B 1 85 ? -8.562 1.944 -15.266 1 95.06 85 GLY B O 1
ATOM 2842 N N . ILE B 1 86 ? -9.094 0.601 -13.664 1 96.69 86 ILE B N 1
ATOM 2843 C CA . ILE B 1 86 ? -8.453 -0.573 -14.25 1 96.69 86 ILE B CA 1
ATOM 2844 C C . ILE B 1 86 ? -9.516 -1.538 -14.758 1 96.69 86 ILE B C 1
ATOM 2846 O O . ILE B 1 86 ? -10.555 -1.725 -14.125 1 96.69 86 ILE B O 1
ATOM 2850 N N . PRO B 1 87 ? -9.242 -2.096 -16.078 1 98.31 87 PRO B N 1
ATOM 2851 C CA . PRO B 1 87 ? -10.164 -3.17 -16.438 1 98.31 87 PRO B CA 1
ATOM 2852 C C . PRO B 1 87 ? -10.32 -4.219 -15.336 1 98.31 87 PRO B C 1
ATOM 2854 O O . PRO B 1 87 ? -9.328 -4.641 -14.742 1 98.31 87 PRO B O 1
ATOM 2857 N N . TYR B 1 88 ? -11.594 -4.57 -15.031 1 98.56 88 TYR B N 1
ATOM 2858 C CA . TYR B 1 88 ? -11.781 -5.477 -13.898 1 98.56 88 TYR B CA 1
ATOM 2859 C C . TYR B 1 88 ? -12.953 -6.418 -14.148 1 98.56 88 TYR B C 1
ATOM 2861 O O . TYR B 1 88 ? -13.758 -6.195 -15.055 1 98.56 88 TYR B O 1
ATOM 2869 N N . THR B 1 89 ? -12.945 -7.516 -13.484 1 98.62 89 THR B N 1
ATOM 2870 C CA . THR B 1 89 ? -14.062 -8.438 -13.312 1 98.62 89 THR B CA 1
ATOM 2871 C C . THR B 1 89 ? -14.328 -8.695 -11.836 1 98.62 89 THR B C 1
ATOM 2873 O O . THR B 1 89 ? -13.406 -8.977 -11.07 1 98.62 89 THR B O 1
ATOM 2876 N N . LEU B 1 90 ? -15.547 -8.445 -11.391 1 98.31 90 LEU B N 1
ATOM 2877 C CA . LEU B 1 90 ? -15.961 -8.711 -10.016 1 98.31 90 LEU B CA 1
ATOM 2878 C C . LEU B 1 90 ? -16.797 -9.984 -9.938 1 98.31 90 LEU B C 1
ATOM 2880 O O . LEU B 1 90 ? -17.828 -10.094 -10.609 1 98.31 90 LEU B O 1
ATOM 2884 N N . LEU B 1 91 ? -16.328 -10.945 -9.195 1 98.12 91 LEU B N 1
ATOM 2885 C CA . LEU B 1 91 ? -17.016 -12.203 -8.969 1 98.12 91 LEU B CA 1
ATOM 2886 C C . LEU B 1 91 ? -17.281 -12.422 -7.484 1 98.12 91 LEU B C 1
ATOM 2888 O O . LEU B 1 91 ? -16.828 -11.641 -6.648 1 98.12 91 LEU B O 1
ATOM 2892 N N . SER B 1 92 ? -18.078 -13.352 -7.141 1 97.38 92 SER B N 1
ATOM 2893 C CA . SER B 1 92 ? -18.297 -13.812 -5.773 1 97.38 92 SER B CA 1
ATOM 2894 C C . SER B 1 92 ? -18.281 -15.336 -5.691 1 97.38 92 SER B C 1
ATOM 2896 O O . SER B 1 92 ? -18.75 -16.016 -6.602 1 97.38 92 SER B O 1
ATOM 2898 N N . ALA B 1 93 ? -17.672 -15.859 -4.789 1 96.69 93 ALA B N 1
ATOM 2899 C CA . ALA B 1 93 ? -17.641 -17.281 -4.461 1 96.69 93 ALA B CA 1
ATOM 2900 C C . ALA B 1 93 ? -17.469 -17.5 -2.961 1 96.69 93 ALA B C 1
ATOM 2902 O O . ALA B 1 93 ? -16.406 -17.203 -2.404 1 96.69 93 ALA B O 1
ATOM 2903 N N . GLN B 1 94 ? -18.453 -18 -2.365 1 94.12 94 GLN B N 1
ATOM 2904 C CA . GLN B 1 94 ? -18.438 -18.172 -0.918 1 94.12 94 GLN B CA 1
ATOM 2905 C C . GLN B 1 94 ? -17.625 -19.406 -0.536 1 94.12 94 GLN B C 1
ATOM 2907 O O . GLN B 1 94 ? -17.766 -20.469 -1.143 1 94.12 94 GLN B O 1
ATOM 2912 N N . THR B 1 95 ? -16.703 -19.203 0.388 1 91.5 95 THR B N 1
ATOM 2913 C CA . THR B 1 95 ? -16 -20.359 0.944 1 91.5 95 THR B CA 1
ATOM 2914 C C . THR B 1 95 ? -16.984 -21.359 1.542 1 91.5 95 THR B C 1
ATOM 2916 O O . THR B 1 95 ? -17.875 -20.984 2.311 1 91.5 95 THR B O 1
ATOM 2919 N N . PRO B 1 96 ? -16.953 -22.609 1.097 1 85.56 96 PRO B N 1
ATOM 2920 C CA . PRO B 1 96 ? -17.875 -23.609 1.632 1 85.56 96 PRO B CA 1
ATOM 2921 C C . PRO B 1 96 ? -17.766 -23.766 3.146 1 85.56 96 PRO B C 1
ATOM 2923 O O . PRO B 1 96 ? -16.672 -23.688 3.699 1 85.56 96 PRO B O 1
ATOM 2926 N N . SER B 1 97 ? -18.969 -23.625 3.781 1 74.69 97 SER B N 1
ATOM 2927 C CA . SER B 1 97 ? -19.031 -23.812 5.227 1 74.69 97 SER B CA 1
ATOM 2928 C C . SER B 1 97 ? -18.641 -25.234 5.621 1 74.69 97 SER B C 1
ATOM 2930 O O . SER B 1 97 ? -18.891 -26.188 4.879 1 74.69 97 SER B O 1
ATOM 2932 N N . SER B 1 98 ? -17.656 -25.453 6.234 1 58.31 98 SER B N 1
ATOM 2933 C CA . SER B 1 98 ? -17.406 -26.812 6.723 1 58.31 98 SER B CA 1
ATOM 2934 C C . SER B 1 98 ? -18.609 -27.359 7.48 1 58.31 98 SER B C 1
ATOM 2936 O O . SER B 1 98 ? -19.109 -26.719 8.414 1 58.31 98 SER B O 1
ATOM 2938 N N . ASN B 1 99 ? -19.641 -27.844 6.863 1 49.94 99 ASN B N 1
ATOM 2939 C CA . ASN B 1 99 ? -20.672 -28.453 7.707 1 49.94 99 ASN B CA 1
ATOM 2940 C C . ASN B 1 99 ? -20.094 -28.969 9.016 1 49.94 99 ASN B C 1
ATOM 2942 O O . ASN B 1 99 ? -20.75 -28.906 10.062 1 49.94 99 ASN B O 1
ATOM 2946 N N . GLY B 1 100 ? -19.453 -30.312 9.078 1 46 100 GLY B N 1
ATOM 2947 C CA . GLY B 1 100 ? -19.141 -31.125 10.234 1 46 100 GLY B CA 1
ATOM 2948 C C . GLY B 1 100 ? -18.078 -30.531 11.133 1 46 100 GLY B C 1
ATOM 2949 O O . GLY B 1 100 ? -17.516 -29.484 10.805 1 46 100 GLY B O 1
ATOM 2950 N N . ARG B 1 101 ? -17.703 -31.297 12.375 1 44.94 101 ARG B N 1
ATOM 2951 C CA . ARG B 1 101 ? -16.938 -31.047 13.586 1 44.94 101 ARG B CA 1
ATOM 2952 C C . ARG B 1 101 ? -15.602 -30.391 13.258 1 44.94 101 ARG B C 1
ATOM 2954 O O . ARG B 1 101 ? -15.031 -29.688 14.094 1 44.94 101 ARG B O 1
ATOM 2961 N N . ASN B 1 102 ? -14.766 -30.891 12.391 1 43.91 102 ASN B N 1
ATOM 2962 C CA . ASN B 1 102 ? -13.375 -30.438 12.367 1 43.91 102 ASN B CA 1
ATOM 2963 C C . ASN B 1 102 ? -13.188 -29.234 11.461 1 43.91 102 ASN B C 1
ATOM 2965 O O . ASN B 1 102 ? -12.891 -29.375 10.273 1 43.91 102 ASN B O 1
ATOM 2969 N N . THR B 1 103 ? -13.844 -28.141 11.523 1 46.03 103 THR B N 1
ATOM 2970 C CA . THR B 1 103 ? -13.93 -26.797 10.945 1 46.03 103 THR B CA 1
ATOM 2971 C C . THR B 1 103 ? -12.547 -26.203 10.734 1 46.03 103 THR B C 1
ATOM 2973 O O . THR B 1 103 ? -12.406 -25.109 10.172 1 46.03 103 THR B O 1
ATOM 2976 N N . ARG B 1 104 ? -11.594 -26.641 11.477 1 47.34 104 ARG B N 1
ATOM 2977 C CA . ARG B 1 104 ? -10.305 -25.984 11.688 1 47.34 104 ARG B CA 1
ATOM 2978 C C . ARG B 1 104 ? -9.547 -25.812 10.375 1 47.34 104 ARG B C 1
ATOM 2980 O O . ARG B 1 104 ? -8.539 -25.109 10.32 1 47.34 104 ARG B O 1
ATOM 2987 N N . HIS B 1 105 ? -9.828 -26.703 9.352 1 52.22 105 HIS B N 1
ATOM 2988 C CA . HIS B 1 105 ? -8.773 -26.656 8.336 1 52.22 105 HIS B CA 1
ATOM 2989 C C . HIS B 1 105 ? -9.312 -26.109 7.016 1 52.22 105 HIS B C 1
ATOM 2991 O O . HIS B 1 105 ? -9 -26.641 5.949 1 52.22 105 HIS B O 1
ATOM 2997 N N . ASN B 1 106 ? -10.227 -25.141 6.988 1 58.34 106 ASN B N 1
ATOM 2998 C CA . ASN B 1 106 ? -10.758 -24.641 5.719 1 58.34 106 ASN B CA 1
ATOM 2999 C C . ASN B 1 106 ? -9.703 -23.875 4.93 1 58.34 106 ASN B C 1
ATOM 3001 O O . ASN B 1 106 ? -9.062 -22.969 5.465 1 58.34 106 ASN B O 1
ATOM 3005 N N . VAL B 1 107 ? -9.312 -24.453 3.764 1 72 107 VAL B N 1
ATOM 3006 C CA . VAL B 1 107 ? -8.461 -23.766 2.795 1 72 107 VAL B CA 1
ATOM 3007 C C . VAL B 1 107 ? -9.141 -22.5 2.305 1 72 107 VAL B C 1
ATOM 3009 O O . VAL B 1 107 ? -10.203 -22.562 1.671 1 72 107 VAL B O 1
ATOM 3012 N N . ARG B 1 108 ? -8.641 -21.453 2.82 1 81.75 108 ARG B N 1
ATOM 3013 C CA . ARG B 1 108 ? -9.195 -20.188 2.395 1 81.75 108 ARG B CA 1
ATOM 3014 C C . ARG B 1 108 ? -8.734 -19.812 0.988 1 81.75 108 ARG B C 1
ATOM 3016 O O . ARG B 1 108 ? -7.609 -20.156 0.596 1 81.75 108 ARG B O 1
ATOM 3023 N N . GLY B 1 109 ? -9.648 -19.312 0.177 1 92.25 109 GLY B N 1
ATOM 3024 C CA . GLY B 1 109 ? -9.273 -18.703 -1.093 1 92.25 109 GLY B CA 1
ATOM 3025 C C . GLY B 1 109 ? -9.484 -19.625 -2.277 1 92.25 109 GLY B C 1
ATOM 3026 O O . GLY B 1 109 ? -9.531 -19.188 -3.422 1 92.25 109 GLY B O 1
ATOM 3027 N N . SER B 1 110 ? -9.648 -20.984 -2.016 1 94.56 110 SER B N 1
ATOM 3028 C CA . SER B 1 110 ? -9.758 -21.938 -3.109 1 94.56 110 SER B CA 1
ATOM 3029 C C . SER B 1 110 ? -10.992 -21.672 -3.967 1 94.56 110 SER B C 1
ATOM 3031 O O . SER B 1 110 ? -10.906 -21.641 -5.195 1 94.56 110 SER B O 1
ATOM 3033 N N . ALA B 1 111 ? -12.094 -21.453 -3.242 1 95.5 111 ALA B N 1
ATOM 3034 C CA . ALA B 1 111 ? -13.336 -21.188 -3.975 1 95.5 111 ALA B CA 1
ATOM 3035 C C . ALA B 1 111 ? -13.203 -19.953 -4.855 1 95.5 111 ALA B C 1
ATOM 3037 O O . ALA B 1 111 ? -13.633 -19.953 -6.012 1 95.5 111 ALA B O 1
ATOM 3038 N N . GLN B 1 112 ? -12.656 -18.938 -4.352 1 97.56 112 GLN B N 1
ATOM 3039 C CA . GLN B 1 112 ? -12.477 -17.672 -5.059 1 97.56 112 GLN B CA 1
ATOM 3040 C C . GLN B 1 112 ? -11.523 -17.844 -6.238 1 97.56 112 GLN B C 1
ATOM 3042 O O . GLN B 1 112 ? -11.836 -17.406 -7.355 1 97.56 112 GLN B O 1
ATOM 3047 N N . ARG B 1 113 ? -10.398 -18.484 -6.047 1 98.31 113 ARG B N 1
ATOM 3048 C CA . ARG B 1 113 ? -9.43 -18.688 -7.117 1 98.31 113 ARG B CA 1
ATOM 3049 C C . ARG B 1 113 ? -10.008 -19.547 -8.227 1 98.31 113 ARG B C 1
ATOM 3051 O O . ARG B 1 113 ? -9.805 -19.281 -9.414 1 98.31 113 ARG B O 1
ATOM 3058 N N . ASN B 1 114 ? -10.734 -20.578 -7.828 1 98.19 114 ASN B N 1
ATOM 3059 C CA . ASN B 1 114 ? -11.367 -21.438 -8.82 1 98.19 114 ASN B CA 1
ATOM 3060 C C . ASN B 1 114 ? -12.398 -20.688 -9.648 1 98.19 114 ASN B C 1
ATOM 3062 O O . ASN B 1 114 ? -12.523 -20.922 -10.852 1 98.19 114 ASN B O 1
ATOM 3066 N N . ALA B 1 115 ? -13.164 -19.844 -8.977 1 98.31 115 ALA B N 1
ATOM 3067 C CA . ALA B 1 115 ? -14.125 -19.031 -9.711 1 98.31 115 ALA B CA 1
ATOM 3068 C C . ALA B 1 115 ? -13.43 -18.172 -10.773 1 98.31 115 ALA B C 1
ATOM 3070 O O . ALA B 1 115 ? -13.93 -18.031 -11.891 1 98.31 115 ALA B O 1
ATOM 3071 N N . ALA B 1 116 ? -12.367 -17.641 -10.445 1 98.88 116 ALA B N 1
ATOM 3072 C CA . ALA B 1 116 ? -11.602 -16.812 -11.375 1 98.88 116 ALA B CA 1
ATOM 3073 C C . ALA B 1 116 ? -11.039 -17.641 -12.523 1 98.88 116 ALA B C 1
ATOM 3075 O O . ALA B 1 116 ? -11.094 -17.234 -13.68 1 98.88 116 ALA B O 1
ATOM 3076 N N . LEU B 1 117 ? -10.477 -18.797 -12.219 1 98.88 117 LEU B N 1
ATOM 3077 C CA . LEU B 1 117 ? -9.945 -19.688 -13.242 1 98.88 117 LEU B CA 1
ATOM 3078 C C . LEU B 1 117 ? -11.031 -20.109 -14.219 1 98.88 117 LEU B C 1
ATOM 3080 O O . LEU B 1 117 ? -10.812 -20.125 -15.438 1 98.88 117 LEU B O 1
ATOM 3084 N N . THR B 1 118 ? -12.172 -20.453 -13.656 1 98.69 118 THR B N 1
ATOM 3085 C CA . THR B 1 118 ? -13.312 -20.812 -14.492 1 98.69 118 THR B CA 1
ATOM 3086 C C . THR B 1 118 ? -13.703 -19.641 -15.391 1 98.69 118 THR B C 1
ATOM 3088 O O . THR B 1 118 ? -13.938 -19.828 -16.594 1 98.69 118 THR B O 1
ATOM 3091 N N . TRP B 1 119 ? -13.773 -18.469 -14.82 1 98.88 119 TRP B N 1
ATOM 3092 C CA . TRP B 1 119 ? -14.117 -17.281 -15.586 1 98.88 119 TRP B CA 1
ATOM 3093 C C . TRP B 1 119 ? -13.133 -17.062 -16.734 1 98.88 119 TRP B C 1
ATOM 3095 O O . TRP B 1 119 ? -13.531 -16.766 -17.859 1 98.88 119 TRP B O 1
ATOM 3105 N N . LEU B 1 120 ? -11.875 -17.188 -16.516 1 98.88 120 LEU B N 1
ATOM 3106 C CA . LEU B 1 120 ? -10.859 -17.047 -17.547 1 98.88 120 LEU B CA 1
ATOM 3107 C C . LEU B 1 120 ? -11.094 -18.031 -18.688 1 98.88 120 LEU B C 1
ATOM 3109 O O . LEU B 1 120 ? -11.047 -17.641 -19.859 1 98.88 120 LEU B O 1
ATOM 3113 N N . ARG B 1 121 ? -11.336 -19.266 -18.375 1 98.75 121 ARG B N 1
ATOM 3114 C CA . ARG B 1 121 ? -11.492 -20.328 -19.359 1 98.75 121 ARG B CA 1
ATOM 3115 C C . ARG B 1 121 ? -12.781 -20.141 -20.172 1 98.75 121 ARG B C 1
ATOM 3117 O O . ARG B 1 121 ? -12.906 -20.656 -21.281 1 98.75 121 ARG B O 1
ATOM 3124 N N . GLN B 1 122 ? -13.727 -19.453 -19.578 1 98.56 122 GLN B N 1
ATOM 3125 C CA . GLN B 1 122 ? -14.977 -19.172 -20.266 1 98.56 122 GLN B CA 1
ATOM 3126 C C . GLN B 1 122 ? -14.836 -17.953 -21.188 1 98.56 122 GLN B C 1
ATOM 3128 O O . GLN B 1 122 ? -15.555 -17.844 -22.188 1 98.56 122 GLN B O 1
ATOM 3133 N N . ASN B 1 123 ? -13.898 -17.109 -20.906 1 98.56 123 ASN B N 1
ATOM 3134 C CA . ASN B 1 123 ? -13.891 -15.812 -21.578 1 98.56 123 ASN B CA 1
ATOM 3135 C C . ASN B 1 123 ? -12.695 -15.664 -22.516 1 98.56 123 ASN B C 1
ATOM 3137 O O . ASN B 1 123 ? -12.633 -14.742 -23.328 1 98.56 123 ASN B O 1
ATOM 3141 N N . TYR B 1 124 ? -11.766 -16.594 -22.438 1 98.31 124 TYR B N 1
ATOM 3142 C CA . TYR B 1 124 ? -10.578 -16.531 -23.297 1 98.31 124 TYR B CA 1
ATOM 3143 C C . TYR B 1 124 ? -10.312 -17.891 -23.953 1 98.31 124 TYR B C 1
ATOM 3145 O O . TYR B 1 124 ? -10.703 -18.938 -23.422 1 98.31 124 TYR B O 1
ATOM 3153 N N . ARG B 1 125 ? -9.625 -17.812 -25.094 1 98.12 125 ARG B N 1
ATOM 3154 C CA . ARG B 1 125 ? -9.203 -19 -25.828 1 98.12 125 ARG B CA 1
ATOM 3155 C C . ARG B 1 125 ? -7.684 -19.094 -25.922 1 98.12 125 ARG B C 1
ATOM 3157 O O . ARG B 1 125 ? -7.008 -18.062 -26.031 1 98.12 125 ARG B O 1
ATOM 3164 N N . PRO B 1 126 ? -7.164 -20.328 -25.891 1 97.88 126 PRO B N 1
ATOM 3165 C CA . PRO B 1 126 ? -5.707 -20.484 -25.953 1 97.88 126 PRO B CA 1
ATOM 3166 C C . PRO B 1 126 ? -5.094 -19.797 -27.156 1 97.88 126 PRO B C 1
ATOM 3168 O O . PRO B 1 126 ? -5.672 -19.828 -28.25 1 97.88 126 PRO B O 1
ATOM 3171 N N . PHE B 1 127 ? -4.023 -19.109 -26.922 1 96.88 127 PHE B N 1
ATOM 3172 C CA . PHE B 1 127 ? -3.121 -18.562 -27.922 1 96.88 127 PHE B CA 1
ATOM 3173 C C . PHE B 1 127 ? -3.768 -17.406 -28.656 1 96.88 127 PHE B C 1
ATOM 3175 O O . PHE B 1 127 ? -3.361 -17.062 -29.766 1 96.88 127 PHE B O 1
ATOM 3182 N N . GLN B 1 128 ? -4.758 -16.797 -28.094 1 97 128 GLN B N 1
ATOM 3183 C CA . GLN B 1 128 ? -5.41 -15.641 -28.703 1 97 128 GLN B CA 1
ATOM 3184 C C . GLN B 1 128 ? -5.031 -14.352 -28 1 97 128 GLN B C 1
ATOM 3186 O O . GLN B 1 128 ? -5.039 -13.273 -28.609 1 97 128 GLN B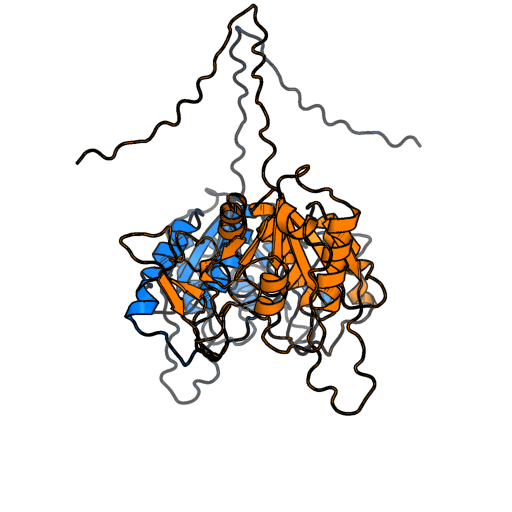 O 1
ATOM 3191 N N . THR B 1 129 ? -4.777 -14.477 -26.75 1 96.88 129 THR B N 1
ATOM 3192 C CA . THR B 1 129 ? -4.418 -13.328 -25.922 1 96.88 129 THR B CA 1
ATOM 3193 C C . THR B 1 129 ? -3.092 -13.562 -25.203 1 96.88 129 THR B C 1
ATOM 3195 O O . THR B 1 129 ? -2.895 -14.617 -24.594 1 96.88 129 THR B O 1
ATOM 3198 N N . LYS B 1 130 ? -2.195 -12.641 -25.406 1 97.62 130 LYS B N 1
ATOM 3199 C CA . LYS B 1 130 ? -0.971 -12.711 -24.609 1 97.62 130 LYS B CA 1
ATOM 3200 C C . LYS B 1 130 ? -1.231 -12.297 -23.172 1 97.62 130 LYS B C 1
ATOM 3202 O O . LYS B 1 130 ? -1.578 -11.141 -22.906 1 97.62 130 LYS B O 1
ATOM 3207 N N . GLY B 1 131 ? -1.096 -13.258 -22.234 1 98.56 131 GLY B N 1
ATOM 3208 C CA . GLY B 1 131 ? -1.427 -12.945 -20.859 1 98.56 131 GLY B CA 1
ATOM 3209 C C . GLY B 1 131 ? -0.672 -13.797 -19.859 1 98.56 131 GLY B C 1
ATOM 3210 O O . GLY B 1 131 ? -0.102 -14.828 -20.219 1 98.56 131 GLY B O 1
ATOM 3211 N N . VAL B 1 132 ? -0.578 -13.328 -18.672 1 98.88 132 VAL B N 1
ATOM 3212 C CA . VAL B 1 132 ? -0.029 -14.023 -17.5 1 98.88 132 VAL B CA 1
ATOM 3213 C C . VAL B 1 132 ? -1.031 -13.969 -16.359 1 98.88 132 VAL B C 1
ATOM 3215 O O . VAL B 1 132 ? -1.676 -12.945 -16.125 1 98.88 132 VAL B O 1
ATOM 3218 N N . VAL B 1 133 ? -1.19 -15.086 -15.672 1 98.94 133 VAL B N 1
ATOM 3219 C CA . VAL B 1 133 ? -2.113 -15.18 -14.547 1 98.94 133 VAL B CA 1
ATOM 3220 C C . VAL B 1 133 ? -1.334 -15.156 -13.234 1 98.94 133 VAL B C 1
ATOM 3222 O O . VAL B 1 133 ? -0.38 -15.914 -13.055 1 98.94 133 VAL B O 1
ATOM 3225 N N . PHE B 1 134 ? -1.681 -14.32 -12.398 1 98.94 134 PHE B N 1
ATOM 3226 C CA . PHE B 1 134 ? -1.021 -14.125 -11.109 1 98.94 134 PHE B CA 1
ATOM 3227 C C . PHE B 1 134 ? -2.033 -14.148 -9.977 1 98.94 134 PHE B C 1
ATOM 3229 O O . PHE B 1 134 ? -3.084 -13.508 -10.062 1 98.94 134 PHE B O 1
ATOM 3236 N N . PHE B 1 135 ? -1.794 -14.906 -8.945 1 98.69 135 PHE B N 1
ATOM 3237 C CA . PHE B 1 135 ? -2.615 -14.945 -7.738 1 98.69 135 PHE B CA 1
ATOM 3238 C C . PHE B 1 135 ? -2.111 -13.938 -6.715 1 98.69 135 PHE B C 1
ATOM 3240 O O . PHE B 1 135 ? -1.128 -14.188 -6.016 1 98.69 135 PHE B O 1
ATOM 3247 N N . GLY B 1 136 ? -2.773 -12.828 -6.645 1 98.31 136 GLY B N 1
ATOM 3248 C CA . GLY B 1 136 ? -2.348 -11.734 -5.785 1 98.31 136 GLY B CA 1
ATOM 3249 C C . GLY B 1 136 ? -3.281 -11.492 -4.613 1 98.31 136 GLY B C 1
ATOM 3250 O O . GLY B 1 136 ? -4.398 -11 -4.789 1 98.31 136 GLY B O 1
ATOM 3251 N N . ASP B 1 137 ? -2.824 -11.711 -3.389 1 97.19 137 ASP B N 1
ATOM 3252 C CA . ASP B 1 137 ? -3.604 -11.469 -2.18 1 97.19 137 ASP B CA 1
ATOM 3253 C C . ASP B 1 137 ? -3.875 -9.984 -1.989 1 97.19 137 ASP B C 1
ATOM 3255 O O . ASP B 1 137 ? -3.023 -9.148 -2.303 1 97.19 137 ASP B O 1
ATOM 3259 N N . ASP B 1 138 ? -4.996 -9.672 -1.409 1 97.44 138 ASP B N 1
ATOM 3260 C CA . ASP B 1 138 ? -5.445 -8.281 -1.344 1 97.44 138 ASP B CA 1
ATOM 3261 C C . ASP B 1 138 ? -4.68 -7.508 -0.271 1 97.44 138 ASP B C 1
ATOM 3263 O O . ASP B 1 138 ? -4.715 -6.273 -0.245 1 97.44 138 ASP B O 1
ATOM 3267 N N . ASP B 1 139 ? -3.939 -8.195 0.644 1 96 139 ASP B N 1
ATOM 3268 C CA . ASP B 1 139 ? -3.289 -7.473 1.73 1 96 139 ASP B CA 1
ATOM 3269 C C . ASP B 1 139 ? -1.77 -7.504 1.581 1 96 139 ASP B C 1
ATOM 3271 O O . ASP B 1 139 ? -1.047 -6.953 2.414 1 96 139 ASP B O 1
ATOM 3275 N N . ASN B 1 140 ? -1.204 -8.125 0.494 1 97.38 140 ASN B N 1
ATOM 3276 C CA . ASN B 1 140 ? 0.233 -8.117 0.243 1 97.38 140 ASN B CA 1
ATOM 3277 C C . ASN B 1 140 ? 0.706 -6.754 -0.261 1 97.38 140 ASN B C 1
ATOM 3279 O O . ASN B 1 140 ? -0.106 -5.922 -0.666 1 97.38 140 ASN B O 1
ATOM 3283 N N . THR B 1 141 ? 1.948 -6.508 -0.117 1 97.88 141 THR B N 1
ATOM 3284 C CA . THR B 1 141 ? 2.604 -5.371 -0.751 1 97.88 141 THR B CA 1
ATOM 3285 C C . THR B 1 141 ? 3.344 -5.805 -2.012 1 97.88 141 THR B C 1
ATOM 3287 O O . THR B 1 141 ? 4.082 -6.793 -1.995 1 97.88 141 THR B O 1
ATOM 3290 N N . TYR B 1 142 ? 3.152 -5.109 -3.125 1 98.38 142 TYR B N 1
ATOM 3291 C CA . TYR B 1 142 ? 3.787 -5.426 -4.398 1 98.38 142 TYR B CA 1
ATOM 3292 C C . TYR B 1 142 ? 4.559 -4.227 -4.938 1 98.38 142 TYR B C 1
ATOM 3294 O O . TYR B 1 142 ? 4.059 -3.098 -4.914 1 98.38 142 TYR B O 1
ATOM 3302 N N . HIS B 1 143 ? 5.723 -4.504 -5.32 1 98 143 HIS B N 1
ATOM 3303 C CA . HIS B 1 143 ? 6.453 -3.537 -6.133 1 98 143 HIS B CA 1
ATOM 3304 C C . HIS B 1 143 ? 5.996 -3.578 -7.586 1 98 143 HIS B C 1
ATOM 3306 O O . HIS B 1 143 ? 5.824 -4.66 -8.156 1 98 143 HIS B O 1
ATOM 3312 N N . PRO B 1 144 ? 5.852 -2.424 -8.25 1 97.31 144 PRO B N 1
ATOM 3313 C CA . PRO B 1 144 ? 5.363 -2.436 -9.625 1 97.31 144 PRO B CA 1
ATOM 3314 C C . PRO B 1 144 ? 6.277 -3.207 -10.57 1 97.31 144 PRO B C 1
ATOM 3316 O O . PRO B 1 144 ? 5.812 -3.764 -11.57 1 97.31 144 PRO B O 1
ATOM 3319 N N . GLN B 1 145 ? 7.527 -3.262 -10.32 1 96.94 145 GLN B N 1
ATOM 3320 C CA . GLN B 1 145 ? 8.492 -3.971 -11.156 1 96.94 145 GLN B CA 1
ATOM 3321 C C . GLN B 1 145 ? 8.117 -5.445 -11.297 1 96.94 145 GLN B C 1
ATOM 3323 O O . GLN B 1 145 ? 8.422 -6.066 -12.32 1 96.94 145 GLN B O 1
ATOM 3328 N N . LEU B 1 146 ? 7.492 -5.949 -10.281 1 98.44 146 LEU B N 1
ATOM 3329 C CA . LEU B 1 146 ? 7.082 -7.348 -10.328 1 98.44 146 LEU B CA 1
ATOM 3330 C C . LEU B 1 146 ? 6.219 -7.621 -11.555 1 98.44 146 LEU B C 1
ATOM 3332 O O . LEU B 1 146 ? 6.465 -8.578 -12.289 1 98.44 146 LEU B O 1
ATOM 3336 N N . PHE B 1 147 ? 5.305 -6.773 -11.797 1 98.38 147 PHE B N 1
ATOM 3337 C CA . PHE B 1 147 ? 4.348 -6.949 -12.883 1 98.38 147 PHE B CA 1
ATOM 3338 C C . PHE B 1 147 ? 5.027 -6.762 -14.234 1 98.38 147 PHE B C 1
ATOM 3340 O O . PHE B 1 147 ? 4.699 -7.453 -15.195 1 98.38 147 PHE B O 1
ATOM 3347 N N . ASN B 1 148 ? 5.961 -5.898 -14.289 1 96.94 148 ASN B N 1
ATOM 3348 C CA . ASN B 1 148 ? 6.734 -5.727 -15.516 1 96.94 148 ASN B CA 1
ATOM 3349 C C . ASN B 1 148 ? 7.512 -6.992 -15.875 1 96.94 148 ASN B C 1
ATOM 3351 O O . ASN B 1 148 ? 7.52 -7.418 -17.031 1 96.94 148 ASN B O 1
ATOM 3355 N N . GLU B 1 149 ? 8.047 -7.578 -14.898 1 97.56 149 GLU B N 1
ATOM 3356 C CA . GLU B 1 149 ? 8.844 -8.773 -15.148 1 97.56 149 GLU B CA 1
ATOM 3357 C C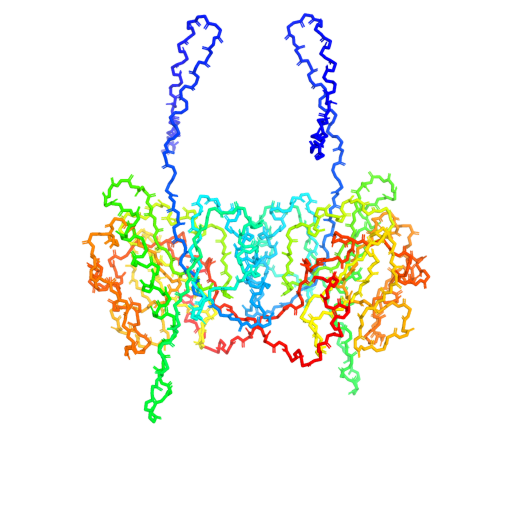 . GLU B 1 149 ? 7.961 -9.969 -15.508 1 97.56 149 GLU B C 1
ATOM 3359 O O . GLU B 1 149 ? 8.367 -10.852 -16.266 1 97.56 149 GLU B O 1
ATOM 3364 N N . MET B 1 150 ? 6.777 -9.992 -15.016 1 98.44 150 MET B N 1
ATOM 3365 C CA . MET B 1 150 ? 5.836 -11.07 -15.312 1 98.44 150 MET B CA 1
ATOM 3366 C C . MET B 1 150 ? 5.562 -11.156 -16.812 1 98.44 150 MET B C 1
ATOM 3368 O O . MET B 1 150 ? 5.293 -12.234 -17.344 1 98.44 150 MET B O 1
ATOM 3372 N N . ARG B 1 151 ? 5.648 -10.062 -17.469 1 98.12 151 ARG B N 1
ATOM 3373 C CA . ARG B 1 151 ? 5.203 -9.969 -18.859 1 98.12 151 ARG B CA 1
ATOM 3374 C C . ARG B 1 151 ? 6.105 -10.781 -19.781 1 98.12 151 ARG B C 1
ATOM 3376 O O . ARG B 1 151 ? 5.734 -11.086 -20.922 1 98.12 151 ARG B O 1
ATOM 3383 N N . SER B 1 152 ? 7.262 -11.141 -19.328 1 97.44 152 SER B N 1
ATOM 3384 C CA . SER B 1 152 ? 8.195 -11.891 -20.156 1 97.44 152 SER B CA 1
ATOM 3385 C C . SER B 1 152 ? 8.102 -13.391 -19.891 1 97.44 152 SER B C 1
ATOM 3387 O O . SER B 1 152 ? 8.82 -14.18 -20.5 1 97.44 152 SER B O 1
ATOM 3389 N N . ILE B 1 153 ? 7.246 -13.797 -19 1 98.5 153 ILE B N 1
ATOM 3390 C CA . ILE B 1 153 ? 7.113 -15.203 -18.641 1 98.5 153 ILE B CA 1
ATOM 3391 C C . ILE B 1 153 ? 6.641 -16 -19.844 1 98.5 153 ILE B C 1
ATOM 3393 O O . ILE B 1 153 ? 5.645 -15.648 -20.484 1 98.5 153 ILE B O 1
ATOM 3397 N N . LYS B 1 154 ? 7.363 -17.062 -20.141 1 98 154 LYS B N 1
ATOM 3398 C CA . LYS B 1 154 ? 7 -17.922 -21.25 1 98 154 LYS B CA 1
ATOM 3399 C C . LYS B 1 154 ? 6.027 -19.016 -20.812 1 98 154 LYS B C 1
ATOM 3401 O O . LYS B 1 154 ? 5 -19.234 -21.453 1 98 154 LYS B O 1
ATOM 3406 N N . ARG B 1 155 ? 6.344 -19.734 -19.75 1 98.19 155 ARG B N 1
ATOM 3407 C CA . ARG B 1 155 ? 5.469 -20.781 -19.219 1 98.19 155 ARG B CA 1
ATOM 3408 C C . ARG B 1 155 ? 5.012 -20.438 -17.797 1 98.19 155 ARG B C 1
ATOM 3410 O O . ARG B 1 155 ? 3.818 -20.25 -17.547 1 98.19 155 ARG B O 1
ATOM 3417 N N . GLY B 1 156 ? 5.965 -20.359 -16.938 1 98.75 156 GLY B N 1
ATOM 3418 C CA . GLY B 1 156 ? 5.781 -19.984 -15.547 1 98.75 156 GLY B CA 1
ATOM 3419 C C . GLY B 1 156 ? 7.004 -19.328 -14.938 1 98.75 156 GLY B C 1
ATOM 3420 O O . GLY B 1 156 ? 8.141 -19.672 -15.273 1 98.75 156 GLY B O 1
ATOM 3421 N N . GLY B 1 157 ? 6.809 -18.391 -14.078 1 98.88 157 GLY B N 1
ATOM 3422 C CA . GLY B 1 157 ? 7.887 -17.688 -13.391 1 98.88 157 GLY B CA 1
ATOM 3423 C C . GLY B 1 157 ? 7.738 -17.719 -11.883 1 98.88 157 GLY B C 1
ATOM 3424 O O . GLY B 1 157 ? 6.648 -17.969 -11.359 1 98.88 157 GLY B O 1
ATOM 3425 N N . THR B 1 158 ? 8.867 -17.516 -11.211 1 98.75 158 THR B N 1
ATOM 3426 C CA . THR B 1 158 ? 8.875 -17.484 -9.75 1 98.75 158 THR B CA 1
ATOM 3427 C C . THR B 1 158 ? 9.828 -16.422 -9.234 1 98.75 158 THR B C 1
ATOM 3429 O O . THR B 1 158 ? 10.688 -15.938 -9.977 1 98.75 158 THR B O 1
ATOM 3432 N N . TRP B 1 159 ? 9.664 -16.047 -8 1 97.88 159 TRP B N 1
ATOM 3433 C CA . TRP B 1 159 ? 10.461 -15.031 -7.316 1 97.88 159 TRP B CA 1
ATOM 3434 C C . TRP B 1 159 ? 10.383 -15.211 -5.801 1 97.88 159 TRP B C 1
ATOM 3436 O O . TRP B 1 159 ? 9.5 -15.898 -5.297 1 97.88 159 TRP B O 1
ATOM 3446 N N . PRO B 1 160 ? 11.305 -14.625 -5.082 1 96.44 160 PRO B N 1
ATOM 3447 C CA . PRO B 1 160 ? 11.227 -14.695 -3.621 1 96.44 160 PRO B CA 1
ATOM 3448 C C . PRO B 1 160 ? 10.141 -13.789 -3.045 1 96.44 160 PRO B C 1
ATOM 3450 O O . PRO B 1 160 ? 9.812 -12.758 -3.635 1 96.44 160 PRO B O 1
ATOM 3453 N N . VAL B 1 161 ? 9.594 -14.234 -1.927 1 95.94 161 VAL B N 1
ATOM 3454 C CA . VAL B 1 161 ? 8.578 -13.484 -1.202 1 95.94 161 VAL B CA 1
ATOM 3455 C C . VAL B 1 161 ? 9.094 -13.109 0.186 1 95.94 161 VAL B C 1
ATOM 3457 O O . VAL B 1 161 ? 9.695 -13.945 0.87 1 95.94 161 VAL B O 1
ATOM 3460 N N . GLY B 1 162 ? 8.883 -11.836 0.564 1 93.44 162 GLY B N 1
ATOM 3461 C CA . GLY B 1 162 ? 9.32 -11.375 1.874 1 93.44 162 GLY B CA 1
ATOM 3462 C C . GLY B 1 162 ? 8.242 -11.492 2.936 1 93.44 162 GLY B C 1
ATOM 3463 O O . GLY B 1 162 ? 7.062 -11.664 2.617 1 93.44 162 GLY B O 1
ATOM 3464 N N . LEU B 1 163 ? 8.688 -11.43 4.246 1 90.25 163 LEU B N 1
ATOM 3465 C CA . LEU B 1 163 ? 7.852 -11.344 5.441 1 90.25 163 LEU B CA 1
ATOM 3466 C C . LEU B 1 163 ? 6.996 -12.594 5.605 1 90.25 163 LEU B C 1
ATOM 3468 O O . LEU B 1 163 ? 5.797 -12.5 5.867 1 90.25 163 LEU B O 1
ATOM 3472 N N . LEU B 1 164 ? 7.578 -13.641 5.414 1 83.75 164 LEU B N 1
ATOM 3473 C CA . LEU B 1 164 ? 6.875 -14.883 5.703 1 83.75 164 LEU B CA 1
ATOM 3474 C C . LEU B 1 164 ? 7.047 -15.281 7.168 1 83.75 164 LEU B C 1
ATOM 3476 O O . LEU B 1 164 ? 8.023 -14.891 7.812 1 83.75 164 LEU B O 1
ATOM 3480 N N . THR B 1 165 ? 6.066 -15.922 7.676 1 74.44 165 THR B N 1
ATOM 3481 C CA . THR B 1 165 ? 6.113 -16.359 9.07 1 74.44 165 THR B CA 1
ATOM 3482 C C . THR B 1 165 ? 7.379 -17.172 9.336 1 74.44 165 THR B C 1
ATOM 3484 O O . THR B 1 165 ? 7.699 -18.094 8.594 1 74.44 165 THR B O 1
ATOM 3487 N N . ASN B 1 166 ? 8.125 -16.797 10.297 1 74.81 166 ASN B N 1
ATOM 3488 C CA . ASN B 1 166 ? 9.336 -17.438 10.797 1 74.81 166 ASN B CA 1
ATOM 3489 C C . ASN B 1 166 ? 10.484 -17.328 9.797 1 74.81 166 ASN B C 1
ATOM 3491 O O . ASN B 1 166 ? 11.445 -18.094 9.859 1 74.81 166 ASN B O 1
ATOM 3495 N N . SER B 1 167 ? 10.273 -16.516 8.828 1 79.94 167 SER B N 1
ATOM 3496 C CA . SER B 1 167 ? 11.344 -16.281 7.875 1 79.94 167 SER B CA 1
ATOM 3497 C C . SER B 1 167 ? 11.258 -14.875 7.289 1 79.94 167 SER B C 1
ATOM 3499 O O . SER B 1 167 ? 10.164 -14.383 7.004 1 79.94 167 SER B O 1
ATOM 3501 N N . GLN B 1 168 ? 12.391 -14.289 7.07 1 84.5 168 GLN B N 1
ATOM 3502 C CA . GLN B 1 168 ? 12.406 -12.977 6.426 1 84.5 168 GLN B CA 1
ATOM 3503 C C . GLN B 1 168 ? 11.898 -13.062 4.988 1 84.5 168 GLN B C 1
ATOM 3505 O O . GLN B 1 168 ? 11.219 -12.156 4.508 1 84.5 168 GLN B O 1
ATOM 3510 N N . TRP B 1 169 ? 12.297 -14.156 4.371 1 90.06 169 TRP B N 1
ATOM 3511 C CA . TRP B 1 169 ? 11.828 -14.398 3.008 1 90.06 169 TRP B CA 1
ATOM 3512 C C . TRP B 1 169 ? 11.875 -15.883 2.67 1 90.06 169 TRP B C 1
ATOM 3514 O O . TRP B 1 169 ? 12.43 -16.688 3.426 1 90.06 169 TRP B O 1
ATOM 3524 N N . GLU B 1 170 ? 11.203 -16.281 1.53 1 92.31 170 GLU B N 1
ATOM 3525 C CA . GLU B 1 170 ? 11.219 -17.609 0.938 1 92.31 170 GLU B CA 1
ATOM 3526 C C . GLU B 1 170 ? 11.164 -17.547 -0.585 1 92.31 170 GLU B C 1
ATOM 3528 O O . GLU B 1 170 ? 10.516 -16.656 -1.146 1 92.31 170 GLU B O 1
ATOM 3533 N N . GLY B 1 171 ? 11.898 -18.531 -1.19 1 94.56 171 GLY B N 1
ATOM 3534 C CA . GLY B 1 171 ? 11.766 -18.578 -2.637 1 94.56 171 GLY B CA 1
ATOM 3535 C C . GLY B 1 171 ? 13.031 -19.016 -3.344 1 94.56 171 GLY B C 1
ATOM 3536 O O . GLY B 1 171 ? 13.922 -19.609 -2.725 1 94.56 171 GLY B O 1
ATOM 3537 N N . CYS B 1 172 ? 13.086 -18.766 -4.605 1 96 172 CYS B N 1
ATOM 3538 C CA . CYS B 1 172 ? 14.133 -19.266 -5.484 1 96 172 CYS B CA 1
ATOM 3539 C C . CYS B 1 172 ? 15.445 -18.516 -5.258 1 96 172 CYS B C 1
ATOM 3541 O O . CYS B 1 172 ? 15.438 -17.359 -4.832 1 96 172 CYS B O 1
ATOM 3543 N N . MET B 1 173 ? 16.484 -19.172 -5.539 1 94.94 173 MET B N 1
ATOM 3544 C CA . MET B 1 173 ? 17.844 -18.641 -5.535 1 94.94 173 MET B CA 1
ATOM 3545 C C . MET B 1 173 ? 18.547 -18.969 -6.848 1 94.94 173 MET B C 1
ATOM 3547 O O . MET B 1 173 ? 18.297 -20 -7.457 1 94.94 173 MET B O 1
ATOM 3551 N N . THR B 1 174 ? 19.328 -18.047 -7.262 1 95.38 174 THR B N 1
ATOM 3552 C CA . THR B 1 174 ? 20.172 -18.266 -8.43 1 95.38 174 THR B CA 1
ATOM 3553 C C . THR B 1 174 ? 21.641 -18 -8.094 1 95.38 174 THR B C 1
ATOM 3555 O O . THR B 1 174 ? 21.953 -17.422 -7.047 1 95.38 174 THR B O 1
ATOM 3558 N N . SER B 1 175 ? 22.531 -18.484 -8.945 1 92.19 175 SER B N 1
ATOM 3559 C CA . SER B 1 175 ? 23.953 -18.219 -8.766 1 92.19 175 SER B CA 1
ATOM 3560 C C . SER B 1 175 ? 24.359 -16.906 -9.438 1 92.19 175 SER B C 1
ATOM 3562 O O . SER B 1 175 ? 23.703 -16.469 -10.391 1 92.19 175 SER B O 1
ATOM 3564 N N . VAL B 1 176 ? 25.422 -16.328 -8.961 1 91.12 176 VAL B N 1
ATOM 3565 C CA . VAL B 1 176 ? 25.953 -15.094 -9.531 1 91.12 176 VAL B CA 1
ATOM 3566 C C . VAL B 1 176 ? 26.391 -15.328 -10.969 1 91.12 176 VAL B C 1
ATOM 3568 O O . VAL B 1 176 ? 26.25 -14.445 -11.82 1 91.12 176 VAL B O 1
ATOM 3571 N N . ALA B 1 177 ? 26.859 -16.547 -11.242 1 92.62 177 ALA B N 1
ATOM 3572 C CA . ALA B 1 177 ? 27.375 -16.906 -12.562 1 92.62 177 ALA B CA 1
ATOM 3573 C C . ALA B 1 177 ? 26.234 -17.047 -13.57 1 92.62 177 ALA B C 1
ATOM 3575 O O . ALA B 1 177 ? 26.453 -16.906 -14.781 1 92.62 177 ALA B O 1
ATOM 3576 N N . ASN B 1 178 ? 25.047 -17.406 -13.078 1 94.56 178 ASN B N 1
ATOM 3577 C CA . ASN B 1 178 ? 23.922 -17.625 -13.977 1 94.56 178 ASN B CA 1
ATOM 3578 C C . ASN B 1 178 ? 22.594 -17.234 -13.32 1 94.56 178 ASN B C 1
ATOM 3580 O O . ASN B 1 178 ? 21.984 -18.047 -12.633 1 94.56 178 ASN B O 1
ATOM 3584 N N . ARG B 1 179 ? 22.094 -16.125 -13.633 1 94.12 179 ARG B N 1
ATOM 3585 C CA . ARG B 1 179 ? 20.859 -15.602 -13.039 1 94.12 179 ARG B CA 1
ATOM 3586 C C . ARG B 1 179 ? 19.641 -16.078 -13.797 1 94.12 179 ARG B C 1
ATOM 3588 O O . ARG B 1 179 ? 18.5 -15.75 -13.422 1 94.12 179 ARG B O 1
ATOM 3595 N N . ARG B 1 180 ? 19.828 -16.875 -14.758 1 95.38 180 ARG B N 1
ATOM 3596 C CA . ARG B 1 180 ? 18.703 -17.312 -15.594 1 95.38 180 ARG B CA 1
ATOM 3597 C C . ARG B 1 180 ? 18.266 -18.719 -15.227 1 95.38 180 ARG B C 1
ATOM 3599 O O . ARG B 1 180 ? 17.312 -19.25 -15.805 1 95.38 180 ARG B O 1
ATOM 3606 N N . LYS B 1 181 ? 19 -19.25 -14.266 1 95.75 181 LYS B N 1
ATOM 3607 C CA . LYS B 1 181 ? 18.688 -20.609 -13.852 1 95.75 181 LYS B CA 1
ATOM 3608 C C . LYS B 1 181 ? 18.578 -20.719 -12.336 1 95.75 181 LYS B C 1
ATOM 3610 O O . LYS B 1 181 ? 19.422 -20.188 -11.609 1 95.75 181 LYS B O 1
ATOM 3615 N N . ILE B 1 182 ? 17.531 -21.406 -11.906 1 96.94 182 ILE B N 1
ATOM 3616 C CA . ILE B 1 182 ? 17.328 -21.594 -10.469 1 96.94 182 ILE B CA 1
ATOM 3617 C C . ILE B 1 182 ? 18.328 -22.625 -9.938 1 96.94 182 ILE B C 1
ATOM 3619 O O . ILE B 1 182 ? 18.453 -23.719 -10.492 1 96.94 182 ILE B O 1
ATOM 3623 N N . ALA B 1 183 ? 19 -22.234 -8.875 1 95 183 ALA B N 1
ATOM 3624 C CA . ALA B 1 183 ? 20 -23.094 -8.242 1 95 183 ALA B CA 1
ATOM 3625 C C . ALA B 1 183 ? 19.422 -23.797 -7.02 1 95 183 ALA B C 1
ATOM 3627 O O . ALA B 1 183 ? 19.938 -24.828 -6.586 1 95 183 ALA B O 1
ATOM 3628 N N . GLY B 1 184 ? 18.422 -23.234 -6.484 1 94.06 184 GLY B N 1
ATOM 3629 C CA . GLY B 1 184 ? 17.797 -23.781 -5.293 1 94.06 184 GLY B CA 1
ATOM 3630 C C . GLY B 1 184 ? 16.688 -22.922 -4.738 1 94.06 184 GLY B C 1
ATOM 3631 O O . GLY B 1 184 ? 16.297 -21.922 -5.359 1 94.06 184 GLY B O 1
ATOM 3632 N N . PHE B 1 185 ? 16.156 -23.406 -3.586 1 93.44 185 PHE B N 1
ATOM 3633 C CA . PHE B 1 185 ? 15.117 -22.672 -2.885 1 93.44 185 PHE B CA 1
ATOM 3634 C C . PHE B 1 185 ? 15.445 -22.531 -1.405 1 93.44 185 PHE B C 1
ATOM 3636 O O . PHE B 1 185 ? 15.984 -23.469 -0.795 1 93.44 185 PHE B O 1
ATOM 3643 N N . TRP B 1 186 ? 15.102 -21.344 -0.903 1 92 186 TRP B N 1
ATOM 3644 C CA . TRP B 1 186 ? 15.164 -21.125 0.538 1 92 186 TRP B CA 1
ATOM 3645 C C . TRP B 1 186 ? 13.773 -21.172 1.154 1 92 186 TRP B C 1
ATOM 3647 O O . TRP B 1 186 ? 12.852 -20.516 0.667 1 92 186 TRP B O 1
ATOM 3657 N N . THR B 1 187 ? 13.594 -22 2.174 1 89.12 187 THR B N 1
ATOM 3658 C CA . THR B 1 187 ? 12.359 -22.062 2.945 1 89.12 187 THR B CA 1
ATOM 3659 C C . THR B 1 187 ? 12.617 -22.688 4.32 1 89.12 187 THR B C 1
ATOM 3661 O O . THR B 1 187 ? 13.516 -23.5 4.48 1 89.12 187 THR B O 1
ATOM 3664 N N . ASN B 1 188 ? 11.797 -22.203 5.234 1 83.94 188 ASN B N 1
ATOM 3665 C CA . ASN B 1 188 ? 11.883 -22.781 6.574 1 83.94 188 ASN B CA 1
ATOM 3666 C C . ASN B 1 188 ? 10.805 -23.828 6.801 1 83.94 188 ASN B C 1
ATOM 3668 O O . ASN B 1 188 ? 10.727 -24.422 7.879 1 83.94 188 ASN B O 1
ATOM 3672 N N . TRP B 1 189 ? 10.07 -24.062 5.844 1 82.44 189 TRP B N 1
ATOM 3673 C CA . TRP B 1 189 ? 8.953 -25 5.988 1 82.44 189 TRP B CA 1
ATOM 3674 C C . TRP B 1 189 ? 9.008 -26.078 4.914 1 82.44 189 TRP B C 1
ATOM 3676 O O . TRP B 1 189 ? 8.883 -25.781 3.725 1 82.44 189 TRP B O 1
ATOM 3686 N N . LYS B 1 190 ? 9.18 -27.312 5.246 1 85.38 190 LYS B N 1
ATOM 3687 C CA . LYS B 1 190 ? 9.219 -28.469 4.359 1 85.38 190 LYS B CA 1
ATOM 3688 C C . LYS B 1 190 ? 10.086 -28.203 3.135 1 85.38 190 LYS B C 1
ATOM 3690 O O . LYS B 1 190 ? 9.586 -28.172 2.006 1 85.38 190 LYS B O 1
ATOM 3695 N N . PRO B 1 191 ? 11.305 -28.125 3.346 1 85.69 191 PRO B N 1
ATOM 3696 C CA . PRO B 1 191 ? 12.203 -27.672 2.283 1 85.69 191 PRO B CA 1
ATOM 3697 C C . PRO B 1 191 ? 12.328 -28.672 1.143 1 85.69 191 PRO B C 1
ATOM 3699 O O . PRO B 1 191 ? 12.789 -28.328 0.053 1 85.69 191 PRO B O 1
ATOM 3702 N N . THR B 1 192 ? 11.883 -29.891 1.282 1 89 192 THR B N 1
ATOM 3703 C CA . THR B 1 192 ? 12.086 -30.922 0.268 1 89 192 THR B CA 1
ATOM 3704 C C . THR B 1 192 ? 10.852 -31.062 -0.614 1 89 192 THR B C 1
ATOM 3706 O O . THR B 1 192 ? 10.836 -31.875 -1.541 1 89 192 THR B O 1
ATOM 3709 N N . ARG B 1 193 ? 9.883 -30.266 -0.316 1 90.81 193 ARG B N 1
ATOM 3710 C CA . ARG B 1 193 ? 8.688 -30.359 -1.144 1 90.81 193 ARG B CA 1
ATOM 3711 C C . ARG B 1 193 ? 8.969 -29.906 -2.572 1 90.81 193 ARG B C 1
ATOM 3713 O O . ARG B 1 193 ? 9.875 -29.094 -2.805 1 90.81 193 ARG B O 1
ATOM 3720 N N . ARG B 1 194 ? 8.203 -30.391 -3.52 1 93.81 194 ARG B N 1
ATOM 3721 C CA . ARG B 1 194 ? 8.422 -30.156 -4.945 1 93.81 194 ARG B CA 1
ATOM 3722 C C . ARG B 1 194 ? 8.312 -28.688 -5.289 1 93.81 194 ARG B C 1
ATOM 3724 O O . ARG B 1 194 ? 8.984 -28.203 -6.203 1 93.81 194 ARG B O 1
ATOM 3731 N N . PHE B 1 195 ? 7.441 -28 -4.602 1 96.25 195 PHE B N 1
ATOM 3732 C CA . PHE B 1 195 ? 7.23 -26.578 -4.848 1 96.25 195 PHE B CA 1
ATOM 3733 C C . PHE B 1 195 ? 7.297 -25.781 -3.547 1 96.25 195 PHE B C 1
ATOM 3735 O O . PHE B 1 195 ? 6.266 -25.406 -2.988 1 96.25 195 PHE B O 1
ATOM 3742 N N . PRO B 1 196 ? 8.492 -25.453 -3.102 1 94 196 PRO B N 1
ATOM 3743 C CA . PRO B 1 196 ? 8.648 -24.719 -1.846 1 94 196 PRO B CA 1
ATOM 3744 C C . PRO B 1 196 ? 8.492 -23.203 -2.025 1 94 196 PRO B C 1
ATOM 3746 O O . PRO B 1 196 ? 9.438 -22.453 -1.766 1 94 196 PRO B O 1
ATOM 3749 N N . ILE B 1 197 ? 7.352 -22.797 -2.502 1 94 197 ILE B N 1
ATOM 3750 C CA . ILE B 1 197 ? 7.105 -21.391 -2.801 1 94 197 ILE B CA 1
ATOM 3751 C C . ILE B 1 197 ? 5.75 -20.984 -2.238 1 94 197 ILE B C 1
ATOM 3753 O O . ILE B 1 197 ? 4.895 -21.828 -1.971 1 94 197 ILE B O 1
ATOM 3757 N N . ASP B 1 198 ? 5.605 -19.766 -1.984 1 93.31 198 ASP B N 1
ATOM 3758 C CA . ASP B 1 198 ? 4.375 -19.125 -1.519 1 93.31 198 ASP B CA 1
ATOM 3759 C C . ASP B 1 198 ? 3.406 -18.891 -2.676 1 93.31 198 ASP B C 1
ATOM 3761 O O . ASP B 1 198 ? 3.811 -18.891 -3.84 1 93.31 198 ASP B O 1
ATOM 3765 N N . MET B 1 199 ? 2.182 -18.688 -2.363 1 95.19 199 MET B N 1
ATOM 3766 C CA . MET B 1 199 ? 1.159 -18.438 -3.375 1 95.19 199 MET B CA 1
ATOM 3767 C C . MET B 1 199 ? 1.49 -17.188 -4.184 1 95.19 199 MET B C 1
ATOM 3769 O O . MET B 1 199 ? 1.229 -17.141 -5.387 1 95.19 199 MET B O 1
ATOM 3773 N N . ALA B 1 200 ? 2.068 -16.219 -3.604 1 97.25 200 ALA B N 1
ATOM 3774 C CA . ALA B 1 200 ? 2.383 -14.961 -4.277 1 97.25 200 ALA B CA 1
ATOM 3775 C C . ALA B 1 200 ? 3.736 -15.031 -4.977 1 97.25 200 ALA B C 1
ATOM 3777 O O . ALA B 1 200 ? 4.258 -14.016 -5.445 1 97.25 200 ALA B O 1
ATOM 3778 N N . ALA B 1 201 ? 4.301 -16.25 -5.129 1 97.94 201 ALA B N 1
ATOM 3779 C CA . ALA B 1 201 ? 5.68 -16.375 -5.602 1 97.94 201 ALA B CA 1
ATOM 3780 C C . ALA B 1 201 ? 5.723 -16.875 -7.043 1 97.94 201 ALA B C 1
ATOM 3782 O O . ALA B 1 201 ? 6.785 -17.234 -7.555 1 97.94 201 ALA B O 1
ATOM 3783 N N . PHE B 1 202 ? 4.566 -16.938 -7.695 1 98.75 202 PHE B N 1
ATOM 3784 C CA . PHE B 1 202 ? 4.633 -17.438 -9.062 1 98.75 202 PHE B CA 1
ATOM 3785 C C . PHE B 1 202 ? 3.496 -16.875 -9.906 1 98.75 202 PHE B C 1
ATOM 3787 O O . PHE B 1 202 ? 2.506 -16.375 -9.367 1 98.75 202 PHE B O 1
ATOM 3794 N N . ALA B 1 203 ? 3.67 -16.891 -11.133 1 98.88 203 ALA B N 1
ATOM 3795 C CA . ALA B 1 203 ? 2.678 -16.578 -12.156 1 98.88 203 ALA B CA 1
ATOM 3796 C C . ALA B 1 203 ? 2.801 -17.516 -13.352 1 98.88 203 ALA B C 1
ATOM 3798 O O . ALA B 1 203 ? 3.854 -18.109 -13.57 1 98.88 203 ALA B O 1
ATOM 3799 N N . ILE B 1 204 ? 1.716 -17.656 -14.07 1 98.88 204 ILE B N 1
ATOM 3800 C CA . ILE B 1 204 ? 1.644 -18.672 -15.109 1 98.88 204 ILE B CA 1
ATOM 3801 C C . ILE B 1 204 ? 1.132 -18.047 -16.406 1 98.88 204 ILE B C 1
ATOM 3803 O O . ILE B 1 204 ? 0.198 -17.25 -16.391 1 98.88 204 ILE B O 1
ATOM 3807 N N . ASN B 1 205 ? 1.738 -18.422 -17.438 1 98.88 205 ASN B N 1
ATOM 3808 C CA . ASN B 1 205 ? 1.245 -18.031 -18.75 1 98.88 205 ASN B CA 1
ATOM 3809 C C . ASN B 1 205 ? -0.231 -18.375 -18.922 1 98.88 205 ASN B C 1
ATOM 3811 O O . ASN B 1 205 ? -0.655 -19.484 -18.594 1 98.88 205 ASN B O 1
ATOM 3815 N N . LEU B 1 206 ? -0.999 -17.422 -19.453 1 98.88 206 LEU B N 1
ATOM 3816 C CA . LEU B 1 206 ? -2.436 -17.609 -19.625 1 98.88 206 LEU B CA 1
ATOM 3817 C C . LEU B 1 206 ? -2.734 -18.828 -20.484 1 98.88 206 LEU B C 1
ATOM 3819 O O . LEU B 1 206 ? -3.658 -19.594 -20.188 1 98.88 206 LEU B O 1
ATOM 3823 N N . ASP B 1 207 ? -1.976 -19.094 -21.516 1 98.81 207 ASP B N 1
ATOM 3824 C CA . ASP B 1 207 ? -2.221 -20.219 -22.406 1 98.81 207 ASP B CA 1
ATOM 3825 C C . ASP B 1 207 ? -2.092 -21.547 -21.672 1 98.81 207 ASP B C 1
ATOM 3827 O O . ASP B 1 207 ? -2.799 -22.516 -22 1 98.81 207 ASP B O 1
ATOM 3831 N N . ILE B 1 208 ? -1.155 -21.594 -20.75 1 98.88 208 ILE B N 1
ATOM 3832 C CA . ILE B 1 208 ? -1.004 -22.812 -19.969 1 98.88 208 ILE B CA 1
ATOM 3833 C C . ILE B 1 208 ? -2.256 -23.031 -19.109 1 98.88 208 ILE B C 1
ATOM 3835 O O . ILE B 1 208 ? -2.764 -24.156 -19.031 1 98.88 208 ILE B O 1
ATOM 3839 N N . VAL B 1 209 ? -2.754 -22 -18.531 1 98.88 209 VAL B N 1
ATOM 3840 C CA . VAL B 1 209 ? -3.975 -22.094 -17.734 1 98.88 209 VAL B CA 1
ATOM 3841 C C . VAL B 1 209 ? -5.129 -22.562 -18.609 1 98.88 209 VAL B C 1
ATOM 3843 O O . VAL B 1 209 ? -5.883 -23.469 -18.219 1 98.88 209 VAL B O 1
ATOM 3846 N N . LEU B 1 210 ? -5.219 -22.016 -19.781 1 98.81 210 LEU B N 1
ATOM 3847 C CA . LEU B 1 210 ? -6.348 -22.281 -20.672 1 98.81 210 LEU B CA 1
ATOM 3848 C C . LEU B 1 210 ? -6.25 -23.672 -21.266 1 98.81 210 LEU B C 1
ATOM 3850 O O . LEU B 1 210 ? -7.27 -24.297 -21.578 1 98.81 210 LEU B O 1
ATOM 3854 N N . THR B 1 211 ? -5.098 -24.188 -21.469 1 98.62 211 THR B N 1
ATOM 3855 C CA . THR B 1 211 ? -4.926 -25.5 -22.094 1 98.62 211 THR B CA 1
ATOM 3856 C C . THR B 1 211 ? -4.961 -26.609 -21.047 1 98.62 211 THR B C 1
ATOM 3858 O O . THR B 1 211 ? -4.871 -27.797 -21.375 1 98.62 211 THR B O 1
ATOM 3861 N N . HIS B 1 212 ? -5.074 -26.297 -19.781 1 98.56 212 HIS B N 1
ATOM 3862 C CA . HIS B 1 212 ? -5.281 -27.234 -18.688 1 98.56 212 HIS B CA 1
ATOM 3863 C C . HIS B 1 212 ? -6.609 -26.984 -17.984 1 98.56 212 HIS B C 1
ATOM 3865 O O . HIS B 1 212 ? -6.637 -26.547 -16.828 1 98.56 212 HIS B O 1
ATOM 3871 N N . PRO B 1 213 ? -7.648 -27.297 -18.562 1 97.25 213 PRO B N 1
ATOM 3872 C CA . PRO B 1 213 ? -8.977 -26.875 -18.109 1 97.25 213 PRO B CA 1
ATOM 3873 C C . PRO B 1 213 ? -9.375 -27.484 -16.766 1 97.25 213 PRO B C 1
ATOM 3875 O O . PRO B 1 213 ? -10.25 -26.969 -16.078 1 97.25 213 PRO B O 1
ATOM 3878 N N . ASN B 1 214 ? -8.719 -28.547 -16.344 1 97.06 214 ASN B N 1
ATOM 3879 C CA . ASN B 1 214 ? -9.117 -29.25 -15.125 1 97.06 214 ASN B CA 1
ATOM 3880 C C . ASN B 1 214 ? -8.25 -28.828 -13.945 1 97.06 214 ASN B C 1
ATOM 3882 O O . ASN B 1 214 ? -8.453 -29.297 -12.82 1 97.06 214 ASN B O 1
ATOM 3886 N N . ALA B 1 215 ? -7.285 -27.969 -14.188 1 98.19 215 ALA B N 1
ATOM 3887 C CA . ALA B 1 215 ? -6.402 -27.516 -13.117 1 98.19 215 ALA B CA 1
ATOM 3888 C C . ALA B 1 215 ? -7.117 -26.547 -12.18 1 98.19 215 ALA B C 1
ATOM 3890 O O . ALA B 1 215 ? -7.312 -25.375 -12.516 1 98.19 215 ALA B O 1
ATOM 3891 N N . LEU B 1 216 ? -7.508 -27.078 -10.984 1 97.5 216 LEU B N 1
ATOM 3892 C CA . LEU B 1 216 ? -8.203 -26.297 -9.969 1 97.5 216 LEU B CA 1
ATOM 3893 C C . LEU B 1 216 ? -7.598 -26.547 -8.586 1 97.5 216 LEU B C 1
ATOM 3895 O O . LEU B 1 216 ? -6.949 -27.578 -8.367 1 97.5 216 LEU B O 1
ATOM 3899 N N . PHE B 1 217 ? -7.812 -25.531 -7.75 1 96.19 217 PHE B N 1
ATOM 3900 C CA . PHE B 1 217 ? -7.484 -25.719 -6.344 1 96.19 217 PHE B CA 1
ATOM 3901 C C . PHE B 1 217 ? -8.461 -26.688 -5.688 1 96.19 217 PHE B C 1
ATOM 3903 O O . PHE B 1 217 ? -9.594 -26.844 -6.145 1 96.19 217 PHE B O 1
ATOM 3910 N N . ASP B 1 218 ? -7.984 -27.297 -4.719 1 91.06 218 ASP B N 1
ATOM 3911 C CA . ASP B 1 218 ? -8.906 -28.156 -3.977 1 91.06 218 ASP B CA 1
ATOM 3912 C C . ASP B 1 218 ? -9.258 -27.547 -2.625 1 91.06 218 ASP B C 1
ATOM 3914 O O . ASP B 1 218 ? -8.969 -26.375 -2.371 1 91.06 218 ASP B O 1
ATOM 3918 N N . TYR B 1 219 ? -9.977 -28.281 -1.86 1 85.12 219 TYR B N 1
ATOM 3919 C CA . TYR B 1 219 ? -10.469 -27.766 -0.59 1 85.12 219 TYR B CA 1
ATOM 3920 C C . TYR B 1 219 ? -9.914 -28.578 0.58 1 85.12 219 TYR B C 1
ATOM 3922 O O . TYR B 1 219 ? -10.352 -28.406 1.72 1 85.12 219 TYR B O 1
ATOM 3930 N N . GLU B 1 220 ? -8.938 -29.422 0.312 1 78.94 220 GLU B N 1
ATOM 3931 C CA . GLU B 1 220 ? -8.461 -30.359 1.323 1 78.94 220 GLU B CA 1
ATOM 3932 C C . GLU B 1 220 ? -6.973 -30.156 1.606 1 78.94 220 GLU B C 1
ATOM 3934 O O . GLU B 1 220 ? -6.539 -30.25 2.756 1 78.94 220 GLU B O 1
ATOM 3939 N N . THR B 1 221 ? -6.242 -29.953 0.639 1 73.75 221 THR B N 1
ATOM 3940 C CA . THR B 1 221 ? -4.793 -29.844 0.751 1 73.75 221 THR B CA 1
ATOM 3941 C C . THR B 1 221 ? -4.402 -28.531 1.43 1 73.75 221 THR B C 1
ATOM 3943 O O . THR B 1 221 ? -4.445 -27.469 0.808 1 73.75 221 THR B O 1
ATOM 3946 N N . VAL B 1 222 ? -4.059 -28.641 2.707 1 69.56 222 VAL B N 1
ATOM 3947 C CA . VAL B 1 222 ? -3.668 -27.469 3.469 1 69.56 222 VAL B CA 1
ATOM 3948 C C . VAL B 1 222 ? -2.174 -27.203 3.285 1 69.56 222 VAL B C 1
ATOM 3950 O O . VAL B 1 222 ? -1.363 -28.125 3.367 1 69.56 222 VAL B O 1
ATOM 3953 N N . GLY B 1 223 ? -1.833 -26.062 2.908 1 68.56 223 GLY B N 1
ATOM 3954 C CA . GLY B 1 223 ? -0.449 -25.625 2.879 1 68.56 223 GLY B CA 1
ATOM 3955 C C . GLY B 1 223 ? 0.28 -26.016 1.609 1 68.56 223 GLY B C 1
ATOM 3956 O O . GLY B 1 223 ? 1.449 -25.672 1.426 1 68.56 223 GLY B O 1
ATOM 3957 N N . GLU B 1 224 ? -0.396 -26.641 0.731 1 82.5 224 GLU B N 1
ATOM 3958 C CA . GLU B 1 224 ? 0.302 -27.078 -0.473 1 82.5 224 GLU B CA 1
ATOM 3959 C C . GLU B 1 224 ? -0.544 -26.844 -1.72 1 82.5 224 GLU B C 1
ATOM 3961 O O . GLU B 1 224 ? -0.486 -27.609 -2.674 1 82.5 224 GLU B O 1
ATOM 3966 N N . GLN B 1 225 ? -1.357 -25.828 -1.566 1 90.69 225 GLN B N 1
ATOM 3967 C CA . GLN B 1 225 ? -2.189 -25.453 -2.707 1 90.69 225 GLN B CA 1
ATOM 3968 C C . GLN B 1 225 ? -1.336 -25.031 -3.896 1 90.69 225 GLN B C 1
ATOM 3970 O O . GLN B 1 225 ? -1.699 -25.266 -5.051 1 90.69 225 GLN B O 1
ATOM 3975 N N . GLU B 1 226 ? -0.197 -24.469 -3.605 1 93.5 226 GLU B N 1
ATOM 3976 C CA . GLU B 1 226 ? 0.725 -24 -4.641 1 93.5 226 GLU B CA 1
ATOM 3977 C C . GLU B 1 226 ? 1.228 -25.172 -5.488 1 93.5 226 GLU B C 1
ATOM 3979 O O . GLU B 1 226 ? 1.164 -25.125 -6.719 1 93.5 226 GLU B O 1
ATOM 3984 N N . GLY B 1 227 ? 1.707 -26.203 -4.758 1 94.69 227 GLY B N 1
ATOM 3985 C CA . GLY B 1 227 ? 2.205 -27.375 -5.473 1 94.69 227 GLY B CA 1
ATOM 3986 C C . GLY B 1 227 ? 1.127 -28.109 -6.25 1 94.69 227 GLY B C 1
ATOM 3987 O O . GLY B 1 227 ? 1.369 -28.578 -7.359 1 94.69 227 GLY B O 1
ATOM 3988 N N . LEU B 1 228 ? -0.003 -28.172 -5.672 1 94.75 228 LEU B N 1
ATOM 3989 C CA . LEU B 1 228 ? -1.127 -28.844 -6.324 1 94.75 228 LEU B CA 1
ATOM 3990 C C . LEU B 1 228 ? -1.453 -28.172 -7.656 1 94.75 228 LEU B C 1
ATOM 3992 O O . LEU B 1 228 ? -1.5 -28.844 -8.695 1 94.75 228 LEU B O 1
ATOM 3996 N N . ILE B 1 229 ? -1.69 -26.891 -7.656 1 97.75 229 ILE B N 1
ATOM 3997 C CA . ILE B 1 229 ? -2.135 -26.188 -8.859 1 97.75 229 ILE B CA 1
ATOM 3998 C C . ILE B 1 229 ? -1.026 -26.219 -9.906 1 97.75 229 ILE B C 1
ATOM 4000 O O . ILE B 1 229 ? -1.296 -26.391 -11.102 1 97.75 229 ILE B O 1
ATOM 4004 N N . LEU B 1 230 ? 0.213 -26.016 -9.5 1 98.25 230 LEU B N 1
ATOM 4005 C CA . LEU B 1 230 ? 1.329 -26.016 -10.445 1 98.25 230 LEU B CA 1
ATOM 4006 C C . LEU B 1 230 ? 1.501 -27.391 -11.086 1 98.25 230 LEU B C 1
ATOM 4008 O O . LEU B 1 230 ? 1.755 -27.484 -12.289 1 98.25 230 LEU B O 1
ATOM 4012 N N . SER B 1 231 ? 1.366 -28.422 -10.297 1 97.5 231 SER B N 1
ATOM 4013 C CA . SER B 1 231 ? 1.44 -29.766 -10.852 1 97.5 231 SER B CA 1
ATOM 4014 C C . SER B 1 231 ? 0.34 -30.016 -11.883 1 97.5 231 SER B C 1
ATOM 4016 O O . SER B 1 231 ? 0.595 -30.562 -12.953 1 97.5 231 SER B O 1
ATOM 4018 N N . LYS B 1 232 ? -0.785 -29.594 -11.539 1 97.94 232 LYS B N 1
ATOM 4019 C CA . LYS B 1 232 ? -1.923 -29.781 -12.438 1 97.94 232 LYS B CA 1
ATOM 4020 C C . LYS B 1 232 ? -1.749 -28.953 -13.711 1 97.94 232 LYS B C 1
ATOM 4022 O O . LYS B 1 232 ? -2.344 -29.281 -14.742 1 97.94 232 LYS B O 1
ATOM 4027 N N . LEU B 1 233 ? -0.958 -27.984 -13.664 1 98.56 233 LEU B N 1
ATOM 4028 C CA . LEU B 1 233 ? -0.716 -27.125 -14.812 1 98.56 233 LEU B CA 1
ATOM 4029 C C . LEU B 1 233 ? 0.488 -27.609 -15.609 1 98.56 233 LEU B C 1
ATOM 4031 O O . LEU B 1 233 ? 0.923 -26.938 -16.547 1 98.56 233 LEU B O 1
ATOM 4035 N N . GLY B 1 234 ? 1.056 -28.656 -15.203 1 97.88 234 GLY B N 1
ATOM 4036 C CA . GLY B 1 234 ? 2.029 -29.312 -16.062 1 97.88 234 GLY B CA 1
ATOM 4037 C C . GLY B 1 234 ? 3.463 -29.094 -15.609 1 97.88 234 GLY B C 1
ATOM 4038 O O . GLY B 1 234 ? 4.402 -29.469 -16.312 1 97.88 234 GLY B O 1
ATOM 4039 N N . PHE B 1 235 ? 3.645 -28.547 -14.453 1 98.38 235 PHE B N 1
ATOM 4040 C CA . PHE B 1 235 ? 4.996 -28.375 -13.938 1 98.38 235 PHE B CA 1
ATOM 4041 C C . PHE B 1 235 ? 5.395 -29.562 -13.062 1 98.38 235 PHE B C 1
ATOM 4043 O O . PHE B 1 235 ? 4.598 -30.047 -12.266 1 98.38 235 PHE B O 1
ATOM 4050 N N . THR B 1 236 ? 6.59 -29.969 -13.242 1 97.94 236 THR B N 1
ATOM 4051 C CA . THR B 1 236 ? 7.059 -31.141 -12.5 1 97.94 236 THR B CA 1
ATOM 4052 C C . THR B 1 236 ? 7.535 -30.734 -11.109 1 97.94 236 THR B C 1
ATOM 4054 O O . THR B 1 236 ? 7.254 -31.422 -10.125 1 97.94 236 THR B O 1
ATOM 4057 N N . ASN B 1 237 ? 8.258 -29.75 -11.016 1 97.19 237 ASN B N 1
ATOM 4058 C CA . ASN B 1 237 ? 8.742 -29.141 -9.773 1 97.19 237 ASN B CA 1
ATOM 4059 C C . ASN B 1 237 ? 9.07 -27.672 -9.969 1 97.19 237 ASN B C 1
ATOM 4061 O O . ASN B 1 237 ? 8.961 -27.141 -11.078 1 97.19 237 ASN B O 1
ATOM 4065 N N . ALA B 1 238 ? 9.477 -27.031 -8.914 1 97.56 238 ALA B N 1
ATOM 4066 C CA . ALA B 1 238 ? 9.672 -25.578 -8.938 1 97.56 238 ALA B CA 1
ATOM 4067 C C . ALA B 1 238 ? 10.836 -25.188 -9.844 1 97.56 238 ALA B C 1
ATOM 4069 O O . ALA B 1 238 ? 10.93 -24.047 -10.297 1 97.56 238 ALA B O 1
ATOM 4070 N N . PHE B 1 239 ? 11.742 -26.062 -10.148 1 97.5 239 PHE B N 1
ATOM 4071 C CA . PHE B 1 239 ? 12.906 -25.797 -10.984 1 97.5 239 PHE B CA 1
ATOM 4072 C C . PHE B 1 239 ? 12.492 -25.609 -12.438 1 97.5 239 PHE B C 1
ATOM 4074 O O . PHE B 1 239 ? 13.281 -25.125 -13.258 1 97.5 239 PHE B O 1
ATOM 4081 N N . ASP B 1 240 ? 11.234 -25.969 -12.758 1 97.81 240 ASP B N 1
ATOM 4082 C CA . ASP B 1 240 ? 10.688 -25.766 -14.102 1 97.81 240 ASP B CA 1
ATOM 4083 C C . ASP B 1 240 ? 10.367 -24.297 -14.352 1 97.81 240 ASP B C 1
ATOM 4085 O O . ASP B 1 240 ? 10.148 -23.875 -15.492 1 97.81 240 ASP B O 1
ATOM 4089 N N . LEU B 1 241 ? 10.328 -23.531 -13.281 1 98.62 241 LEU B N 1
ATOM 4090 C CA . LEU B 1 241 ? 9.898 -22.141 -13.383 1 98.62 241 LEU B CA 1
ATOM 4091 C C . LEU B 1 241 ? 11.07 -21.234 -13.742 1 98.62 241 LEU B C 1
ATOM 4093 O O . LEU B 1 241 ? 12.227 -21.578 -13.484 1 98.62 241 LEU B O 1
ATOM 4097 N N . GLU B 1 242 ? 10.727 -20.109 -14.383 1 98.62 242 GLU B N 1
ATOM 4098 C CA . GLU B 1 242 ? 11.711 -19.078 -14.727 1 98.62 242 GLU B CA 1
ATOM 4099 C C . GLU B 1 242 ? 11.992 -18.172 -13.531 1 98.62 242 GLU B C 1
ATOM 4101 O O . GLU B 1 242 ? 11.07 -17.672 -12.891 1 98.62 242 GLU B O 1
ATOM 4106 N N . PRO B 1 243 ? 13.312 -17.969 -13.211 1 98.19 243 PRO B N 1
ATOM 4107 C CA . PRO B 1 243 ? 13.609 -17.016 -12.148 1 98.19 243 PRO B CA 1
ATOM 4108 C C . PRO B 1 243 ? 13.344 -15.562 -12.555 1 98.19 243 PRO B C 1
ATOM 4110 O O . PRO B 1 243 ? 13.867 -15.102 -13.57 1 98.19 243 PRO B O 1
ATOM 4113 N N . LYS B 1 244 ? 12.523 -14.914 -11.844 1 98.12 244 LYS B N 1
ATOM 4114 C CA . LYS B 1 244 ? 12.227 -13.5 -12.055 1 98.12 244 LYS B CA 1
ATOM 4115 C C . LYS B 1 244 ? 12.695 -12.656 -10.875 1 98.12 244 LYS B C 1
ATOM 4117 O O . LYS B 1 244 ? 13.562 -13.078 -10.102 1 98.12 244 LYS B O 1
ATOM 4122 N N . ALA B 1 245 ? 12.305 -11.344 -10.859 1 97.19 245 ALA B N 1
ATOM 4123 C CA . ALA B 1 245 ? 12.781 -10.391 -9.859 1 97.19 245 ALA B CA 1
ATOM 4124 C C . ALA B 1 245 ? 14.305 -10.25 -9.914 1 97.19 245 ALA B C 1
ATOM 4126 O O . ALA B 1 245 ? 14.984 -10.406 -8.898 1 97.19 245 ALA B O 1
ATOM 4127 N N . ASP B 1 246 ? 14.766 -9.969 -11.109 1 95.44 246 ASP B N 1
ATOM 4128 C CA . ASP B 1 246 ? 16.188 -9.812 -11.383 1 95.44 246 ASP B CA 1
ATOM 4129 C C . ASP B 1 246 ? 16.969 -11.07 -11.016 1 95.44 246 ASP B C 1
ATOM 4131 O O . ASP B 1 246 ? 17.938 -11.008 -10.273 1 95.44 246 ASP B O 1
ATOM 4135 N N . GLY B 1 247 ? 16.422 -12.211 -11.461 1 96.06 247 GLY B N 1
ATOM 4136 C CA . GLY B 1 247 ? 17.078 -13.484 -11.195 1 96.06 247 GLY B CA 1
ATOM 4137 C C . GLY B 1 247 ? 17.031 -13.875 -9.727 1 96.06 247 GLY B C 1
ATOM 4138 O O . GLY B 1 247 ? 18.016 -14.336 -9.172 1 96.06 247 GLY B O 1
ATOM 4139 N N . CYS B 1 248 ? 15.938 -13.586 -9.078 1 96.38 248 CYS B N 1
ATOM 4140 C CA . CYS B 1 248 ? 15.672 -13.969 -7.695 1 96.38 248 CYS B CA 1
ATOM 4141 C C . CYS B 1 248 ? 16.531 -13.172 -6.73 1 96.38 248 CYS B C 1
ATOM 4143 O O . CYS B 1 248 ? 16.812 -13.625 -5.617 1 96.38 248 CYS B O 1
ATOM 4145 N N . THR B 1 249 ? 17.031 -11.969 -7.125 1 94.62 249 THR B N 1
ATOM 4146 C CA . THR B 1 249 ? 17.938 -11.211 -6.27 1 94.62 249 THR B CA 1
ATOM 4147 C C . THR B 1 249 ? 17.188 -10.062 -5.582 1 94.62 249 THR B C 1
ATOM 4149 O O . THR B 1 249 ? 17.781 -9.32 -4.797 1 94.62 249 THR B O 1
ATOM 4152 N N . LYS B 1 250 ? 15.93 -9.977 -5.883 1 94.69 250 LYS B N 1
ATOM 4153 C CA . LYS B 1 250 ? 15.148 -8.883 -5.32 1 94.69 250 LYS B CA 1
ATOM 4154 C C . LYS B 1 250 ? 13.867 -9.391 -4.68 1 94.69 250 LYS B C 1
ATOM 4156 O O . LYS B 1 250 ? 13.273 -10.367 -5.152 1 94.69 250 LYS B O 1
ATOM 4161 N N . LEU B 1 251 ? 13.508 -8.742 -3.627 1 95.31 251 LEU B N 1
ATOM 4162 C CA . LEU B 1 251 ? 12.148 -8.875 -3.107 1 95.31 251 LEU B CA 1
ATOM 4163 C C . LEU B 1 251 ? 11.227 -7.836 -3.73 1 95.31 251 LEU B C 1
ATOM 4165 O O . LEU B 1 251 ? 11.477 -6.633 -3.623 1 95.31 251 LEU B O 1
ATOM 4169 N N . LEU B 1 252 ? 10.219 -8.367 -4.398 1 97.5 252 LEU B N 1
ATOM 4170 C CA . LEU B 1 252 ? 9.289 -7.457 -5.055 1 97.5 252 LEU B CA 1
ATOM 4171 C C . LEU B 1 252 ? 7.863 -7.699 -4.57 1 97.5 252 LEU B C 1
ATOM 4173 O O . LEU B 1 252 ? 6.926 -7.055 -5.043 1 97.5 252 LEU B O 1
ATOM 4177 N N . VAL B 1 253 ? 7.676 -8.617 -3.672 1 98 253 VAL B N 1
ATOM 4178 C CA . VAL B 1 253 ? 6.402 -8.891 -3.014 1 98 253 VAL B CA 1
ATOM 4179 C C . VAL B 1 253 ? 6.645 -9.281 -1.559 1 98 253 VAL B C 1
ATOM 4181 O O . VAL B 1 253 ? 7.613 -9.984 -1.251 1 98 253 VAL B O 1
ATOM 4184 N N . TRP B 1 254 ? 5.828 -8.797 -0.646 1 96.62 254 TRP B N 1
ATOM 4185 C CA . TRP B 1 254 ? 5.895 -9.07 0.785 1 96.62 254 TRP B CA 1
ATOM 4186 C C . TRP B 1 254 ? 4.543 -9.539 1.312 1 96.62 254 TRP B C 1
ATOM 4188 O O . TRP B 1 254 ? 3.502 -8.977 0.953 1 96.62 254 TRP B O 1
ATOM 4198 N N . HIS B 1 255 ? 4.559 -10.547 2.059 1 94.56 255 HIS B N 1
ATOM 4199 C CA . HIS B 1 255 ? 3.359 -11.062 2.711 1 94.56 255 HIS B CA 1
ATOM 4200 C C . HIS B 1 255 ? 2.963 -10.188 3.898 1 94.56 255 HIS B C 1
ATOM 4202 O O . HIS B 1 255 ? 3.045 -10.625 5.051 1 94.56 255 HIS B O 1
ATOM 4208 N N . THR B 1 256 ? 2.455 -9.062 3.619 1 94.25 256 THR B N 1
ATOM 4209 C CA . THR B 1 256 ? 2.002 -8.141 4.656 1 94.25 256 THR B CA 1
ATOM 4210 C C . THR B 1 256 ? 0.549 -8.422 5.027 1 94.25 256 THR B C 1
ATOM 4212 O O . THR B 1 256 ? -0.172 -9.086 4.281 1 94.25 256 THR B O 1
ATOM 4215 N N . ARG B 1 257 ? 0.242 -8.031 6.219 1 89.69 257 ARG B N 1
ATOM 4216 C CA . ARG B 1 257 ? -1.134 -8 6.703 1 89.69 257 ARG B CA 1
ATOM 4217 C C . ARG B 1 257 ? -1.397 -6.75 7.535 1 89.69 257 ARG B C 1
ATOM 4219 O O . ARG B 1 257 ? -0.543 -6.328 8.312 1 89.69 257 ARG B O 1
ATOM 4226 N N . SER B 1 258 ? -2.533 -6.191 7.305 1 88.19 258 SER B N 1
ATOM 4227 C CA . SER B 1 258 ? -2.895 -5.031 8.109 1 88.19 258 SER B CA 1
ATOM 4228 C C . SER B 1 258 ? -3.465 -5.449 9.461 1 88.19 258 SER B C 1
ATOM 4230 O O . SER B 1 258 ? -4.242 -6.402 9.539 1 88.19 258 SER B O 1
ATOM 4232 N N . VAL B 1 259 ? -3.027 -4.73 10.453 1 86.31 259 VAL B N 1
ATOM 4233 C CA . VAL B 1 259 ? -3.639 -4.898 11.773 1 86.31 259 VAL B CA 1
ATOM 4234 C C . VAL B 1 259 ? -5.109 -4.488 11.711 1 86.31 259 VAL B C 1
ATOM 4236 O O . VAL B 1 259 ? -5.449 -3.461 11.125 1 86.31 259 VAL B O 1
ATOM 4239 N N . GLN B 1 260 ? -5.949 -5.324 12.273 1 77.88 260 GLN B N 1
ATOM 4240 C CA . GLN B 1 260 ? -7.367 -4.988 12.352 1 77.88 260 GLN B CA 1
ATOM 4241 C C . GLN B 1 260 ? -7.68 -4.188 13.609 1 77.88 260 GLN B C 1
ATOM 4243 O O . GLN B 1 260 ? -7.598 -4.715 14.719 1 77.88 260 GLN B O 1
ATOM 4248 N N . PRO B 1 261 ? -7.953 -2.893 13.32 1 75.06 261 PRO B N 1
ATOM 4249 C CA . PRO B 1 261 ? -8.258 -2.115 14.523 1 75.06 261 PRO B CA 1
ATOM 4250 C C . PRO B 1 261 ? -9.625 -2.461 15.117 1 75.06 261 PRO B C 1
ATOM 4252 O O . PRO B 1 261 ? -10.477 -3.027 14.43 1 75.06 261 PRO B O 1
ATOM 4255 N N . ASP B 1 262 ? -9.695 -2.357 16.5 1 72.88 262 ASP B N 1
ATOM 4256 C CA . ASP B 1 262 ? -11.008 -2.438 17.125 1 72.88 262 ASP B CA 1
ATOM 4257 C C . ASP B 1 262 ? -11.898 -1.272 16.688 1 72.88 262 ASP B C 1
ATOM 4259 O O . ASP B 1 262 ? -11.664 -0.128 17.078 1 72.88 262 ASP B O 1
ATOM 4263 N N . THR B 1 263 ? -12.734 -1.485 15.719 1 65.94 263 THR B N 1
ATOM 4264 C CA . THR B 1 263 ? -13.586 -0.427 15.195 1 65.94 263 THR B CA 1
ATOM 4265 C C . THR B 1 263 ? -14.992 -0.532 15.773 1 65.94 263 THR B C 1
ATOM 4267 O O . THR B 1 263 ? -15.984 -0.38 15.055 1 65.94 263 THR B O 1
ATOM 4270 N N . SER B 1 264 ? -15.055 -0.868 16.953 1 64 264 SER B N 1
ATOM 4271 C CA . SER B 1 264 ? -16.328 -1.175 17.578 1 64 264 SER B CA 1
ATOM 4272 C C . SER B 1 264 ? -17.234 0.048 17.609 1 64 264 SER B C 1
ATOM 4274 O O . SER B 1 264 ? -18.469 -0.084 17.656 1 64 264 SER B O 1
ATOM 4276 N N . VAL B 1 265 ? -16.641 1.265 17.641 1 62.22 265 VAL B N 1
ATOM 4277 C CA . VAL B 1 265 ? -17.531 2.426 17.734 1 62.22 265 VAL B CA 1
ATOM 4278 C C . VAL B 1 265 ? -17.766 2.996 16.344 1 62.22 265 VAL B C 1
ATOM 4280 O O . VAL B 1 265 ? -16.828 3.355 15.633 1 62.22 265 VAL B O 1
ATOM 4283 N N . SER B 1 266 ? -18.984 2.689 15.844 1 62.59 266 SER B N 1
ATOM 4284 C CA . SER B 1 266 ? -19.359 3.258 14.555 1 62.59 266 SER B CA 1
ATOM 4285 C C . SER B 1 266 ? -20 4.637 14.727 1 62.59 266 SER B C 1
ATOM 4287 O O . SER B 1 266 ? -20.734 4.875 15.688 1 62.59 266 SER B O 1
ATOM 4289 N N . PRO B 1 267 ? -19.484 5.543 13.828 1 59.25 267 PRO B N 1
ATOM 4290 C CA . PRO B 1 267 ? -20.188 6.82 13.906 1 59.25 267 PRO B CA 1
ATOM 4291 C C . PRO B 1 267 ? -21.688 6.676 13.695 1 59.25 267 PRO B C 1
ATOM 4293 O O . PRO B 1 267 ? -22.141 5.688 13.117 1 59.25 267 PRO B O 1
ATOM 4296 N N . PRO B 1 268 ? -22.453 7.621 14.328 1 56.06 268 PRO B N 1
ATOM 4297 C CA . PRO B 1 268 ? -23.875 7.633 14.008 1 56.06 268 PRO B CA 1
ATOM 4298 C C . PRO B 1 268 ? -24.141 7.695 12.508 1 56.06 268 PRO B C 1
ATOM 4300 O O . PRO B 1 268 ? -23.328 8.234 11.758 1 56.06 268 PRO B O 1
ATOM 4303 N N . LYS B 1 269 ? -25.141 6.98 12.016 1 53.84 269 LYS B N 1
ATOM 4304 C CA . LYS B 1 269 ? -25.516 6.852 10.609 1 53.84 269 LYS B CA 1
ATOM 4305 C C . LYS B 1 269 ? -25.484 8.203 9.906 1 53.84 269 LYS B C 1
ATOM 4307 O O . LYS B 1 269 ? -25.109 8.297 8.734 1 53.84 269 LYS B O 1
ATOM 4312 N N . THR B 1 270 ? -25.922 9.25 10.656 1 45.88 270 THR B N 1
ATOM 4313 C CA . THR B 1 270 ? -25.953 10.602 10.102 1 45.88 270 THR B CA 1
ATOM 4314 C C . THR B 1 270 ? -24.562 11.062 9.711 1 45.88 270 THR B C 1
ATOM 4316 O O . THR B 1 270 ? -24.391 11.82 8.75 1 45.88 270 THR B O 1
ATOM 4319 N N . VAL B 1 271 ? -23.672 10.547 10.383 1 50.12 271 VAL B N 1
ATOM 4320 C CA . VAL B 1 271 ? -22.266 10.914 10.164 1 50.12 271 VAL B CA 1
ATOM 4321 C C . VAL B 1 271 ? -21.656 9.992 9.117 1 50.12 271 VAL B C 1
ATOM 4323 O O . VAL B 1 271 ? -20.906 10.445 8.25 1 50.12 271 VAL B O 1
ATOM 4326 N N . ALA B 1 272 ? -22.078 8.734 9.164 1 52.22 272 ALA B N 1
ATOM 4327 C CA . ALA B 1 272 ? -21.531 7.719 8.273 1 52.22 272 ALA B CA 1
ATOM 4328 C C . ALA B 1 272 ? -21.844 8.039 6.812 1 52.22 272 ALA B C 1
ATOM 4330 O O . ALA B 1 272 ? -21.031 7.777 5.926 1 52.22 272 ALA B O 1
ATOM 4331 N N . ASN B 1 273 ? -22.984 8.672 6.621 1 49.53 273 ASN B N 1
ATOM 4332 C CA . ASN B 1 273 ? -23.453 8.961 5.266 1 49.53 273 ASN B CA 1
ATOM 4333 C C . ASN B 1 273 ? -22.703 10.148 4.664 1 49.53 273 ASN B C 1
ATOM 4335 O O . ASN B 1 273 ? -22.938 10.516 3.512 1 49.53 273 ASN B O 1
ATOM 4339 N N . LEU B 1 274 ? -21.875 10.602 5.5 1 48.41 274 LEU B N 1
ATOM 4340 C CA . LEU B 1 274 ? -21.188 11.781 4.992 1 48.41 274 LEU B CA 1
ATOM 4341 C C . LEU B 1 274 ? -19.891 11.391 4.301 1 48.41 274 LEU B C 1
ATOM 4343 O O . LEU B 1 274 ? -19.234 12.227 3.676 1 48.41 274 LEU B O 1
ATOM 4347 N N . ILE B 1 275 ? -19.562 10.109 4.551 1 52.78 275 ILE B N 1
ATOM 4348 C CA . ILE B 1 275 ? -18.406 9.633 3.805 1 52.78 275 ILE B CA 1
ATOM 4349 C C . ILE B 1 275 ? -18.812 8.477 2.896 1 52.78 275 ILE B C 1
ATOM 4351 O O . ILE B 1 275 ? -19.672 7.664 3.264 1 52.78 275 ILE B O 1
#

pLDDT: mean 84.72, std 21.95, range [22.02, 98.94]

Secondary structure (DSSP, 8-state):
----------------SSS----------PPEEEEEEEE---TTHHHHHHHHHHHHHHH-SEEEEEEESSSS--HHHHHHHHHHTS-EEEEE-PPP---SS-GGG--TTHHHHHHHHHHHHHH--TTTS-EEEEE--TT-EE-HHHHHHHTT-SSEEE--EEEETTEEEEEEEEETTEEEEEEEEE-SS-TTSS----GGGEEEEHHHHHH-TT----SS--S-HHHHHHHHTT--SGGGSEE-HHHHTS--EE---B-------PPPHHHHTT-/-----------------SS----------PPEEEEEEEE---TTHHHHHHHHHHHHHHH-SEEEEEEESSSS--HHHHHHHHHHTS-EEEEE-PPP---SS-GGG--TTHHHHHHHHHHHHHH--TTTS-EEEEE--TT-EE-HHHHHHHTT-SSEEE--EEEETTEEEEEEEEETTEEEEEEEEE-SS-TTSS----GGGEEEEHHHHHH-TT----SS--S-HHHHHHHHTT--SGGGSEE-HHHHTS--EE---B-------PPPHHHHTT-

Organism: Rodentolepis nana (NCBI:txid102285)

Nearest PDB structures (foldseek):
  1v83-assembly1_B  TM=9.407E-01  e=1.302E-27  Homo sapiens
  2d0j-assembly2_D  TM=9.286E-01  e=1.475E-27  Homo sapiens
  1v82-assembly1_A  TM=9.278E-01  e=1.892E-27  Homo sapiens
  1kws-assembly1_B  TM=9.184E-01  e=4.582E-25  Homo sapiens
  1fgg-assembly1_B  TM=8.903E-01  e=1.808E-24  Homo sapiens

InterPro domains:
  IPR005027 Glycosyl transferase, family 43 [PF03360] (54-258)
  IPR005027 Glycosyl transferase, family 43 [PTHR10896] (30-265)
  IPR005027 Glycosyl transferase, family 43 [cd00218] (32-258)
  IPR029044 Nucleotide-diphospho-sugar transferases [G3DSA:3.90.550.10] (31-272)
  IPR029044 Nucleotide-diphospho-sugar transferases [SSF53448] (32-263)

Solvent-accessible surface area (backbone atoms only — not comparable to full-atom values): 30578 Å² total; per-residue (Å²): 132,87,81,80,78,84,73,84,78,78,77,74,79,72,70,79,59,79,92,68,74,74,74,78,71,77,74,73,80,72,47,30,38,35,35,41,22,45,45,56,95,55,92,60,41,62,53,29,46,45,53,49,44,45,32,45,64,68,48,50,61,43,39,40,35,39,18,30,53,24,88,60,67,55,68,69,57,52,54,47,48,62,70,58,71,50,56,65,47,84,44,47,26,46,66,78,74,62,82,67,92,80,56,83,63,71,49,77,56,27,49,22,51,37,51,51,53,52,49,47,55,73,74,52,60,65,83,75,58,63,37,28,38,30,50,42,62,46,48,45,37,62,40,47,64,46,59,60,55,48,57,72,46,78,57,32,30,30,26,25,32,25,50,35,81,49,16,50,50,36,14,44,33,41,44,93,92,40,42,76,43,63,71,45,69,43,52,91,60,66,68,82,47,60,40,53,53,58,65,76,19,40,36,33,17,34,42,51,55,46,74,27,81,81,51,54,59,64,68,69,64,72,94,41,51,52,38,51,36,41,42,51,54,70,40,87,37,53,77,72,34,38,44,29,50,81,24,19,34,36,73,38,35,28,58,44,38,67,56,79,64,59,46,79,40,66,67,58,66,83,57,48,72,42,75,132,86,81,81,76,84,73,82,76,74,76,72,77,70,69,78,59,78,91,67,75,75,75,77,72,76,74,72,82,70,48,30,38,37,35,41,23,46,45,55,93,54,92,60,41,61,53,29,46,46,52,48,44,44,34,46,63,68,47,50,60,44,37,42,35,38,16,30,54,25,87,61,67,55,68,69,57,52,54,48,48,63,69,60,70,52,57,67,46,83,45,47,26,47,66,77,72,64,82,68,91,81,57,85,64,71,49,78,54,28,46,21,52,38,53,51,53,52,49,48,54,73,74,52,60,66,83,73,58,63,36,27,38,30,50,43,62,48,49,44,38,64,41,45,65,47,59,61,56,50,57,70,46,77,57,32,30,31,25,25,31,26,50,34,80,49,17,50,51,35,14,45,33,40,43,92,91,41,42,76,44,64,73,47,70,44,53,90,60,66,67,82,48,60,41,52,51,57,65,76,20,40,37,33,18,36,43,50,55,48,72,26,81,81,50,55,59,64,69,72,63,71,94,41,53,52,38,51,35,43,41,51,54,70,41,86,39,54,77,73,35,39,44,30,50,79,24,18,35,36,73,39,33,29,58,44,37,67,55,80,65,59,46,80,39,66,67,58,66,82,57,48,72,43,76